Protein 6CYZ (pdb70)

Organism: Mycobacteroides abscessus (strain ATCC 19977 / DSM 44196 / CCUG 20993 / CIP 104536 / JCM 13569 / NCTC 13031 / TMC 1543 / L948) (NCBI:txid561007)

Sequence (590 aa):
SEVLPAGLATTVLVPASSANLGPGFDSLGIALSLYDEIEVNTTESGLKVAVEGQGAGEVPLDGSHLVVRAIERGLAAGGAAAPGLIVQCHNKIPHSRGLGSSAAAAVAGLGVANGLLAKAGRAVLSDDVLVQLASEFEGHPDNAAASVLGGAVVSWSETTPIYAATRLDVHPDIKIVAAIPETRVLLPQAVTHVDARFNISRVALLTVALTARPDLLMTATEDRLHQPQRASAMPASADVLAYLRSQGVAAVLSGAGPAVLALTTVDLPDSAVKYAEDQGFSLVAMAVSAGVSVRSEVLPAGLATTVLVPASSANLGPGFDSLGIALSLYDEIEVNTTESGLKVAVEGQGAGEVPLDGSHLVVRAIERGLAAGGAAAPGLIVQCHNKIPHSRGLGSSAAAAVAGLGVANGLLAKAGRAVLSDDVLVQLASEFEGHPDNAAASVLGGAVVSWSETTPIYAATRLDVHPDIKIVAAIPETRVLLPQAVTHVDARFNISRVALLTVALTARPDLLMTATEDRLHQPQRASAMPASADVLAYLRSQGVAAVLSGAGPAVLALTTVDLPDSAVKYA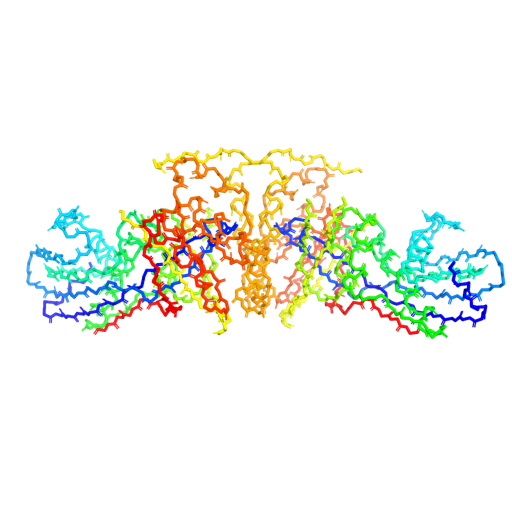EDQGFSLVAMAVSAGVSVR

Structure (mmCIF, N/CA/C/O backbone):
data_6CYZ
#
_entry.id   6CYZ
#
_cell.length_a   57.350
_cell.length_b   62.700
_cell.length_c   84.630
_cell.angle_alpha   90.000
_cell.angle_beta   104.400
_cell.angle_gamma   90.000
#
_symmetry.space_group_name_H-M   'P 1 21 1'
#
loop_
_entity.id
_entity.type
_entity.pdbx_description
1 polymer 'Homoserine kinase'
2 non-polymer 'PHOSPHOAMINOPHOSPHONIC ACID-ADENYLATE ESTER'
3 non-polymer 'CHLORIDE ION'
4 water water
#
loop_
_atom_site.group_PDB
_atom_site.id
_atom_site.type_symbol
_atom_site.label_atom_id
_atom_site.label_alt_id
_atom_site.label_comp_id
_atom_site.label_asym_id
_atom_site.label_entity_id
_atom_site.label_seq_id
_atom_site.pdbx_PDB_ins_code
_atom_site.Cartn_x
_atom_site.Cartn_y
_atom_site.Cartn_z
_atom_site.occupancy
_atom_site.B_iso_or_equiv
_atom_site.auth_seq_id
_atom_site.auth_comp_id
_atom_site.auth_asym_id
_atom_site.auth_atom_id
_atom_site.pdbx_PDB_model_num
ATOM 1 N N . SER A 1 4 ? -5.037 13.863 -4.157 1.00 84.34 2 SER A N 1
ATOM 2 C CA . SER A 1 4 ? -4.245 14.687 -3.249 1.00 83.54 2 SER A CA 1
ATOM 3 C C . SER A 1 4 ? -3.439 15.709 -4.048 1.00 80.67 2 SER A C 1
ATOM 4 O O . SER A 1 4 ? -2.834 15.372 -5.066 1.00 83.91 2 SER A O 1
ATOM 11 N N . GLU A 1 5 ? -3.428 16.952 -3.570 1.00 70.89 3 GLU A N 1
ATOM 12 C CA . GLU A 1 5 ? -2.794 18.050 -4.291 1.00 68.66 3 GLU A CA 1
ATOM 13 C C . GLU A 1 5 ? -1.364 17.705 -4.681 1.00 62.12 3 GLU A C 1
ATOM 14 O O . GLU A 1 5 ? -0.522 17.417 -3.825 1.00 58.40 3 GLU A O 1
ATOM 26 N N . VAL A 1 6 ? -1.100 17.736 -5.988 1.00 60.26 4 VAL A N 1
ATOM 27 C CA . VAL A 1 6 ? 0.248 17.527 -6.504 1.00 57.95 4 VAL A CA 1
ATOM 28 C C . VAL A 1 6 ? 1.082 18.770 -6.222 1.00 57.76 4 VAL A C 1
ATOM 29 O O . VAL A 1 6 ? 0.643 19.901 -6.466 1.00 62.17 4 VAL A O 1
ATOM 42 N N . LEU A 1 7 ? 2.292 18.568 -5.708 1.00 52.00 5 LEU A N 1
ATOM 43 C CA . LEU A 1 7 ? 3.136 19.693 -5.346 1.00 49.51 5 LEU A CA 1
ATOM 44 C C . LEU A 1 7 ? 3.643 20.427 -6.585 1.00 50.33 5 LEU A C 1
ATOM 45 O O . LEU A 1 7 ? 3.783 19.834 -7.659 1.00 48.79 5 LEU A O 1
ATOM 61 N N . PRO A 1 8 ? 3.929 21.723 -6.459 1.00 54.97 6 PRO A N 1
ATOM 62 C CA . PRO A 1 8 ? 4.618 22.428 -7.545 1.00 56.54 6 PRO A CA 1
ATOM 63 C C . PRO A 1 8 ? 6.018 21.876 -7.763 1.00 58.27 6 PRO A C 1
ATOM 64 O O . PRO A 1 8 ? 6.673 21.396 -6.836 1.00 60.79 6 PRO A O 1
ATOM 75 N N . ALA A 1 9 ? 6.473 21.950 -9.010 1.00 53.50 7 ALA A N 1
ATOM 76 C CA . ALA A 1 9 ? 7.875 21.744 -9.327 1.00 48.46 7 ALA A CA 1
ATOM 77 C C . ALA A 1 9 ? 8.682 22.977 -8.928 1.00 44.16 7 ALA A C 1
ATOM 78 O O . ALA A 1 9 ? 8.149 24.078 -8.773 1.00 43.44 7 ALA A O 1
ATOM 85 N N . GLY A 1 10 ? 9.982 22.774 -8.724 1.00 41.92 8 GLY A N 1
ATOM 86 C CA . GLY A 1 10 ? 10.871 23.872 -8.406 1.00 43.40 8 GLY A CA 1
ATOM 87 C C . GLY A 1 10 ? 11.044 24.172 -6.933 1.00 45.24 8 GLY A C 1
ATOM 88 O O . GLY A 1 10 ? 11.720 25.154 -6.597 1.00 45.81 8 GLY A O 1
ATOM 92 N N . LEU A 1 11 ? 10.444 23.381 -6.047 1.00 49.20 9 LEU A N 1
ATOM 93 C CA . LEU A 1 11 ? 10.687 23.520 -4.620 1.00 49.54 9 LEU A CA 1
ATOM 94 C C . LEU A 1 11 ? 11.977 22.808 -4.233 1.00 46.67 9 LEU A C 1
ATOM 95 O O . LEU A 1 11 ? 12.339 21.783 -4.813 1.00 48.59 9 LEU A O 1
ATOM 111 N N . ALA A 1 12 ? 12.666 23.352 -3.231 1.00 40.66 10 ALA A N 1
ATOM 112 C CA . ALA A 1 12 ? 13.880 22.731 -2.721 1.00 38.18 10 ALA A CA 1
ATOM 113 C C . ALA A 1 12 ? 13.889 22.801 -1.203 1.00 35.71 10 ALA A C 1
ATOM 114 O O . ALA A 1 12 ? 13.340 23.728 -0.604 1.00 33.83 10 ALA A O 1
ATOM 121 N N . THR A 1 13 ? 14.515 21.802 -0.584 1.00 38.33 11 THR A N 1
ATOM 122 C CA . THR A 1 13 ? 14.688 21.772 0.860 1.00 39.02 11 THR A CA 1
ATOM 123 C C . THR A 1 13 ? 15.909 20.924 1.182 1.00 38.03 11 THR A C 1
ATOM 124 O O . THR A 1 13 ? 16.245 19.990 0.449 1.00 40.00 11 THR A O 1
ATOM 135 N N . THR A 1 14 ? 16.574 21.259 2.288 1.00 33.63 12 THR A N 1
ATOM 136 C CA . THR A 1 14 ? 17.735 20.522 2.767 1.00 32.79 12 THR A CA 1
ATOM 137 C C . THR A 1 14 ? 17.493 20.096 4.208 1.00 30.59 12 THR A C 1
ATOM 138 O O . THR A 1 14 ? 16.974 20.872 5.017 1.00 29.71 12 THR A O 1
ATOM 149 N N . VAL A 1 15 ? 17.851 18.852 4.514 1.00 29.91 13 VAL A N 1
ATOM 150 C CA . VAL A 1 15 ? 17.530 18.231 5.792 1.00 28.37 13 VAL A CA 1
ATOM 151 C C . VAL A 1 15 ? 18.806 17.707 6.432 1.00 27.87 13 VAL A C 1
ATOM 152 O O . VAL A 1 15 ? 19.665 17.136 5.752 1.00 29.20 13 VAL A O 1
ATOM 165 N N . LEU A 1 16 ? 18.922 17.897 7.743 1.00 28.32 14 LEU A N 1
ATOM 166 C CA . LEU A 1 16 ? 20.054 17.406 8.518 1.00 29.40 14 LEU A CA 1
ATOM 167 C C . LEU A 1 16 ? 19.532 16.508 9.629 1.00 29.25 14 LEU A C 1
ATOM 168 O O . LEU A 1 16 ? 18.790 16.965 10.502 1.00 27.91 14 LEU A O 1
ATOM 184 N N . VAL A 1 17 ? 19.916 15.236 9.591 1.00 25.41 15 VAL A N 1
ATOM 185 C CA . VAL A 1 17 ? 19.403 14.219 10.502 1.00 24.33 15 VAL A CA 1
ATOM 186 C C . VAL A 1 17 ? 20.584 13.624 11.258 1.00 23.54 15 VAL A C 1
ATOM 187 O O . VAL A 1 17 ? 21.602 13.307 10.641 1.00 21.76 15 VAL A O 1
ATOM 200 N N . PRO A 1 18 ? 20.504 13.467 12.578 1.00 24.67 16 PRO A N 1
ATOM 201 C CA . PRO A 1 18 ? 21.620 12.891 13.332 1.00 24.08 16 PRO A CA 1
ATOM 202 C C . PRO A 1 18 ? 21.533 11.376 13.456 1.00 22.35 16 PRO A C 1
ATOM 203 O O . PRO A 1 18 ? 20.459 10.774 13.372 1.00 22.20 16 PRO A O 1
ATOM 214 N N . ALA A 1 19 ? 22.695 10.766 13.680 1.00 22.80 17 ALA A N 1
ATOM 215 C CA . ALA A 1 19 ? 22.723 9.372 14.093 1.00 22.04 17 ALA A CA 1
ATOM 216 C C . ALA A 1 19 ? 22.100 9.233 15.480 1.00 25.07 17 ALA A C 1
ATOM 217 O O . ALA A 1 19 ? 21.793 10.218 16.159 1.00 23.10 17 ALA A O 1
ATOM 224 N N . SER A 1 20 ? 21.914 7.987 15.904 1.00 26.62 18 SER A N 1
ATOM 225 C CA . SER A 1 20 ? 21.364 7.728 17.226 1.00 26.29 18 SER A CA 1
ATOM 226 C C . SER A 1 20 ? 21.825 6.366 17.710 1.00 25.58 18 SER A C 1
ATOM 227 O O . SER A 1 20 ? 22.219 5.499 16.925 1.00 26.65 18 SER A O 1
ATOM 235 N N . SER A 1 21 ? 21.770 6.196 19.027 1.00 24.61 19 SER A N 1
ATOM 236 C CA . SER A 1 21 ? 22.185 4.969 19.694 1.00 25.30 19 SER A CA 1
ATOM 237 C C . SER A 1 21 ? 21.050 4.512 20.597 1.00 23.52 19 SER A C 1
ATOM 238 O O . SER A 1 21 ? 20.595 5.278 21.453 1.00 21.95 19 SER A O 1
ATOM 246 N N . ALA A 1 22 ? 20.603 3.273 20.411 1.00 24.34 20 ALA A N 1
ATOM 247 C CA . ALA A 1 22 ? 19.455 2.728 21.124 1.00 23.35 20 ALA A CA 1
ATOM 248 C C . ALA A 1 22 ? 19.873 1.830 22.287 1.00 21.57 20 ALA A C 1
ATOM 249 O O . ALA A 1 22 ? 20.995 1.316 22.342 1.00 21.83 20 ALA A O 1
ATOM 256 N N . ASN A 1 23 ? 18.932 1.652 23.225 1.00 21.40 21 ASN A N 1
ATOM 257 C CA . ASN A 1 23 ? 19.019 0.741 24.366 1.00 25.68 21 ASN A CA 1
ATOM 258 C C . ASN A 1 23 ? 19.791 1.363 25.525 1.00 23.64 21 ASN A C 1
ATOM 259 O O . ASN A 1 23 ? 19.300 1.395 26.660 1.00 24.26 21 ASN A O 1
ATOM 270 N N . LEU A 1 24 ? 21.000 1.861 25.254 1.00 20.49 22 LEU A N 1
ATOM 271 C CA . LEU A 1 24 ? 21.816 2.523 26.274 1.00 23.70 22 LEU A CA 1
ATOM 272 C C . LEU A 1 24 ? 21.971 1.647 27.507 1.00 24.73 22 LEU A C 1
ATOM 273 O O . LEU A 1 24 ? 21.917 2.118 28.646 1.00 23.30 22 LEU A O 1
ATOM 289 N N . GLY A 1 25 ? 22.144 0.349 27.277 1.00 25.86 23 GLY A N 1
ATOM 290 C CA . GLY A 1 25 ? 22.260 -0.604 28.355 1.00 26.46 23 GLY A CA 1
ATOM 291 C C . GLY A 1 25 ? 20.953 -1.332 28.585 1.00 25.69 23 GLY A C 1
ATOM 292 O O . GLY A 1 25 ? 20.512 -2.135 27.758 1.00 23.34 23 GLY A O 1
ATOM 296 N N . PRO A 1 26 ? 20.297 -1.051 29.716 1.00 22.95 24 PRO A N 1
ATOM 297 C CA . PRO A 1 26 ? 19.081 -1.800 30.069 1.00 23.43 24 PRO A CA 1
ATOM 298 C C . PRO A 1 26 ? 17.816 -1.308 29.385 1.00 23.25 24 PRO A C 1
ATOM 299 O O . PRO A 1 26 ? 16.793 -2.004 29.454 1.00 21.17 24 PRO A O 1
ATOM 310 N N . GLY A 1 27 ? 17.842 -0.150 28.731 1.00 25.96 25 GLY A N 1
ATOM 311 C CA . GLY A 1 27 ? 16.629 0.424 28.179 1.00 25.77 25 GLY A CA 1
ATOM 312 C C . GLY A 1 27 ? 16.224 -0.181 26.855 1.00 26.08 25 GLY A C 1
ATOM 313 O O . GLY A 1 27 ? 15.907 0.542 25.903 1.00 27.27 25 GLY A O 1
ATOM 317 N N . PHE A 1 28 ? 16.200 -1.512 26.792 1.00 25.56 26 PHE A N 1
ATOM 318 C CA . PHE A 1 28 ? 16.009 -2.201 25.522 1.00 26.89 26 PHE A CA 1
ATOM 319 C C . PHE A 1 28 ? 14.695 -1.793 24.867 1.00 26.29 26 PHE A C 1
ATOM 320 O O . PHE A 1 28 ? 13.627 -1.878 25.479 1.00 25.66 26 PHE A O 1
ATOM 337 N N . ASP A 1 29 ? 14.781 -1.357 23.609 1.00 24.84 27 ASP A N 1
ATOM 338 C CA . ASP A 1 29 ? 13.650 -0.977 22.769 1.00 26.87 27 ASP A CA 1
ATOM 339 C C . ASP A 1 29 ? 12.953 0.304 23.215 1.00 26.74 27 ASP A C 1
ATOM 340 O O . ASP A 1 29 ? 11.871 0.618 22.697 1.00 29.12 27 ASP A O 1
ATOM 349 N N . SER A 1 30 ? 13.522 1.047 24.163 1.00 26.58 28 SER A N 1
ATOM 350 C CA . SER A 1 30 ? 12.876 2.262 24.647 1.00 25.98 28 SER A CA 1
ATOM 351 C C . SER A 1 30 ? 13.802 3.470 24.582 1.00 25.24 28 SER A C 1
ATOM 352 O O . SER A 1 30 ? 13.452 4.499 23.994 1.00 24.83 28 SER A O 1
ATOM 360 N N . LEU A 1 31 ? 14.988 3.354 25.172 1.00 22.77 29 LEU A N 1
ATOM 361 C CA . LEU A 1 31 ? 15.888 4.491 25.269 1.00 21.66 29 LEU A CA 1
ATOM 362 C C . LEU A 1 31 ? 16.678 4.672 23.981 1.00 22.99 29 LEU A C 1
ATOM 363 O O . LEU A 1 31 ? 17.028 3.711 23.291 1.00 23.01 29 LEU A O 1
ATOM 379 N N . GLY A 1 32 ? 16.946 5.934 23.665 1.00 21.20 30 GLY A N 1
ATOM 380 C CA . GLY A 1 32 ? 17.762 6.292 22.525 1.00 20.57 30 GLY A CA 1
ATOM 381 C C . GLY A 1 32 ? 18.375 7.643 22.811 1.00 22.81 30 GLY A C 1
ATOM 382 O O . GLY A 1 32 ? 17.932 8.369 23.705 1.00 23.47 30 GLY A O 1
ATOM 386 N N . ILE A 1 33 ? 19.422 7.964 22.066 1.00 23.99 31 ILE A N 1
ATOM 387 C CA . ILE A 1 33 ? 20.081 9.252 22.232 1.00 24.86 31 ILE A CA 1
ATOM 388 C C . ILE A 1 33 ? 20.612 9.693 20.880 1.00 24.68 31 ILE A C 1
ATOM 389 O O . ILE A 1 33 ? 21.203 8.901 20.142 1.00 26.67 31 ILE A O 1
ATOM 405 N N . ALA A 1 34 ? 20.393 10.962 20.555 1.00 23.38 32 ALA A N 1
ATOM 406 C CA . ALA A 1 34 ? 20.785 11.498 19.261 1.00 24.42 32 ALA A CA 1
ATOM 407 C C . ALA A 1 34 ? 22.211 12.023 19.336 1.00 25.25 32 ALA A C 1
ATOM 408 O O . ALA A 1 34 ? 22.585 12.704 20.294 1.00 27.84 32 ALA A O 1
ATOM 415 N N . LEU A 1 35 ? 23.001 11.692 18.318 1.00 23.57 33 LEU A N 1
ATOM 416 C CA . LEU A 1 35 ? 24.425 11.975 18.292 1.00 24.68 33 LEU A CA 1
ATOM 417 C C . LEU A 1 35 ? 24.784 12.875 17.119 1.00 25.76 33 LEU A C 1
ATOM 418 O O . LEU A 1 35 ? 24.174 12.808 16.050 1.00 23.72 33 LEU A O 1
ATOM 434 N N . SER A 1 36 ? 25.826 13.679 17.322 1.00 28.07 34 SER A N 1
ATOM 435 C CA . SER A 1 36 ? 26.197 14.740 16.385 1.00 29.07 34 SER A CA 1
ATOM 436 C C . SER A 1 36 ? 27.064 14.202 15.244 1.00 28.28 34 SER A C 1
ATOM 437 O O . SER A 1 36 ? 28.193 14.630 15.009 1.00 27.93 34 SER A O 1
ATOM 445 N N . LEU A 1 37 ? 26.495 13.236 14.527 1.00 27.90 35 LEU A N 1
ATOM 446 C CA . LEU A 1 37 ? 27.039 12.729 13.269 1.00 30.49 35 LEU A CA 1
ATOM 447 C C . LEU A 1 37 ? 25.874 12.709 12.289 1.00 27.34 35 LEU A C 1
ATOM 448 O O . LEU A 1 37 ? 24.854 12.069 12.565 1.00 25.48 35 LEU A O 1
ATOM 464 N N . TYR A 1 38 ? 25.998 13.421 11.166 1.00 25.41 36 TYR A N 1
ATOM 465 C CA . TYR A 1 38 ? 24.827 13.763 10.373 1.00 26.13 36 TYR A CA 1
ATOM 466 C C . TYR A 1 38 ? 24.872 13.231 8.947 1.00 27.85 36 TYR A C 1
ATOM 467 O O . TYR A 1 38 ? 25.937 13.093 8.342 1.00 29.57 36 TYR A O 1
ATOM 485 N N . ASP A 1 39 ? 23.684 12.910 8.439 1.00 28.41 37 ASP A N 1
ATOM 486 C CA . ASP A 1 39 ? 23.433 12.798 7.010 1.00 29.37 37 ASP A CA 1
ATOM 487 C C . ASP A 1 39 ? 22.710 14.062 6.565 1.00 30.45 37 ASP A C 1
ATOM 488 O O . ASP A 1 39 ? 21.837 14.568 7.277 1.00 27.41 37 ASP A O 1
ATOM 497 N N . GLU A 1 40 ? 23.082 14.580 5.399 1.00 30.82 38 GLU A N 1
ATOM 498 C CA . GLU A 1 40 ? 22.457 15.778 4.842 1.00 31.19 38 GLU A CA 1
ATOM 499 C C . GLU A 1 40 ? 21.816 15.404 3.514 1.00 32.01 38 GLU A C 1
ATOM 500 O O . GLU A 1 40 ? 22.487 14.871 2.624 1.00 29.97 38 GLU A O 1
ATOM 512 N N . ILE A 1 41 ? 20.523 15.684 3.387 1.00 34.05 39 ILE A N 1
ATOM 513 C CA . ILE A 1 41 ? 19.731 15.296 2.227 1.00 33.92 39 ILE A CA 1
ATOM 514 C C . ILE A 1 41 ? 19.137 16.553 1.610 1.00 32.99 39 ILE A C 1
ATOM 515 O O . ILE A 1 41 ? 18.425 17.307 2.286 1.00 32.00 39 ILE A O 1
ATOM 531 N N . GLU A 1 42 ? 19.432 16.782 0.334 1.00 33.13 40 GLU A N 1
ATOM 532 C CA . GLU A 1 42 ? 18.870 17.897 -0.416 1.00 34.81 40 GLU A CA 1
ATOM 533 C C . GLU A 1 42 ? 17.924 17.361 -1.481 1.00 33.53 40 GLU A C 1
ATOM 534 O O . GLU A 1 42 ? 18.294 16.469 -2.253 1.00 31.68 40 GLU A O 1
ATOM 546 N N . VAL A 1 43 ? 16.715 17.918 -1.536 1.00 33.27 41 VAL A N 1
ATOM 547 C CA . VAL A 1 43 ? 15.677 17.440 -2.442 1.00 33.32 41 VAL A CA 1
ATOM 548 C C . VAL A 1 43 ? 15.085 18.612 -3.207 1.00 36.49 41 VAL A C 1
ATOM 549 O O . VAL A 1 43 ? 14.888 19.700 -2.654 1.00 34.58 41 VAL A O 1
ATOM 562 N N . ASN A 1 44 ? 14.793 18.374 -4.483 1.00 42.22 42 ASN A N 1
ATOM 563 C CA . ASN A 1 44 ? 14.134 19.333 -5.357 1.00 45.49 42 ASN A CA 1
ATOM 564 C C . ASN A 1 44 ? 12.948 18.624 -5.993 1.00 45.25 42 ASN A C 1
ATOM 565 O O . ASN A 1 44 ? 13.042 17.443 -6.341 1.00 44.60 42 ASN A O 1
ATOM 576 N N . THR A 1 45 ? 11.826 19.324 -6.120 1.00 42.50 43 THR A N 1
ATOM 577 C CA . THR A 1 45 ? 10.717 18.805 -6.911 1.00 43.16 43 THR A CA 1
ATOM 578 C C . THR A 1 45 ? 10.916 19.193 -8.370 1.00 42.83 43 THR A C 1
ATOM 579 O O . THR A 1 45 ? 11.413 20.281 -8.677 1.00 42.04 43 THR A O 1
ATOM 590 N N . THR A 1 46 ? 10.529 18.288 -9.264 1.00 42.66 44 THR A N 1
ATOM 591 C CA . THR A 1 46 ? 10.691 18.476 -10.697 1.00 45.10 44 THR A CA 1
ATOM 592 C C . THR A 1 46 ? 9.406 18.033 -11.382 1.00 50.22 44 THR A C 1
ATOM 593 O O . THR A 1 46 ? 8.487 17.512 -10.745 1.00 50.86 44 THR A O 1
ATOM 604 N N . GLU A 1 47 ? 9.339 18.238 -12.697 1.00 56.91 45 GLU A N 1
ATOM 605 C CA . GLU A 1 47 ? 8.108 17.914 -13.415 1.00 61.82 45 GLU A CA 1
ATOM 606 C C . GLU A 1 47 ? 7.856 16.412 -13.448 1.00 54.01 45 GLU A C 1
ATOM 607 O O . GLU A 1 47 ? 6.702 15.975 -13.356 1.00 51.93 45 GLU A O 1
ATOM 619 N N . SER A 1 48 ? 8.907 15.602 -13.557 1.00 47.73 46 SER A N 1
ATOM 620 C CA . SER A 1 48 ? 8.705 14.164 -13.648 1.00 45.58 46 SER A CA 1
ATOM 621 C C . SER A 1 48 ? 9.975 13.436 -13.242 1.00 43.43 46 SER A C 1
ATOM 622 O O . SER A 1 48 ? 11.067 14.008 -13.227 1.00 43.81 46 SER A O 1
ATOM 630 N N . GLY A 1 49 ? 9.809 12.158 -12.912 1.00 40.13 47 GLY A N 1
ATOM 631 C CA . GLY A 1 49 ? 10.938 11.279 -12.703 1.00 39.20 47 GLY A CA 1
ATOM 632 C C . GLY A 1 49 ? 11.484 11.299 -11.294 1.00 36.62 47 GLY A C 1
ATOM 633 O O . GLY A 1 49 ? 11.065 12.064 -10.418 1.00 34.41 47 GLY A O 1
ATOM 637 N N . LEU A 1 50 ? 12.484 10.440 -11.096 1.00 36.93 48 LEU A N 1
ATOM 638 C CA . LEU A 1 50 ? 13.157 10.277 -9.814 1.00 35.76 48 LEU A CA 1
ATOM 639 C C . LEU A 1 50 ? 14.634 10.031 -10.068 1.00 35.97 48 LEU A C 1
ATOM 640 O O . LEU A 1 50 ? 14.991 9.104 -10.802 1.00 38.54 48 LEU A O 1
ATOM 656 N N . LYS A 1 51 ? 15.485 10.875 -9.488 1.00 34.75 49 LYS A N 1
ATOM 657 C CA . LYS A 1 51 ? 16.927 10.675 -9.510 1.00 36.61 49 LYS A CA 1
ATOM 658 C C . LYS A 1 51 ? 17.442 10.681 -8.077 1.00 37.47 49 LYS A C 1
ATOM 659 O O . LYS A 1 51 ? 17.174 11.619 -7.319 1.00 36.06 49 LYS A O 1
ATOM 678 N N . VAL A 1 52 ? 18.178 9.638 -7.717 1.00 36.50 50 VAL A N 1
ATOM 679 C CA . VAL A 1 52 ? 18.749 9.484 -6.387 1.00 32.75 50 VAL A CA 1
ATOM 680 C C . VAL A 1 52 ? 20.258 9.423 -6.558 1.00 31.50 50 VAL A C 1
ATOM 681 O O . VAL A 1 52 ? 20.770 8.557 -7.279 1.00 33.22 50 VAL A O 1
ATOM 694 N N . ALA A 1 53 ? 20.966 10.325 -5.888 1.00 29.25 51 ALA A N 1
ATOM 695 C CA . ALA A 1 53 ? 22.422 10.324 -5.861 1.00 30.55 51 ALA A CA 1
ATOM 696 C C . ALA A 1 53 ? 22.872 10.213 -4.414 1.00 28.81 51 ALA A C 1
ATOM 697 O O . ALA A 1 53 ? 22.284 10.837 -3.522 1.00 26.29 51 ALA A O 1
ATOM 704 N N . VAL A 1 54 ? 23.905 9.410 -4.180 1.00 29.33 52 VAL A N 1
ATOM 705 C CA . VAL A 1 54 ? 24.367 9.111 -2.833 1.00 29.07 52 VAL A CA 1
ATOM 706 C C . VAL A 1 54 ? 25.879 9.249 -2.793 1.00 28.93 52 VAL A C 1
ATOM 707 O O . VAL A 1 54 ? 26.586 8.640 -3.605 1.00 29.84 52 VAL A O 1
ATOM 720 N N . GLU A 1 55 ? 26.369 10.043 -1.850 1.00 33.13 53 GLU A N 1
ATOM 721 C CA . GLU A 1 55 ? 27.794 10.189 -1.595 1.00 36.58 53 GLU A CA 1
ATOM 722 C C . GLU A 1 55 ? 28.042 9.882 -0.124 1.00 34.89 53 GLU A C 1
ATOM 723 O O . GLU A 1 55 ? 27.185 10.131 0.730 1.00 34.52 53 GLU A O 1
ATOM 735 N N . GLY A 1 56 ? 29.222 9.339 0.167 1.00 31.16 54 GLY A N 1
ATOM 736 C CA . GLY A 1 56 ? 29.609 9.008 1.527 1.00 29.68 54 GLY A CA 1
ATOM 737 C C . GLY A 1 56 ? 29.211 7.621 1.996 1.00 26.50 54 GLY A C 1
ATOM 738 O O . GLY A 1 56 ? 29.237 6.666 1.213 1.00 25.33 54 GLY A O 1
ATOM 742 N N . GLN A 1 57 ? 28.834 7.501 3.273 1.00 26.61 55 GLN A N 1
ATOM 743 C CA . GLN A 1 57 ? 28.526 6.203 3.862 1.00 27.67 55 GLN A CA 1
ATOM 744 C C . GLN A 1 57 ? 27.396 5.509 3.116 1.00 27.87 55 GLN A C 1
ATOM 745 O O . GLN A 1 57 ? 26.374 6.117 2.788 1.00 28.61 55 GLN A O 1
ATOM 759 N N . GLY A 1 58 ? 27.587 4.216 2.854 1.00 29.98 56 GLY A N 1
ATOM 760 C CA . GLY A 1 58 ? 26.608 3.419 2.152 1.00 30.60 56 GLY A CA 1
ATOM 761 C C . GLY A 1 58 ? 26.586 3.605 0.654 1.00 29.95 56 GLY A C 1
ATOM 762 O O . GLY A 1 58 ? 25.795 2.936 -0.022 1.00 29.68 56 GLY A O 1
ATOM 766 N N . ALA A 1 59 ? 27.421 4.490 0.113 1.00 27.33 57 ALA A N 1
ATOM 767 C CA . ALA A 1 59 ? 27.457 4.695 -1.329 1.00 27.40 57 ALA A CA 1
ATOM 768 C C . ALA A 1 59 ? 27.799 3.382 -2.019 1.00 27.82 57 ALA A C 1
ATOM 769 O O . ALA A 1 59 ? 28.803 2.739 -1.702 1.00 27.37 57 ALA A O 1
ATOM 776 N N . GLY A 1 60 ? 26.964 2.991 -2.976 1.00 25.72 58 GLY A N 1
ATOM 777 C CA . GLY A 1 60 ? 27.115 1.717 -3.635 1.00 27.46 58 GLY A CA 1
ATOM 778 C C . GLY A 1 60 ? 26.483 0.560 -2.900 1.00 28.85 58 GLY A C 1
ATOM 779 O O . GLY A 1 60 ? 26.499 -0.566 -3.414 1.00 29.87 58 GLY A O 1
ATOM 783 N N . GLU A 1 61 ? 25.905 0.807 -1.720 1.00 37.24 59 GLU A N 1
ATOM 784 C CA . GLU A 1 61 ? 25.233 -0.213 -0.939 1.00 41.59 59 GLU A CA 1
ATOM 785 C C . GLU A 1 61 ? 23.743 0.033 -0.789 1.00 42.56 59 GLU A C 1
ATOM 786 O O . GLU A 1 61 ? 23.026 -0.868 -0.335 1.00 45.21 59 GLU A O 1
ATOM 798 N N . VAL A 1 62 ? 23.255 1.215 -1.145 1.00 36.12 60 VAL A N 1
ATOM 799 C CA . VAL A 1 62 ? 21.844 1.555 -0.996 1.00 32.46 60 VAL A CA 1
ATOM 800 C C . VAL A 1 62 ? 21.217 1.588 -2.383 1.00 29.82 60 VAL A C 1
ATOM 801 O O . VAL A 1 62 ? 21.906 1.885 -3.370 1.00 30.80 60 VAL A O 1
ATOM 814 N N . PRO A 1 63 ? 19.932 1.279 -2.511 1.00 27.59 61 PRO A N 1
ATOM 815 C CA . PRO A 1 63 ? 19.293 1.365 -3.827 1.00 29.05 61 PRO A CA 1
ATOM 816 C C . PRO A 1 63 ? 19.220 2.804 -4.310 1.00 29.47 61 PRO A C 1
ATOM 817 O O . PRO A 1 63 ? 19.133 3.751 -3.524 1.00 28.06 61 PRO A O 1
ATOM 828 N N . LEU A 1 64 ? 19.301 2.959 -5.629 1.00 32.23 62 LEU A N 1
ATOM 829 C CA . LEU A 1 64 ? 19.232 4.262 -6.273 1.00 32.02 62 LEU A CA 1
ATOM 830 C C . LEU A 1 64 ? 17.891 4.471 -6.966 1.00 32.62 62 LEU A C 1
ATOM 831 O O . LEU A 1 64 ? 17.779 5.271 -7.898 1.00 31.11 62 LEU A O 1
ATOM 847 N N . ASP A 1 65 ? 16.857 3.788 -6.484 1.00 37.79 63 ASP A N 1
ATOM 848 C CA . ASP A 1 65 ? 15.530 3.876 -7.076 1.00 38.84 63 ASP A CA 1
ATOM 849 C C . ASP A 1 65 ? 14.535 4.225 -5.972 1.00 38.00 63 ASP A C 1
ATOM 850 O O . ASP A 1 65 ? 14.901 4.648 -4.868 1.00 38.30 63 ASP A O 1
ATOM 859 N N . GLY A 1 66 ? 13.250 4.028 -6.261 1.00 34.85 64 GLY A N 1
ATOM 860 C CA . GLY A 1 66 ? 12.194 4.364 -5.330 1.00 35.05 64 GLY A CA 1
ATOM 861 C C . GLY A 1 66 ? 12.189 3.542 -4.060 1.00 34.12 64 GLY A C 1
ATOM 862 O O . GLY A 1 66 ? 11.457 3.890 -3.127 1.00 34.75 64 GLY A O 1
ATOM 866 N N . SER A 1 67 ? 12.961 2.453 -4.011 1.00 35.80 65 SER A N 1
ATOM 867 C CA . SER A 1 67 ? 13.071 1.660 -2.794 1.00 36.78 65 SER A CA 1
ATOM 868 C C . SER A 1 67 ? 14.060 2.260 -1.805 1.00 36.10 65 SER A C 1
ATOM 869 O O . SER A 1 67 ? 14.097 1.826 -0.648 1.00 35.55 65 SER A O 1
ATOM 877 N N . HIS A 1 68 ? 14.847 3.250 -2.227 1.00 34.39 66 HIS A N 1
ATOM 878 C CA . HIS A 1 68 ? 15.705 3.974 -1.300 1.00 31.69 66 HIS A CA 1
ATOM 879 C C . HIS A 1 68 ? 14.858 4.474 -0.140 1.00 33.85 66 HIS A C 1
ATOM 880 O O . HIS A 1 68 ? 13.765 5.013 -0.336 1.00 35.76 66 HIS A O 1
ATOM 894 N N . LEU A 1 69 ? 15.361 4.272 1.074 1.00 30.59 67 LEU A N 1
ATOM 895 C CA . LEU A 1 69 ? 14.540 4.485 2.259 1.00 31.46 67 LEU A CA 1
ATOM 896 C C . LEU A 1 69 ? 14.110 5.941 2.379 1.00 29.29 67 LEU A C 1
ATOM 897 O O . LEU A 1 69 ? 12.976 6.229 2.779 1.00 27.89 67 LEU A O 1
ATOM 913 N N . VAL A 1 70 ? 14.990 6.877 2.011 1.00 26.73 68 VAL A N 1
ATOM 914 C CA . VAL A 1 70 ? 14.634 8.289 2.085 1.00 27.89 68 VAL A CA 1
ATOM 915 C C . VAL A 1 70 ? 13.473 8.599 1.147 1.00 26.40 68 VAL A C 1
ATOM 916 O O . VAL A 1 70 ? 12.536 9.315 1.515 1.00 26.88 68 VAL A O 1
ATOM 929 N N . VAL A 1 71 ? 13.519 8.081 -0.084 1.00 24.82 69 VAL A N 1
ATOM 930 C CA . VAL A 1 71 ? 12.437 8.347 -1.024 1.00 26.75 69 VAL A CA 1
ATOM 931 C C . VAL A 1 71 ? 11.132 7.769 -0.500 1.00 27.93 69 VAL A C 1
ATOM 932 O O . VAL A 1 71 ? 10.084 8.427 -0.533 1.00 29.15 69 VAL A O 1
ATOM 945 N N . ARG A 1 72 ? 11.174 6.533 -0.002 1.00 30.47 70 ARG A N 1
ATOM 946 C CA . ARG A 1 72 ? 9.980 5.938 0.579 1.00 33.63 70 ARG A CA 1
ATOM 947 C C . ARG A 1 72 ? 9.410 6.828 1.673 1.00 32.09 70 ARG A C 1
ATOM 948 O O . ARG A 1 72 ? 8.190 7.000 1.772 1.00 31.91 70 ARG A O 1
ATOM 969 N N . ALA A 1 73 ? 10.278 7.411 2.501 1.00 28.23 71 ALA A N 1
ATOM 970 C CA . ALA A 1 73 ? 9.802 8.250 3.594 1.00 28.23 71 ALA A CA 1
ATOM 971 C C . ALA A 1 73 ? 9.280 9.587 3.074 1.00 27.13 71 ALA A C 1
ATOM 972 O O . ALA A 1 73 ? 8.299 10.119 3.603 1.00 28.56 71 ALA A O 1
ATOM 979 N N . ILE A 1 74 ? 9.916 10.149 2.040 1.00 25.35 72 ILE A N 1
ATOM 980 C CA . ILE A 1 74 ? 9.375 11.352 1.411 1.00 27.54 72 ILE A CA 1
ATOM 981 C C . ILE A 1 74 ? 7.944 11.096 0.956 1.00 29.08 72 ILE A C 1
ATOM 982 O O . ILE A 1 74 ? 7.027 11.869 1.253 1.00 29.49 72 ILE A O 1
ATOM 998 N N . GLU A 1 75 ? 7.726 9.989 0.245 1.00 29.66 73 GLU A N 1
ATOM 999 C CA . GLU A 1 75 ? 6.398 9.721 -0.289 1.00 32.59 73 GLU A CA 1
ATOM 1000 C C . GLU A 1 75 ? 5.396 9.466 0.830 1.00 31.29 73 GLU A C 1
ATOM 1001 O O . GLU A 1 75 ? 4.249 9.920 0.757 1.00 31.45 73 GLU A O 1
ATOM 1013 N N . ARG A 1 76 ? 5.815 8.769 1.890 1.00 29.78 74 ARG A N 1
ATOM 1014 C CA . ARG A 1 76 ? 4.912 8.513 3.010 1.00 32.91 74 ARG A CA 1
ATOM 1015 C C . ARG A 1 76 ? 4.537 9.802 3.727 1.00 34.28 74 ARG A C 1
ATOM 1016 O O . ARG A 1 76 ? 3.364 10.014 4.056 1.00 37.51 74 ARG A O 1
ATOM 1037 N N . GLY A 1 77 ? 5.509 10.685 3.963 1.00 31.61 75 GLY A N 1
ATOM 1038 C CA . GLY A 1 77 ? 5.206 11.935 4.635 1.00 30.80 75 GLY A CA 1
ATOM 1039 C C . GLY A 1 77 ? 4.314 12.836 3.804 1.00 31.19 75 GLY A C 1
ATOM 1040 O O . GLY A 1 77 ? 3.354 13.419 4.322 1.00 32.47 75 GLY A O 1
ATOM 1044 N N . LEU A 1 78 ? 4.611 12.964 2.508 1.00 32.03 76 LEU A N 1
ATOM 1045 C CA . LEU A 1 78 ? 3.756 13.743 1.623 1.00 35.89 76 LEU A CA 1
ATOM 1046 C C . LEU A 1 78 ? 2.322 13.226 1.659 1.00 35.74 76 LEU A C 1
ATOM 1047 O O . LEU A 1 78 ? 1.372 14.004 1.803 1.00 38.26 76 LEU A O 1
ATOM 1063 N N . ALA A 1 79 ? 2.142 11.911 1.517 1.00 32.43 77 ALA A N 1
ATOM 1064 C CA . ALA A 1 79 ? 0.801 11.346 1.597 1.00 34.00 77 ALA A CA 1
ATOM 1065 C C . ALA A 1 79 ? 0.137 11.710 2.920 1.00 36.49 77 ALA A C 1
ATOM 1066 O O . ALA A 1 79 ? -1.025 12.136 2.949 1.00 37.90 77 ALA A O 1
ATOM 1073 N N . ALA A 1 80 ? 0.865 11.562 4.031 1.00 37.22 78 ALA A N 1
ATOM 1074 C CA . ALA A 1 80 ? 0.309 11.941 5.325 1.00 36.72 78 ALA A CA 1
ATOM 1075 C C . ALA A 1 80 ? -0.097 13.408 5.347 1.00 37.93 78 ALA A C 1
ATOM 1076 O O . ALA A 1 80 ? -1.073 13.773 6.012 1.00 38.87 78 ALA A O 1
ATOM 1083 N N . GLY A 1 81 ? 0.632 14.256 4.629 1.00 37.91 79 GLY A N 1
ATOM 1084 C CA . GLY A 1 81 ? 0.317 15.661 4.512 1.00 37.94 79 GLY A CA 1
ATOM 1085 C C . GLY A 1 81 ? -0.629 16.008 3.387 1.00 38.76 79 GLY A C 1
ATOM 1086 O O . GLY A 1 81 ? -0.805 17.193 3.084 1.00 37.36 79 GLY A O 1
ATOM 1090 N N . GLY A 1 82 ? -1.241 15.011 2.751 1.00 42.12 80 GLY A N 1
ATOM 1091 C CA . GLY A 1 82 ? -2.202 15.268 1.698 1.00 44.73 80 GLY A CA 1
ATOM 1092 C C . GLY A 1 82 ? -1.608 15.766 0.403 1.00 46.14 80 GLY A C 1
ATOM 1093 O O . GLY A 1 82 ? -2.251 16.545 -0.308 1.00 46.67 80 GLY A O 1
ATOM 1097 N N . ALA A 1 83 ? -0.402 15.321 0.065 1.00 46.78 81 ALA A N 1
ATOM 1098 C CA . ALA A 1 83 ? 0.317 15.843 -1.084 1.00 46.04 81 ALA A CA 1
ATOM 1099 C C . ALA A 1 83 ? 0.955 14.686 -1.837 1.00 45.47 81 ALA A C 1
ATOM 1100 O O . ALA A 1 83 ? 0.901 13.528 -1.411 1.00 45.78 81 ALA A O 1
ATOM 1107 N N . ALA A 1 84 ? 1.563 15.015 -2.973 1.00 45.33 82 ALA A N 1
ATOM 1108 C CA . ALA A 1 84 ? 2.255 14.046 -3.805 1.00 45.01 82 ALA A CA 1
ATOM 1109 C C . ALA A 1 84 ? 3.321 14.793 -4.588 1.00 46.72 82 ALA A C 1
ATOM 1110 O O . ALA A 1 84 ? 3.130 15.949 -4.974 1.00 49.24 82 ALA A O 1
ATOM 1117 N N . ALA A 1 85 ? 4.430 14.131 -4.825 1.00 43.48 83 ALA A N 1
ATOM 1118 C CA . ALA A 1 85 ? 5.512 14.797 -5.545 1.00 41.89 83 ALA A CA 1
ATOM 1119 C C . ALA A 1 85 ? 5.365 14.575 -7.046 1.00 43.74 83 ALA A C 1
ATOM 1120 O O . ALA A 1 85 ? 5.197 13.430 -7.482 1.00 42.63 83 ALA A O 1
ATOM 1127 N N . PRO A 1 86 ? 5.422 15.632 -7.864 1.00 45.83 84 PRO A N 1
ATOM 1128 C CA . PRO A 1 86 ? 5.385 15.419 -9.323 1.00 48.77 84 PRO A CA 1
ATOM 1129 C C . PRO A 1 86 ? 6.645 14.763 -9.847 1.00 48.99 84 PRO A C 1
ATOM 1130 O O . PRO A 1 86 ? 6.602 14.056 -10.862 1.00 49.73 84 PRO A O 1
ATOM 1141 N N . GLY A 1 87 ? 7.762 14.986 -9.173 1.00 49.63 85 GLY A N 1
ATOM 1142 C CA . GLY A 1 87 ? 9.034 14.410 -9.549 1.00 47.39 85 GLY A CA 1
ATOM 1143 C C . GLY A 1 87 ? 10.051 14.897 -8.543 1.00 43.18 85 GLY A C 1
ATOM 1144 O O . GLY A 1 87 ? 9.875 15.945 -7.913 1.00 42.02 85 GLY A O 1
ATOM 1148 N N . LEU A 1 88 ? 11.119 14.119 -8.402 1.00 37.04 86 LEU A N 1
ATOM 1149 C CA . LEU A 1 88 ? 12.057 14.346 -7.315 1.00 34.42 86 LEU A CA 1
ATOM 1150 C C . LEU A 1 88 ? 13.490 14.141 -7.772 1.00 33.92 86 LEU A C 1
ATOM 1151 O O . LEU A 1 88 ? 13.785 13.212 -8.528 1.00 35.38 86 LEU A O 1
ATOM 1167 N N . ILE A 1 89 ? 14.375 15.017 -7.304 1.00 33.06 87 ILE A N 1
ATOM 1168 C CA . ILE A 1 89 ? 15.813 14.779 -7.300 1.00 34.23 87 ILE A CA 1
ATOM 1169 C C . ILE A 1 89 ? 16.244 14.750 -5.842 1.00 33.67 87 ILE A C 1
ATOM 1170 O O . ILE A 1 89 ? 15.926 15.673 -5.084 1.00 31.88 87 ILE A O 1
ATOM 1186 N N . VAL A 1 90 ? 16.971 13.705 -5.455 1.00 33.62 88 VAL A N 1
ATOM 1187 C CA . VAL A 1 90 ? 17.318 13.452 -4.060 1.00 31.97 88 VAL A CA 1
ATOM 1188 C C . VAL A 1 90 ? 18.818 13.208 -3.973 1.00 33.73 88 VAL A C 1
ATOM 1189 O O . VAL A 1 90 ? 19.322 12.230 -4.535 1.00 34.76 88 VAL A O 1
ATOM 1202 N N . GLN A 1 91 ? 19.522 14.066 -3.237 1.00 33.08 89 GLN A N 1
ATOM 1203 C CA . GLN A 1 91 ? 20.965 13.953 -3.057 1.00 35.23 89 GLN A CA 1
ATOM 1204 C C . GLN A 1 91 ? 21.297 13.755 -1.586 1.00 32.12 89 GLN A C 1
ATOM 1205 O O . GLN A 1 91 ? 20.916 14.569 -0.739 1.00 29.17 89 GLN A O 1
ATOM 1219 N N . CYS A 1 92 ? 22.031 12.683 -1.298 1.00 31.71 90 CYS A N 1
ATOM 1220 C CA . CYS A 1 92 ? 22.373 12.297 0.065 1.00 33.31 90 CYS A CA 1
ATOM 1221 C C . CYS A 1 92 ? 23.872 12.451 0.266 1.00 33.54 90 CYS A C 1
ATOM 1222 O O . CYS A 1 92 ? 24.667 11.918 -0.515 1.00 34.02 90 CYS A O 1
ATOM 1230 N N . HIS A 1 93 ? 24.252 13.189 1.303 1.00 34.74 91 HIS A N 1
ATOM 1231 C CA . HIS A 1 93 ? 25.641 13.288 1.753 1.00 35.38 91 HIS A CA 1
ATOM 1232 C C . HIS A 1 93 ? 25.683 12.675 3.148 1.00 32.19 91 HIS A C 1
ATOM 1233 O O . HIS A 1 93 ? 25.257 13.300 4.122 1.00 32.51 91 HIS A O 1
ATOM 1247 N N . ASN A 1 94 ? 26.186 11.447 3.235 1.00 28.10 92 ASN A N 1
ATOM 1248 C CA . ASN A 1 94 ? 26.052 10.627 4.429 1.00 27.48 92 ASN A CA 1
ATOM 1249 C C . ASN A 1 94 ? 27.360 10.527 5.198 1.00 26.71 92 ASN A C 1
ATOM 1250 O O . ASN A 1 94 ? 28.404 10.212 4.618 1.00 25.98 92 ASN A O 1
ATOM 1261 N N . LYS A 1 95 ? 27.293 10.774 6.509 1.00 27.74 93 LYS A N 1
ATOM 1262 C CA . LYS A 1 95 ? 28.399 10.471 7.404 1.00 29.07 93 LYS A CA 1
ATOM 1263 C C . LYS A 1 95 ? 28.061 9.420 8.453 1.00 27.35 93 LYS A C 1
ATOM 1264 O O . LYS A 1 95 ? 28.965 8.993 9.183 1.00 26.46 93 LYS A O 1
ATOM 1283 N N . ILE A 1 96 ? 26.808 8.979 8.543 1.00 25.19 94 ILE A N 1
ATOM 1284 C CA . ILE A 1 96 ? 26.408 7.975 9.528 1.00 25.73 94 ILE A CA 1
ATOM 1285 C C . ILE A 1 96 ? 26.781 6.590 9.011 1.00 26.02 94 ILE A C 1
ATOM 1286 O O . ILE A 1 96 ? 26.235 6.151 7.986 1.00 24.61 94 ILE A O 1
ATOM 1302 N N . PRO A 1 97 ? 27.694 5.869 9.668 1.00 33.20 95 PRO A N 1
ATOM 1303 C CA . PRO A 1 97 ? 28.045 4.525 9.190 1.00 32.04 95 PRO A CA 1
ATOM 1304 C C . PRO A 1 97 ? 26.833 3.606 9.192 1.00 33.17 95 PRO A C 1
ATOM 1305 O O . PRO A 1 97 ? 25.938 3.727 10.030 1.00 33.70 95 PRO A O 1
ATOM 1316 N N . HIS A 1 98 ? 26.819 2.673 8.241 1.00 30.77 96 HIS A N 1
ATOM 1317 C CA . HIS A 1 98 ? 25.749 1.693 8.126 1.00 28.36 96 HIS A CA 1
ATOM 1318 C C . HIS A 1 98 ? 26.109 0.402 8.858 1.00 29.95 96 HIS A C 1
ATOM 1319 O O . HIS A 1 98 ? 27.279 0.023 8.957 1.00 28.90 96 HIS A O 1
ATOM 1333 N N . SER A 1 99 ? 25.079 -0.277 9.362 1.00 31.27 97 SER A N 1
ATOM 1334 C CA . SER A 1 99 ? 25.233 -1.592 9.988 1.00 32.34 97 SER A CA 1
ATOM 1335 C C . SER A 1 99 ? 26.269 -1.572 11.107 1.00 29.76 97 SER A C 1
ATOM 1336 O O . SER A 1 99 ? 27.067 -2.500 11.264 1.00 28.66 97 SER A O 1
ATOM 1344 N N . ARG A 1 100 ? 26.235 -0.512 11.919 1.00 27.39 98 ARG A N 1
ATOM 1345 C CA . ARG A 1 100 ? 27.182 -0.355 13.011 1.00 28.85 98 ARG A CA 1
ATOM 1346 C C . ARG A 1 100 ? 26.542 -0.101 14.369 1.00 26.11 98 ARG A C 1
ATOM 1347 O O . ARG A 1 100 ? 27.270 0.011 15.361 1.00 26.39 98 ARG A O 1
ATOM 1368 N N . GLY A 1 101 ? 25.216 -0.028 14.452 1.00 24.95 99 GLY A N 1
ATOM 1369 C CA . GLY A 1 101 ? 24.542 0.333 15.681 1.00 28.27 99 GLY A CA 1
ATOM 1370 C C . GLY A 1 101 ? 24.291 1.815 15.865 1.00 28.88 99 GLY A C 1
ATOM 1371 O O . GLY A 1 101 ? 23.928 2.232 16.973 1.00 30.22 99 GLY A O 1
ATOM 1375 N N . LEU A 1 102 ? 24.456 2.625 14.816 1.00 25.79 100 LEU A N 1
ATOM 1376 C CA . LEU A 1 102 ? 24.297 4.071 14.917 1.00 26.25 100 LEU A CA 1
ATOM 1377 C C . LEU A 1 102 ? 23.056 4.579 14.192 1.00 26.73 100 LEU A C 1
ATOM 1378 O O . LEU A 1 102 ? 22.936 5.786 13.952 1.00 24.29 100 LEU A O 1
ATOM 1394 N N . GLY A 1 103 ? 22.136 3.688 13.839 1.00 28.46 101 GLY A N 1
ATOM 1395 C CA . GLY A 1 103 ? 20.806 4.087 13.414 1.00 29.69 101 GLY A CA 1
ATOM 1396 C C . GLY A 1 103 ? 20.702 4.741 12.055 1.00 28.64 101 GLY A C 1
ATOM 1397 O O . GLY A 1 103 ? 19.973 5.732 11.913 1.00 27.40 101 GLY A O 1
ATOM 1401 N N . SER A 1 104 ? 21.383 4.206 11.039 1.00 29.10 102 SER A N 1
ATOM 1402 C CA . SER A 1 104 ? 21.329 4.853 9.730 1.00 28.66 102 SER A CA 1
ATOM 1403 C C . SER A 1 104 ? 19.972 4.650 9.064 1.00 25.49 102 SER A C 1
ATOM 1404 O O . SER A 1 104 ? 19.492 5.544 8.358 1.00 22.63 102 SER A O 1
ATOM 1412 N N . SER A 1 105 ? 19.329 3.498 9.285 1.00 31.85 103 SER A N 1
ATOM 1413 C CA . SER A 1 105 ? 18.007 3.272 8.713 1.00 37.32 103 SER A CA 1
ATOM 1414 C C . SER A 1 105 ? 16.991 4.245 9.289 1.00 36.64 103 SER A C 1
ATOM 1415 O O . SER A 1 105 ? 16.182 4.829 8.559 1.00 36.13 103 SER A O 1
ATOM 1423 N N . ALA A 1 106 ? 16.997 4.409 10.614 1.00 29.90 104 ALA A N 1
ATOM 1424 C CA . ALA A 1 106 ? 16.062 5.331 11.245 1.00 26.83 104 ALA A CA 1
ATOM 1425 C C . ALA A 1 106 ? 16.300 6.757 10.770 1.00 22.65 104 ALA A C 1
ATOM 1426 O O . ALA A 1 106 ? 15.348 7.481 10.455 1.00 21.52 104 ALA A O 1
ATOM 1433 N N . ALA A 1 107 ? 17.568 7.168 10.681 1.00 22.34 105 ALA A N 1
ATOM 1434 C CA . ALA A 1 107 ? 17.889 8.514 10.219 1.00 24.52 105 ALA A CA 1
ATOM 1435 C C . ALA A 1 107 ? 17.411 8.752 8.791 1.00 24.52 105 ALA A C 1
ATOM 1436 O O . ALA A 1 107 ? 16.956 9.854 8.460 1.00 23.06 105 ALA A O 1
ATOM 1443 N N . ALA A 1 108 ? 17.515 7.737 7.925 1.00 25.83 106 ALA A N 1
ATOM 1444 C CA . ALA A 1 108 ? 17.052 7.894 6.548 1.00 27.34 106 ALA A CA 1
ATOM 1445 C C . ALA A 1 108 ? 15.545 8.109 6.498 1.00 26.66 106 ALA A C 1
ATOM 1446 O O . ALA A 1 108 ? 15.056 8.966 5.754 1.00 27.07 106 ALA A O 1
ATOM 1453 N N . ALA A 1 109 ? 14.788 7.333 7.276 1.00 25.60 107 ALA A N 1
ATOM 1454 C CA . ALA A 1 109 ? 13.342 7.520 7.316 1.00 27.23 107 ALA A CA 1
ATOM 1455 C C . ALA A 1 109 ? 12.992 8.887 7.886 1.00 25.66 107 ALA A C 1
ATOM 1456 O O . ALA A 1 109 ? 12.170 9.619 7.323 1.00 24.64 107 ALA A O 1
ATOM 1463 N N . VAL A 1 110 ? 13.620 9.253 9.004 1.00 22.39 108 VAL A N 1
ATOM 1464 C CA . VAL A 1 110 ? 13.355 10.556 9.602 1.00 25.02 108 VAL A CA 1
ATOM 1465 C C . VAL A 1 110 ? 13.721 11.669 8.627 1.00 25.29 108 VAL A C 1
ATOM 1466 O O . VAL A 1 110 ? 13.016 12.680 8.525 1.00 25.62 108 VAL A O 1
ATOM 1479 N N . ALA A 1 111 ? 14.824 11.501 7.891 1.00 23.80 109 ALA A N 1
ATOM 1480 C CA . ALA A 1 111 ? 15.231 12.506 6.915 1.00 24.63 109 ALA A CA 1
ATOM 1481 C C . ALA A 1 111 ? 14.203 12.649 5.799 1.00 25.80 109 ALA A C 1
ATOM 1482 O O . ALA A 1 111 ? 13.834 13.765 5.417 1.00 25.26 109 ALA A O 1
ATOM 1489 N N . GLY A 1 112 ? 13.736 11.526 5.251 1.00 22.60 110 GLY A N 1
ATOM 1490 C CA . GLY A 1 112 ? 12.730 11.597 4.205 1.00 21.48 110 GLY A CA 1
ATOM 1491 C C . GLY A 1 112 ? 11.452 12.263 4.677 1.00 23.48 110 GLY A C 1
ATOM 1492 O O . GLY A 1 112 ? 10.837 13.043 3.944 1.00 25.93 110 GLY A O 1
ATOM 1496 N N . LEU A 1 113 ? 11.036 11.967 5.912 1.00 27.10 111 LEU A N 1
ATOM 1497 C CA . LEU A 1 113 ? 9.871 12.638 6.479 1.00 25.66 111 LEU A CA 1
ATOM 1498 C C . LEU A 1 113 ? 10.160 14.115 6.710 1.00 23.05 111 LEU A C 1
ATOM 1499 O O . LEU A 1 113 ? 9.278 14.962 6.533 1.00 22.35 111 LEU A O 1
ATOM 1515 N N . GLY A 1 114 ? 11.384 14.439 7.132 1.00 21.14 112 GLY A N 1
ATOM 1516 C CA . GLY A 1 114 ? 11.773 15.835 7.215 1.00 21.56 112 GLY A CA 1
ATOM 1517 C C . GLY A 1 114 ? 11.679 16.538 5.876 1.00 24.92 112 GLY A C 1
ATOM 1518 O O . GLY A 1 114 ? 11.160 17.654 5.787 1.00 25.91 112 GLY A O 1
ATOM 1522 N N . VAL A 1 115 ? 12.156 15.886 4.813 1.00 30.25 113 VAL A N 1
ATOM 1523 C CA . VAL A 1 115 ? 12.038 16.465 3.480 1.00 31.33 113 VAL A CA 1
ATOM 1524 C C . VAL A 1 115 ? 10.579 16.755 3.159 1.00 31.93 113 VAL A C 1
ATOM 1525 O O . VAL A 1 115 ? 10.248 17.799 2.586 1.00 31.79 113 VAL A O 1
ATOM 1538 N N . ALA A 1 116 ? 9.683 15.829 3.506 1.00 32.72 114 ALA A N 1
ATOM 1539 C CA . ALA A 1 116 ? 8.266 16.055 3.255 1.00 35.05 114 ALA A CA 1
ATOM 1540 C C . ALA A 1 116 ? 7.781 17.322 3.950 1.00 35.43 114 ALA A C 1
ATOM 1541 O O . ALA A 1 116 ? 7.056 18.126 3.354 1.00 37.15 114 ALA A O 1
ATOM 1548 N N . ASN A 1 117 ? 8.176 17.524 5.212 1.00 32.18 115 ASN A N 1
ATOM 1549 C CA . ASN A 1 117 ? 7.778 18.736 5.922 1.00 33.50 115 ASN A CA 1
ATOM 1550 C C . ASN A 1 117 ? 8.346 19.983 5.258 1.00 33.71 115 ASN A C 1
ATOM 1551 O O . ASN A 1 117 ? 7.685 21.028 5.220 1.00 35.97 115 ASN A O 1
ATOM 1562 N N . GLY A 1 118 ? 9.571 19.900 4.735 1.00 32.93 116 GLY A N 1
ATOM 1563 C CA . GLY A 1 118 ? 10.136 21.038 4.031 1.00 36.31 116 GLY A CA 1
ATOM 1564 C C . GLY A 1 118 ? 9.378 21.372 2.762 1.00 36.72 116 GLY A C 1
ATOM 1565 O O . GLY A 1 118 ? 9.084 22.539 2.491 1.00 36.30 116 GLY A O 1
ATOM 1569 N N . LEU A 1 119 ? 9.038 20.350 1.973 1.00 35.74 117 LEU A N 1
ATOM 1570 C CA . LEU A 1 119 ? 8.322 20.581 0.724 1.00 34.70 117 LEU A CA 1
ATOM 1571 C C . LEU A 1 119 ? 6.895 21.052 0.987 1.00 33.28 117 LEU A C 1
ATOM 1572 O O . LEU A 1 119 ? 6.403 21.962 0.309 1.00 32.43 117 LEU A O 1
ATOM 1588 N N . LEU A 1 120 ? 6.217 20.448 1.968 1.00 32.71 118 LEU A N 1
ATOM 1589 C CA . LEU A 1 120 ? 4.876 20.895 2.325 1.00 33.83 118 LEU A CA 1
ATOM 1590 C C . LEU A 1 120 ? 4.866 22.371 2.711 1.00 37.35 118 LEU A C 1
ATOM 1591 O O . LEU A 1 120 ? 4.002 23.135 2.265 1.00 40.24 118 LEU A O 1
ATOM 1607 N N . ALA A 1 121 ? 5.813 22.787 3.557 1.00 36.80 119 ALA A N 1
ATOM 1608 C CA . ALA A 1 121 ? 5.837 24.169 4.025 1.00 37.82 119 ALA A CA 1
ATOM 1609 C C . ALA A 1 121 ? 5.992 25.138 2.858 1.00 41.54 119 ALA A C 1
ATOM 1610 O O . ALA A 1 121 ? 5.217 26.093 2.719 1.00 43.70 119 ALA A O 1
ATOM 1617 N N . LYS A 1 122 ? 6.977 24.894 1.992 1.00 47.00 120 LYS A N 1
ATOM 1618 C CA . 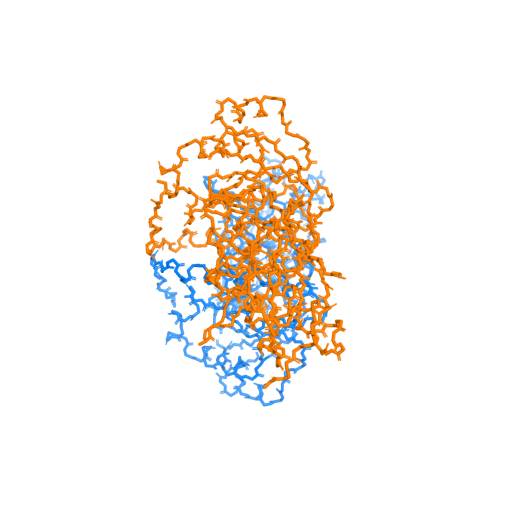LYS A 1 122 ? 7.230 25.786 0.867 1.00 49.98 120 LYS A CA 1
ATOM 1619 C C . LYS A 1 122 ? 6.110 25.757 -0.161 1.00 48.03 120 LYS A C 1
ATOM 1620 O O . LYS A 1 122 ? 6.028 26.671 -0.989 1.00 47.37 120 LYS A O 1
ATOM 1639 N N . ALA A 1 123 ? 5.237 24.753 -0.120 1.00 44.96 121 ALA A N 1
ATOM 1640 C CA . ALA A 1 123 ? 4.007 24.763 -0.901 1.00 45.44 121 ALA A CA 1
ATOM 1641 C C . ALA A 1 123 ? 2.831 25.357 -0.127 1.00 46.18 121 ALA A C 1
ATOM 1642 O O . ALA A 1 123 ? 1.688 25.254 -0.584 1.00 47.06 121 ALA A O 1
ATOM 1649 N N . GLY A 1 124 ? 3.087 25.970 1.027 1.00 46.07 122 GLY A N 1
ATOM 1650 C CA . GLY A 1 124 ? 2.032 26.591 1.804 1.00 46.23 122 GLY A CA 1
ATOM 1651 C C . GLY A 1 124 ? 1.029 25.622 2.384 1.00 47.85 122 GLY A C 1
ATOM 1652 O O . GLY A 1 124 ? -0.159 25.950 2.476 1.00 49.67 122 GLY A O 1
ATOM 1656 N N . ARG A 1 125 ? 1.472 24.433 2.767 1.00 49.67 123 ARG A N 1
ATOM 1657 C CA . ARG A 1 125 ? 0.615 23.425 3.372 1.00 49.54 123 ARG A CA 1
ATOM 1658 C C . ARG A 1 125 ? 1.099 23.145 4.788 1.00 45.23 123 ARG A C 1
ATOM 1659 O O . ARG A 1 125 ? 2.219 23.497 5.166 1.00 43.82 123 ARG A O 1
ATOM 1680 N N . ALA A 1 126 ? 0.233 22.518 5.576 1.00 41.20 124 ALA A N 1
ATOM 1681 C CA . ALA A 1 126 ? 0.571 22.190 6.955 1.00 41.40 124 ALA A CA 1
ATOM 1682 C C . ALA A 1 126 ? 1.671 21.138 7.003 1.00 40.90 124 ALA A C 1
ATOM 1683 O O . ALA A 1 126 ? 1.705 20.217 6.181 1.00 39.44 124 ALA A O 1
ATOM 1690 N N . VAL A 1 127 ? 2.595 21.292 7.955 1.00 39.83 125 VAL A N 1
ATOM 1691 C CA . VAL A 1 127 ? 3.638 20.290 8.163 1.00 39.19 125 VAL A CA 1
ATOM 1692 C C . VAL A 1 127 ? 3.121 19.236 9.136 1.00 34.96 125 VAL A C 1
ATOM 1693 O O . VAL A 1 127 ? 2.103 19.439 9.811 1.00 33.95 125 VAL A O 1
ATOM 1706 N N . LEU A 1 128 ? 3.822 18.109 9.218 1.00 32.05 126 LEU A N 1
ATOM 1707 C CA . LEU A 1 128 ? 3.479 17.067 10.172 1.00 32.22 126 LEU A CA 1
ATOM 1708 C C . LEU A 1 128 ? 4.097 17.374 11.530 1.00 30.75 126 LEU A C 1
ATOM 1709 O O . LEU A 1 128 ? 5.270 17.750 11.627 1.00 26.54 126 LEU A O 1
ATOM 1725 N N . SER A 1 129 ? 3.304 17.201 12.583 1.00 33.29 127 SER A N 1
ATOM 1726 C CA . SER A 1 129 ? 3.790 17.418 13.936 1.00 33.78 127 SER A CA 1
ATOM 1727 C C . SER A 1 129 ? 4.877 16.405 14.286 1.00 30.42 127 SER A C 1
ATOM 1728 O O . SER A 1 129 ? 4.983 15.330 13.686 1.00 31.22 127 SER A O 1
ATOM 1736 N N . ASP A 1 130 ? 5.682 16.753 15.298 1.00 30.05 128 ASP A N 1
ATOM 1737 C CA . ASP A 1 130 ? 6.727 15.850 15.763 1.00 29.02 128 ASP A CA 1
ATOM 1738 C C . ASP A 1 130 ? 6.152 14.490 16.140 1.00 26.79 128 ASP A C 1
ATOM 1739 O O . ASP A 1 130 ? 6.759 13.449 15.860 1.00 27.77 128 ASP A O 1
ATOM 1748 N N . ASP A 1 131 ? 4.977 14.478 16.777 1.00 30.13 129 ASP A N 1
ATOM 1749 C CA . ASP A 1 131 ? 4.345 13.211 17.121 1.00 32.91 129 ASP A CA 1
ATOM 1750 C C . ASP A 1 131 ? 4.061 12.382 15.872 1.00 31.94 129 ASP A C 1
ATOM 1751 O O . ASP A 1 131 ? 4.235 11.158 15.880 1.00 31.98 129 ASP A O 1
ATOM 1760 N N . VAL A 1 132 ? 3.622 13.027 14.788 1.00 32.13 130 VAL A N 1
ATOM 1761 C CA . VAL A 1 132 ? 3.386 12.286 13.556 1.00 32.38 130 VAL A CA 1
ATOM 1762 C C . VAL A 1 132 ? 4.705 11.805 12.966 1.00 29.12 130 VAL A C 1
ATOM 1763 O O . VAL A 1 132 ? 4.807 10.671 12.485 1.00 29.62 130 VAL A O 1
ATOM 1776 N N . LEU A 1 133 ? 5.736 12.653 12.983 1.00 25.20 131 LEU A N 1
ATOM 1777 C CA . LEU A 1 133 ? 7.048 12.207 12.533 1.00 26.46 131 LEU A CA 1
ATOM 1778 C C . LEU A 1 133 ? 7.489 10.961 13.295 1.00 27.91 131 LEU A C 1
ATOM 1779 O O . LEU A 1 133 ? 7.995 10.003 12.704 1.00 30.01 131 LEU A O 1
ATOM 1795 N N . VAL A 1 134 ? 7.315 10.962 14.622 1.00 24.97 132 VAL A N 1
ATOM 1796 C CA . VAL A 1 134 ? 7.725 9.804 15.414 1.00 25.56 132 VAL A CA 1
ATOM 1797 C C . VAL A 1 134 ? 6.917 8.576 15.011 1.00 25.70 132 VAL A C 1
ATOM 1798 O O . VAL A 1 134 ? 7.467 7.488 14.800 1.00 24.63 132 VAL A O 1
ATOM 1811 N N . GLN A 1 135 ? 5.595 8.732 14.896 1.00 25.21 133 GLN A N 1
ATOM 1812 C CA . GLN A 1 135 ? 4.756 7.607 14.505 1.00 25.94 133 GLN A CA 1
ATOM 1813 C C . GLN A 1 135 ? 5.224 7.015 13.181 1.00 26.07 133 GLN A C 1
ATOM 1814 O O . GLN A 1 135 ? 5.441 5.802 13.072 1.00 25.70 133 GLN A O 1
ATOM 1828 N N . LEU A 1 136 ? 5.396 7.864 12.163 1.00 28.34 134 LEU A N 1
ATOM 1829 C CA . LEU A 1 136 ? 5.663 7.372 10.816 1.00 29.96 134 LEU A CA 1
ATOM 1830 C C . LEU A 1 136 ? 7.060 6.775 10.698 1.00 29.55 134 LEU A C 1
ATOM 1831 O O . LEU A 1 136 ? 7.242 5.742 10.043 1.00 28.10 134 LEU A O 1
ATOM 1847 N N . ALA A 1 137 ? 8.063 7.415 11.307 1.00 27.26 135 ALA A N 1
ATOM 1848 C CA . ALA A 1 137 ? 9.419 6.880 11.247 1.00 26.41 135 ALA A CA 1
ATOM 1849 C C . ALA A 1 137 ? 9.510 5.528 11.941 1.00 26.06 135 ALA A C 1
ATOM 1850 O O . ALA A 1 137 ? 10.159 4.604 11.438 1.00 26.43 135 ALA A O 1
ATOM 1857 N N . SER A 1 138 ? 8.858 5.394 13.102 1.00 24.98 136 SER A N 1
ATOM 1858 C CA . SER A 1 138 ? 8.918 4.145 13.855 1.00 24.48 136 SER A CA 1
ATOM 1859 C C . SER A 1 138 ? 8.259 3.007 13.091 1.00 24.48 136 SER A C 1
ATOM 1860 O O . SER A 1 138 ? 8.709 1.858 13.178 1.00 24.51 136 SER A O 1
ATOM 1868 N N . GLU A 1 139 ? 7.210 3.309 12.325 1.00 27.34 137 GLU A N 1
ATOM 1869 C CA . GLU A 1 139 ? 6.585 2.289 11.492 1.00 29.20 137 GLU A CA 1
ATOM 1870 C C . GLU A 1 139 ? 7.573 1.712 10.481 1.00 31.04 137 GLU A C 1
ATOM 1871 O O . GLU A 1 139 ? 7.526 0.512 10.184 1.00 32.13 137 GLU A O 1
ATOM 1883 N N . PHE A 1 140 ? 8.480 2.539 9.944 1.00 31.81 138 PHE A N 1
ATOM 1884 C CA . PHE A 1 140 ? 9.503 2.014 9.042 1.00 31.88 138 PHE A CA 1
ATOM 1885 C C . PHE A 1 140 ? 10.464 1.086 9.783 1.00 32.01 138 PHE A C 1
ATOM 1886 O O . PHE A 1 140 ? 10.902 0.066 9.236 1.00 33.17 138 PHE A O 1
ATOM 1903 N N . GLU A 1 141 ? 10.801 1.424 11.034 1.00 33.82 139 GLU A N 1
ATOM 1904 C CA . GLU A 1 141 ? 11.782 0.656 11.789 1.00 35.59 139 GLU A CA 1
ATOM 1905 C C . GLU A 1 141 ? 11.169 -0.567 12.464 1.00 34.05 139 GLU A C 1
ATOM 1906 O O . GLU A 1 141 ? 11.854 -1.579 12.642 1.00 33.45 139 GLU A O 1
ATOM 1918 N N . GLY A 1 142 ? 9.890 -0.500 12.833 1.00 33.07 140 GLY A N 1
ATOM 1919 C CA . GLY A 1 142 ? 9.270 -1.513 13.656 1.00 37.35 140 GLY A CA 1
ATOM 1920 C C . GLY A 1 142 ? 9.448 -1.316 15.145 1.00 40.33 140 GLY A C 1
ATOM 1921 O O . GLY A 1 142 ? 8.959 -2.140 15.930 1.00 41.06 140 GLY A O 1
ATOM 1925 N N . HIS A 1 143 ? 10.139 -0.257 15.557 1.00 44.40 141 HIS A N 1
ATOM 1926 C CA . HIS A 1 143 ? 10.324 0.082 16.963 1.00 47.33 141 HIS A CA 1
ATOM 1927 C C . HIS A 1 143 ? 10.825 1.513 17.038 1.00 43.75 141 HIS A C 1
ATOM 1928 O O . HIS A 1 143 ? 11.533 1.962 16.131 1.00 39.40 141 HIS A O 1
ATOM 1942 N N . PRO A 1 144 ? 10.469 2.257 18.083 1.00 41.58 142 PRO A N 1
ATOM 1943 C CA . PRO A 1 144 ? 10.616 3.717 18.037 1.00 38.86 142 PRO A CA 1
ATOM 1944 C C . PRO A 1 144 ? 11.896 4.320 18.595 1.00 32.06 142 PRO A C 1
ATOM 1945 O O . PRO A 1 144 ? 12.013 5.552 18.568 1.00 31.98 142 PRO A O 1
ATOM 1956 N N . ASP A 1 145 ? 12.874 3.551 19.080 1.00 29.24 143 ASP A N 1
ATOM 1957 C CA . ASP A 1 145 ? 13.917 4.175 19.893 1.00 27.90 143 ASP A CA 1
ATOM 1958 C C . ASP A 1 145 ? 14.885 5.010 19.051 1.00 24.00 143 ASP A C 1
ATOM 1959 O O . ASP A 1 145 ? 15.123 6.184 19.358 1.00 24.29 143 ASP A O 1
ATOM 1968 N N . ASN A 1 146 ? 15.456 4.437 17.983 1.00 21.38 144 ASN A N 1
ATOM 1969 C CA . ASN A 1 146 ? 16.324 5.237 17.118 1.00 21.47 144 ASN A CA 1
ATOM 1970 C C . ASN A 1 146 ? 15.537 6.366 16.455 1.00 22.47 144 ASN A C 1
ATOM 1971 O O . ASN A 1 146 ? 16.015 7.505 16.366 1.00 21.48 144 ASN A O 1
ATOM 1982 N N . ALA A 1 147 ? 14.329 6.060 15.969 1.00 23.94 145 ALA A N 1
ATOM 1983 C CA . ALA A 1 147 ? 13.550 7.036 15.214 1.00 25.28 145 ALA A CA 1
ATOM 1984 C C . ALA A 1 147 ? 13.188 8.247 16.065 1.00 24.93 145 ALA A C 1
ATOM 1985 O O . ALA A 1 147 ? 13.344 9.393 15.629 1.00 24.62 145 ALA A O 1
ATOM 1992 N N . ALA A 1 148 ? 12.659 8.014 17.269 1.00 21.33 146 ALA A N 1
ATOM 1993 C CA . ALA A 1 148 ? 12.327 9.130 18.148 1.00 21.91 146 ALA A CA 1
ATOM 1994 C C . ALA A 1 148 ? 13.568 9.951 18.464 1.00 20.82 146 ALA A C 1
ATOM 1995 O O . ALA A 1 148 ? 13.501 11.181 18.572 1.00 20.68 146 ALA A O 1
ATOM 2002 N N . ALA A 1 149 ? 14.710 9.285 18.641 1.00 20.66 147 ALA A N 1
ATOM 2003 C CA . ALA A 1 149 ? 15.938 10.016 18.927 1.00 22.56 147 ALA A CA 1
ATOM 2004 C C . ALA A 1 149 ? 16.297 10.945 17.773 1.00 24.29 147 ALA A C 1
ATOM 2005 O O . ALA A 1 149 ? 16.619 12.120 17.986 1.00 25.06 147 ALA A O 1
ATOM 2012 N N . SER A 1 150 ? 16.219 10.443 16.535 1.00 25.61 148 SER A N 1
ATOM 2013 C CA . SER A 1 150 ? 16.580 11.264 15.381 1.00 25.85 148 SER A CA 1
ATOM 2014 C C . SER A 1 150 ? 15.572 12.387 15.154 1.00 27.03 148 SER A C 1
ATOM 2015 O O . SER A 1 150 ? 15.946 13.465 14.681 1.00 25.13 148 SER A O 1
ATOM 2023 N N . VAL A 1 151 ? 14.299 12.164 15.492 1.00 25.84 149 VAL A N 1
ATOM 2024 C CA . VAL A 1 151 ? 13.295 13.214 15.327 1.00 24.87 149 VAL A CA 1
ATOM 2025 C C . VAL A 1 151 ? 13.458 14.280 16.408 1.00 26.28 149 VAL A C 1
ATOM 202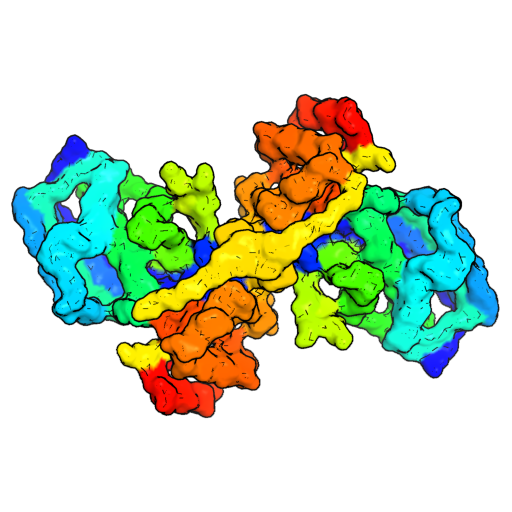6 O O . VAL A 1 151 ? 13.544 15.478 16.112 1.00 23.59 149 VAL A O 1
ATOM 2039 N N . LEU A 1 152 ? 13.501 13.862 17.674 1.00 29.55 150 LEU A N 1
ATOM 2040 C CA . LEU A 1 152 ? 13.377 14.798 18.782 1.00 30.10 150 LEU A CA 1
ATOM 2041 C C . LEU A 1 152 ? 14.705 15.343 19.278 1.00 28.48 150 LEU A C 1
ATOM 2042 O O . LEU A 1 152 ? 14.737 16.445 19.837 1.00 31.22 150 LEU A O 1
ATOM 2058 N N . GLY A 1 153 ? 15.798 14.616 19.075 1.00 24.04 151 GLY A N 1
ATOM 2059 C CA . GLY A 1 153 ? 17.067 15.001 19.650 1.00 25.05 151 GLY A CA 1
ATOM 2060 C C . GLY A 1 153 ? 17.170 14.636 21.121 1.00 27.61 151 GLY A C 1
ATOM 2061 O O . GLY A 1 153 ? 16.277 14.034 21.723 1.00 26.96 151 GLY A O 1
ATOM 2065 N N . GLY A 1 154 ? 18.307 15.006 21.703 1.00 27.36 152 GLY A N 1
ATOM 2066 C CA . GLY A 1 154 ? 18.572 14.716 23.099 1.00 26.16 152 GLY A CA 1
ATOM 2067 C C . GLY A 1 154 ? 18.558 13.222 23.356 1.00 27.85 152 GLY A C 1
ATOM 2068 O O . GLY A 1 154 ? 18.856 12.405 22.480 1.00 27.50 152 GLY A O 1
ATOM 2072 N N . ALA A 1 155 ? 18.227 12.857 24.588 1.00 25.76 153 ALA A N 1
ATOM 2073 C CA . ALA A 1 155 ? 17.904 11.478 24.915 1.00 27.94 153 ALA A CA 1
ATOM 2074 C C . ALA A 1 155 ? 16.386 11.338 24.964 1.00 26.75 153 ALA A C 1
ATOM 2075 O O . ALA A 1 155 ? 15.668 12.282 25.308 1.00 25.57 153 ALA A O 1
ATOM 2082 N N . VAL A 1 156 ? 15.903 10.151 24.607 1.00 25.58 154 VAL A N 1
ATOM 2083 C CA . VAL A 1 156 ? 14.474 9.907 24.510 1.00 26.55 154 VAL A CA 1
ATOM 2084 C C . VAL A 1 156 ? 14.099 8.673 25.315 1.00 26.91 154 VAL A C 1
ATOM 2085 O O . VAL A 1 156 ? 14.875 7.721 25.444 1.00 26.97 154 VAL A O 1
ATOM 2098 N N . VAL A 1 157 ? 12.894 8.713 25.870 1.00 27.12 155 VAL A N 1
ATOM 2099 C CA . VAL A 1 157 ? 12.186 7.530 26.337 1.00 25.18 155 VAL A CA 1
ATOM 2100 C C . VAL A 1 157 ? 11.056 7.315 25.347 1.00 24.57 155 VAL A C 1
ATOM 2101 O O . VAL A 1 157 ? 10.217 8.203 25.157 1.00 24.07 155 VAL A O 1
ATOM 2114 N N . SER A 1 158 ? 11.061 6.172 24.676 1.00 22.37 156 SER A N 1
ATOM 2115 C CA . SER A 1 158 ? 10.037 5.864 23.693 1.00 22.39 156 SER A CA 1
ATOM 2116 C C . SER A 1 158 ? 9.243 4.658 24.170 1.00 24.38 156 SER A C 1
ATOM 2117 O O . SER A 1 158 ? 9.678 3.901 25.041 1.00 24.65 156 SER A O 1
ATOM 2125 N N . TRP A 1 159 ? 8.064 4.490 23.588 1.00 23.10 157 TRP A N 1
ATOM 2126 C CA . TRP A 1 159 ? 7.191 3.393 23.975 1.00 23.49 157 TRP A CA 1
ATOM 2127 C C . TRP A 1 159 ? 6.186 3.173 22.860 1.00 26.52 157 TRP A C 1
ATOM 2128 O O . TRP A 1 159 ? 6.050 3.985 21.942 1.00 25.07 157 TRP A O 1
ATOM 2149 N N . SER A 1 160 ? 5.481 2.057 22.957 1.00 28.10 158 SER A N 1
ATOM 2150 C CA . SER A 1 160 ? 4.470 1.684 21.982 1.00 31.09 158 SER A CA 1
ATOM 2151 C C . SER A 1 160 ? 3.194 1.276 22.699 1.00 32.71 158 SER A C 1
ATOM 2152 O O . SER A 1 160 ? 3.224 0.838 23.852 1.00 28.97 158 SER A O 1
ATOM 2160 N N . GLU A 1 161 ? 2.070 1.445 22.007 1.00 38.86 159 GLU A N 1
ATOM 2161 C CA . GLU A 1 161 ? 0.779 0.959 22.478 1.00 44.41 159 GLU A CA 1
ATOM 2162 C C . GLU A 1 161 ? 0.186 0.052 21.410 1.00 45.22 159 GLU A C 1
ATOM 2163 O O . GLU A 1 161 ? 0.182 0.401 20.225 1.00 42.89 159 GLU A O 1
ATOM 2175 N N . THR A 1 162 ? -0.308 -1.105 21.832 1.00 52.66 160 THR A N 1
ATOM 2176 C CA . THR A 1 162 ? -0.863 -2.085 20.905 1.00 58.22 160 THR A CA 1
ATOM 2177 C C . THR A 1 162 ? -2.228 -2.586 21.360 1.00 59.28 160 THR A C 1
ATOM 2178 O O . THR A 1 162 ? -3.247 -1.935 21.130 1.00 60.22 160 THR A O 1
ATOM 2189 N N . THR A 1 166 ? -2.815 -1.800 14.547 1.00 56.79 164 THR A N 1
ATOM 2190 C CA . THR A 1 166 ? -1.974 -0.643 14.267 1.00 58.48 164 THR A CA 1
ATOM 2191 C C . THR A 1 166 ? -1.286 -0.122 15.525 1.00 55.00 164 THR A C 1
ATOM 2192 O O . THR A 1 166 ? -1.901 0.582 16.327 1.00 56.54 164 THR A O 1
ATOM 2202 N N . PRO A 1 167 ? -0.006 -0.452 15.703 1.00 48.28 165 PRO A N 1
ATOM 2203 C CA . PRO A 1 167 ? 0.695 0.005 16.908 1.00 45.04 165 PRO A CA 1
ATOM 2204 C C . PRO A 1 167 ? 0.870 1.514 16.899 1.00 41.87 165 PRO A C 1
ATOM 2205 O O . PRO A 1 167 ? 1.083 2.129 15.851 1.00 41.46 165 PRO A O 1
ATOM 2216 N N . ILE A 1 168 ? 0.759 2.109 18.079 1.00 37.50 166 ILE A N 1
ATOM 2217 C CA . ILE A 1 168 ? 1.052 3.523 18.273 1.00 35.25 166 ILE A CA 1
ATOM 2218 C C . ILE A 1 168 ? 2.447 3.648 18.863 1.00 31.54 166 ILE A C 1
ATOM 2219 O O . ILE A 1 168 ? 2.808 2.909 19.788 1.00 30.65 166 ILE A O 1
ATOM 2235 N N . TYR A 1 169 ? 3.237 4.562 18.305 1.00 28.00 167 TYR A N 1
ATOM 2236 C CA . TYR A 1 169 ? 4.593 4.841 18.756 1.00 27.10 167 TYR A CA 1
ATOM 2237 C C . TYR A 1 169 ? 4.681 6.286 19.218 1.00 28.96 167 TYR A C 1
ATOM 2238 O O . TYR A 1 169 ? 4.167 7.191 18.556 1.00 31.24 167 TYR A O 1
ATOM 2256 N N . ALA A 1 170 ? 5.338 6.496 20.353 1.00 24.26 168 ALA A N 1
ATOM 2257 C CA . ALA A 1 170 ? 5.457 7.821 20.939 1.00 24.25 168 ALA A CA 1
ATOM 2258 C C . ALA A 1 170 ? 6.752 7.883 21.728 1.00 23.89 168 ALA A C 1
ATOM 2259 O O . ALA A 1 170 ? 7.384 6.862 22.006 1.00 24.82 168 ALA A O 1
ATOM 2266 N N . ALA A 1 171 ? 7.140 9.101 22.094 1.00 24.18 169 ALA A N 1
ATOM 2267 C CA . ALA A 1 171 ? 8.376 9.303 22.832 1.00 26.35 169 ALA A CA 1
ATOM 2268 C C . ALA A 1 171 ? 8.355 10.683 23.465 1.00 27.85 169 ALA A C 1
ATOM 2269 O O . ALA A 1 171 ? 7.584 11.560 23.069 1.00 28.21 169 ALA A O 1
ATOM 2276 N N . THR A 1 172 ? 9.233 10.863 24.448 1.00 26.29 170 THR A N 1
ATOM 2277 C CA . THR A 1 172 ? 9.411 12.136 25.136 1.00 27.35 170 THR A CA 1
ATOM 2278 C C . THR A 1 172 ? 10.906 12.365 25.318 1.00 28.40 170 THR A C 1
ATOM 2279 O O . THR A 1 172 ? 11.681 11.417 25.467 1.00 25.31 170 THR A O 1
ATOM 2290 N N . ARG A 1 173 ? 11.303 13.636 25.278 1.00 31.08 171 ARG A N 1
ATOM 2291 C CA . ARG A 1 173 ? 12.706 14.035 25.242 1.00 32.39 171 ARG A CA 1
ATOM 2292 C C . ARG A 1 173 ? 13.209 14.362 26.643 1.00 32.14 171 ARG A C 1
ATOM 2293 O O . ARG A 1 173 ? 12.529 15.054 27.406 1.00 33.00 171 ARG A O 1
ATOM 2314 N N . LEU A 1 174 ? 14.398 13.858 26.976 1.00 29.39 172 LEU A N 1
ATOM 2315 C CA . LEU A 1 174 ? 15.078 14.181 28.222 1.00 30.90 172 LEU A CA 1
ATOM 2316 C C . LEU A 1 174 ? 16.214 15.176 27.989 1.00 34.25 172 LEU A C 1
ATOM 2317 O O . LEU A 1 174 ? 16.818 15.216 26.913 1.00 35.35 172 LEU A O 1
ATOM 2333 N N . ASP A 1 175 ? 16.508 15.971 29.019 1.00 38.92 173 ASP A N 1
ATOM 2334 C CA . ASP A 1 175 ? 17.638 16.899 28.998 1.00 41.58 173 ASP A CA 1
ATOM 2335 C C . ASP A 1 175 ? 18.870 16.193 29.552 1.00 37.89 173 ASP A C 1
ATOM 2336 O O . ASP A 1 175 ? 19.009 16.031 30.766 1.00 38.18 173 ASP A O 1
ATOM 2345 N N . VAL A 1 176 ? 19.779 15.779 28.665 1.00 28.52 174 VAL A N 1
ATOM 2346 C CA . VAL A 1 176 ? 20.980 15.090 29.122 1.00 26.85 174 VAL A CA 1
ATOM 2347 C C . VAL A 1 176 ? 21.830 16.034 29.963 1.00 27.80 174 VAL A C 1
ATOM 2348 O O . VAL A 1 176 ? 22.008 17.213 29.636 1.00 26.82 174 VAL A O 1
ATOM 2361 N N . HIS A 1 177 ? 22.366 15.505 31.056 1.00 26.73 175 HIS A N 1
ATOM 2362 C CA . HIS A 1 177 ? 23.210 16.295 31.939 1.00 28.45 175 HIS A CA 1
ATOM 2363 C C . HIS A 1 177 ? 24.382 16.885 31.156 1.00 29.31 175 HIS A C 1
ATOM 2364 O O . HIS A 1 177 ? 25.037 16.161 30.392 1.00 29.15 175 HIS A O 1
ATOM 2378 N N . PRO A 1 178 ? 24.694 18.174 31.330 1.00 34.11 176 PRO A N 1
ATOM 2379 C CA . PRO A 1 178 ? 25.759 18.787 30.512 1.00 34.62 176 PRO A CA 1
ATOM 2380 C C . PRO A 1 178 ? 27.155 18.220 30.755 1.00 36.12 176 PRO A C 1
ATOM 2381 O O . PRO A 1 178 ? 28.022 18.384 29.887 1.00 36.45 176 PRO A O 1
ATOM 2392 N N . ASP A 1 179 ? 27.407 17.571 31.897 1.00 37.17 177 ASP A N 1
ATOM 2393 C CA . ASP A 1 179 ? 28.711 16.974 32.163 1.00 38.86 177 ASP A CA 1
ATOM 2394 C C . ASP A 1 179 ? 28.890 15.601 31.522 1.00 38.89 177 ASP A C 1
ATOM 2395 O O . ASP A 1 179 ? 29.944 14.983 31.709 1.00 39.25 177 ASP A O 1
ATOM 2404 N N . ILE A 1 180 ? 27.894 15.094 30.805 1.00 34.35 178 ILE A N 1
ATOM 2405 C CA . ILE A 1 180 ? 27.993 13.794 30.157 1.00 30.47 178 ILE A CA 1
ATOM 2406 C C . ILE A 1 180 ? 28.432 14.025 28.720 1.00 31.39 178 ILE A C 1
ATOM 2407 O O . ILE A 1 180 ? 27.788 14.778 27.980 1.00 31.43 178 ILE A O 1
ATOM 2423 N N . LYS A 1 181 ? 29.525 13.393 28.329 1.00 32.32 179 LYS A N 1
ATOM 2424 C CA . LYS A 1 181 ? 30.018 13.470 26.963 1.00 33.44 179 LYS A CA 1
ATOM 2425 C C . LYS A 1 181 ? 30.141 12.063 26.408 1.00 33.02 179 LYS A C 1
ATOM 2426 O O . LYS A 1 181 ? 30.632 11.154 27.082 1.00 33.78 179 LYS A O 1
ATOM 2445 N N . ILE A 1 182 ? 29.695 11.897 25.170 1.00 30.21 180 ILE A N 1
ATOM 2446 C CA . ILE A 1 182 ? 29.583 10.588 24.546 1.00 27.19 180 ILE A CA 1
ATOM 2447 C C . ILE A 1 182 ? 30.768 10.387 23.622 1.00 25.89 180 ILE A C 1
ATOM 2448 O O . ILE A 1 182 ? 31.099 11.264 22.815 1.00 28.80 180 ILE A O 1
ATOM 2464 N N . VAL A 1 183 ? 31.391 9.221 23.729 1.00 24.80 181 VAL A N 1
ATOM 2465 C CA . VAL A 1 183 ? 32.395 8.777 22.779 1.00 28.74 181 VAL A CA 1
ATOM 2466 C C . VAL A 1 183 ? 31.907 7.466 22.194 1.00 28.32 181 VAL A C 1
ATOM 2467 O O . VAL A 1 183 ? 31.559 6.543 22.938 1.00 27.39 181 VAL A O 1
ATOM 2480 N N . ALA A 1 184 ? 31.885 7.380 20.874 1.00 29.42 182 ALA A N 1
ATOM 2481 C CA . ALA A 1 184 ? 31.503 6.157 20.187 1.00 28.92 182 ALA A CA 1
ATOM 2482 C C . ALA A 1 184 ? 32.763 5.437 19.729 1.00 28.57 182 ALA A C 1
ATOM 2483 O O . ALA A 1 184 ? 33.651 6.049 19.124 1.00 30.78 182 ALA A O 1
ATOM 2490 N N . ALA A 1 185 ? 32.850 4.149 20.047 1.00 24.30 183 ALA A N 1
ATOM 2491 C CA . ALA A 1 185 ? 33.890 3.271 19.524 1.00 23.08 183 ALA A CA 1
ATOM 2492 C C . ALA A 1 185 ? 33.307 2.533 18.325 1.00 24.32 183 ALA A C 1
ATOM 2493 O O . ALA A 1 185 ? 32.415 1.692 18.480 1.00 25.26 183 ALA A O 1
ATOM 2500 N N . ILE A 1 186 ? 33.790 2.855 17.131 1.00 26.93 184 ILE A N 1
ATOM 2501 C CA . ILE A 1 186 ? 33.186 2.379 15.895 1.00 29.52 184 ILE A CA 1
ATOM 2502 C C . ILE A 1 186 ? 34.180 1.472 15.180 1.00 30.28 184 ILE A C 1
ATOM 2503 O O . ILE A 1 186 ? 35.242 1.935 14.755 1.00 28.99 184 ILE A O 1
ATOM 2519 N N . PRO A 1 187 ? 33.869 0.182 14.989 1.00 32.98 185 PRO A N 1
ATOM 2520 C CA . PRO A 1 187 ? 34.787 -0.690 14.248 1.00 36.20 185 PRO A CA 1
ATOM 2521 C C . PRO A 1 187 ? 34.549 -0.645 12.749 1.00 39.04 185 PRO A C 1
ATOM 2522 O O . PRO A 1 187 ? 33.673 0.086 12.274 1.00 35.43 185 PRO A O 1
ATOM 2533 N N . GLU A 1 188 ? 35.319 -1.430 11.998 1.00 55.89 186 GLU A N 1
ATOM 2534 C CA . GLU A 1 188 ? 35.119 -1.571 10.560 1.00 63.75 186 GLU A CA 1
ATOM 2535 C C . GLU A 1 188 ? 34.272 -2.797 10.231 1.00 60.24 186 GLU A C 1
ATOM 2536 O O . GLU A 1 188 ? 33.356 -2.725 9.410 1.00 59.15 186 GLU A O 1
ATOM 2548 N N . THR A 1 196 ? 24.464 -11.215 10.966 1.00 60.61 194 THR A N 1
ATOM 2549 C CA . THR A 1 196 ? 23.124 -11.634 11.357 1.00 61.89 194 THR A CA 1
ATOM 2550 C C . THR A 1 196 ? 22.865 -11.313 12.829 1.00 58.68 194 THR A C 1
ATOM 2551 O O . THR A 1 196 ? 23.797 -11.175 13.623 1.00 56.41 194 THR A O 1
ATOM 2561 N N . ARG A 1 197 ? 21.590 -11.220 13.186 1.00 67.46 195 ARG A N 1
ATOM 2562 C CA . ARG A 1 197 ? 21.180 -10.851 14.529 1.00 64.36 195 ARG A CA 1
ATOM 2563 C C . ARG A 1 197 ? 21.016 -12.095 15.408 1.00 55.82 195 ARG A C 1
ATOM 2564 O O . ARG A 1 197 ? 20.336 -13.050 15.023 1.00 54.65 195 ARG A O 1
ATOM 2585 N N . VAL A 1 198 ? 21.590 -12.060 16.612 1.00 31.12 196 VAL A N 1
ATOM 2586 C CA . VAL A 1 198 ? 21.427 -13.152 17.568 1.00 28.11 196 VAL A CA 1
ATOM 2587 C C . VAL A 1 198 ? 19.964 -13.253 17.993 1.00 26.91 196 VAL A C 1
ATOM 2588 O O . VAL A 1 198 ? 19.296 -12.239 18.246 1.00 26.83 196 VAL A O 1
ATOM 2601 N N . LEU A 1 199 ? 19.483 -14.486 18.152 1.00 27.96 197 LEU A N 1
ATOM 2602 C CA . LEU A 1 199 ? 18.129 -14.703 18.638 1.00 30.61 197 LEU A CA 1
ATOM 2603 C C . LEU A 1 199 ? 18.102 -14.494 20.144 1.00 30.43 197 LEU A C 1
ATOM 2604 O O . LEU A 1 199 ? 18.816 -15.177 20.887 1.00 30.29 197 LEU A O 1
ATOM 2620 N N . LEU A 1 200 ? 17.329 -13.532 20.579 1.00 27.87 198 LEU A N 1
ATOM 2621 C CA . LEU A 1 200 ? 17.182 -13.255 21.995 1.00 27.30 198 LEU A CA 1
ATOM 2622 C C . LEU A 1 200 ? 16.197 -14.242 22.619 1.00 29.62 198 LEU A C 1
ATOM 2623 O O . LEU A 1 200 ? 15.302 -14.751 21.936 1.00 28.21 198 LEU A O 1
ATOM 2639 N N . PRO A 1 201 ? 16.331 -14.523 23.913 1.00 38.24 199 PRO A N 1
ATOM 2640 C CA . PRO A 1 201 ? 15.411 -15.473 24.549 1.00 41.85 199 PRO A CA 1
ATOM 2641 C C . PRO A 1 201 ? 13.972 -14.985 24.466 1.00 39.64 199 PRO A C 1
ATOM 2642 O O . PRO A 1 201 ? 13.695 -13.789 24.575 1.00 40.19 199 PRO A O 1
ATOM 2653 N N . GLN A 1 202 ? 13.050 -15.927 24.263 1.00 36.31 200 GLN A N 1
ATOM 2654 C CA . GLN A 1 202 ? 11.636 -15.572 24.226 1.00 38.13 200 GLN A CA 1
ATOM 2655 C C . GLN A 1 202 ? 11.134 -15.233 25.626 1.00 32.77 200 GLN A C 1
ATOM 2656 O O . GLN A 1 202 ? 10.273 -14.359 25.783 1.00 29.93 200 GLN A O 1
ATOM 2670 N N . ALA A 1 203 ? 11.671 -15.900 26.650 1.00 28.58 201 ALA A N 1
ATOM 2671 C CA . ALA A 1 203 ? 11.305 -15.668 28.039 1.00 27.91 201 ALA A CA 1
ATOM 2672 C C . ALA A 1 203 ? 12.545 -15.340 28.862 1.00 29.15 201 ALA A C 1
ATOM 2673 O O . ALA A 1 203 ? 13.647 -15.814 28.573 1.00 30.10 201 ALA A O 1
ATOM 2680 N N . VAL A 1 204 ? 12.349 -14.526 29.902 1.00 29.70 202 VAL A N 1
ATOM 2681 C CA . VAL A 1 204 ? 13.408 -14.154 30.830 1.00 28.78 202 VAL A CA 1
ATOM 2682 C C . VAL A 1 204 ? 12.885 -14.325 32.250 1.00 28.51 202 VAL A C 1
ATOM 2683 O O . VAL A 1 204 ? 11.679 -14.267 32.502 1.00 28.01 202 VAL A O 1
ATOM 2696 N N . THR A 1 205 ? 13.811 -14.537 33.187 1.00 27.30 203 THR A N 1
ATOM 2697 C CA . THR A 1 205 ? 13.420 -14.702 34.580 1.00 28.28 203 THR A CA 1
ATOM 2698 C C . THR A 1 205 ? 12.828 -13.404 35.122 1.00 27.90 203 THR A C 1
ATOM 2699 O O . THR A 1 205 ? 13.212 -12.302 34.719 1.00 25.81 203 THR A O 1
ATOM 2710 N N . HIS A 1 206 ? 11.883 -13.543 36.054 1.00 30.46 204 HIS A N 1
ATOM 2711 C CA . HIS A 1 206 ? 11.357 -12.369 36.739 1.00 31.42 204 HIS A CA 1
ATOM 2712 C C . HIS A 1 206 ? 12.484 -11.576 37.389 1.00 32.32 204 HIS A C 1
ATOM 2713 O O . HIS A 1 206 ? 12.491 -10.342 37.341 1.00 30.79 204 HIS A O 1
ATOM 2727 N N . VAL A 1 207 ? 13.470 -12.274 37.959 1.00 32.10 205 VAL A N 1
ATOM 2728 C CA . VAL A 1 207 ? 14.586 -11.604 38.622 1.00 30.47 205 VAL A CA 1
ATOM 2729 C C . VAL A 1 207 ? 15.337 -10.714 37.636 1.00 29.17 205 VAL A C 1
ATOM 2730 O O . VAL A 1 207 ? 15.678 -9.566 37.948 1.00 29.09 205 VAL A O 1
ATOM 2743 N N . ASP A 1 208 ? 15.612 -11.227 36.431 1.00 28.71 206 ASP A N 1
ATOM 2744 C CA . ASP A 1 208 ? 16.335 -10.427 35.449 1.00 27.33 206 ASP A CA 1
ATOM 2745 C C . ASP A 1 208 ? 15.487 -9.276 34.918 1.00 25.49 206 ASP A C 1
ATOM 2746 O O . ASP A 1 208 ? 16.019 -8.196 34.636 1.00 24.76 206 ASP A O 1
ATOM 2755 N N . ALA A 1 209 ? 14.174 -9.474 34.785 1.00 24.79 207 ALA A N 1
ATOM 2756 C CA . ALA A 1 209 ? 13.318 -8.371 34.364 1.00 25.61 207 ALA A CA 1
ATOM 2757 C C . ALA A 1 209 ? 13.296 -7.263 35.413 1.00 27.44 207 ALA A C 1
ATOM 2758 O O . ALA A 1 209 ? 13.376 -6.077 35.067 1.00 27.10 207 ALA A O 1
ATOM 2765 N N . ARG A 1 210 ? 13.190 -7.624 36.700 1.00 31.45 208 ARG A N 1
ATOM 2766 C CA . ARG A 1 210 ? 13.221 -6.617 37.755 1.00 31.51 208 ARG A CA 1
ATOM 2767 C C . ARG A 1 210 ? 14.560 -5.897 37.787 1.00 27.03 208 ARG A C 1
ATOM 2768 O O . ARG A 1 210 ? 14.634 -4.710 38.131 1.00 26.42 208 ARG A O 1
ATOM 2789 N N . PHE A 1 211 ? 15.642 -6.619 37.492 1.00 25.73 209 PHE A N 1
ATOM 2790 C CA . PHE A 1 211 ? 16.953 -5.992 37.454 1.00 25.71 209 PHE A CA 1
ATOM 2791 C C . PHE A 1 211 ? 16.969 -4.858 36.441 1.00 25.40 209 PHE A C 1
ATOM 2792 O O . PHE A 1 211 ? 17.289 -3.711 36.778 1.00 25.09 209 PHE A O 1
ATOM 2809 N N . ASN A 1 212 ? 16.591 -5.157 35.193 1.00 23.83 210 ASN A N 1
ATOM 2810 C CA . ASN A 1 212 ? 16.587 -4.137 34.153 1.00 21.86 210 ASN A CA 1
ATOM 2811 C C . ASN A 1 212 ? 15.605 -3.021 34.467 1.00 18.65 210 ASN A C 1
ATOM 2812 O O . ASN A 1 212 ? 15.871 -1.854 34.151 1.00 17.95 210 ASN A O 1
ATOM 2823 N N . ILE A 1 213 ? 14.480 -3.344 35.108 1.00 22.34 211 ILE A N 1
ATOM 2824 C CA . ILE A 1 213 ? 13.545 -2.301 35.513 1.00 24.47 211 ILE A CA 1
ATOM 2825 C C . ILE A 1 213 ? 14.235 -1.304 36.439 1.00 25.02 211 ILE A C 1
ATOM 2826 O O . ILE A 1 213 ? 14.169 -0.089 36.223 1.00 26.24 211 ILE A O 1
ATOM 2842 N N . SER A 1 214 ? 14.922 -1.793 37.476 1.00 23.14 212 SER A N 1
ATOM 2843 C CA . SER A 1 214 ? 15.572 -0.858 38.389 1.00 23.22 212 SER A CA 1
ATOM 2844 C C . SER A 1 214 ? 16.648 -0.058 37.663 1.00 22.11 212 SER A C 1
ATOM 2845 O O . SER A 1 214 ? 16.831 1.135 37.929 1.00 21.01 212 SER A O 1
ATOM 2853 N N . ARG A 1 215 ? 17.346 -0.687 36.713 1.00 21.72 213 ARG A N 1
ATOM 2854 C CA . ARG A 1 215 ? 18.469 -0.018 36.068 1.00 21.85 213 ARG A CA 1
ATOM 2855 C C . ARG A 1 215 ? 18.012 1.014 35.038 1.00 21.97 213 ARG A C 1
ATOM 2856 O O . ARG A 1 215 ? 18.610 2.093 34.948 1.00 20.40 213 ARG A O 1
ATOM 2877 N N . VAL A 1 216 ? 16.956 0.735 34.264 1.00 21.12 214 VAL A N 1
ATOM 2878 C CA . VAL A 1 216 ? 16.519 1.727 33.287 1.00 21.05 214 VAL A CA 1
ATOM 2879 C C . VAL A 1 216 ? 15.846 2.901 33.991 1.00 22.00 214 VAL A C 1
ATOM 2880 O O . VAL A 1 216 ? 16.003 4.059 33.583 1.00 21.47 214 VAL A O 1
ATOM 2893 N N . ALA A 1 217 ? 15.083 2.625 35.052 1.00 25.63 215 ALA A N 1
ATOM 2894 C CA . ALA A 1 217 ? 14.577 3.706 35.890 1.00 26.91 215 ALA A CA 1
ATOM 2895 C C . ALA A 1 217 ? 15.724 4.551 36.428 1.00 26.76 215 ALA A C 1
ATOM 2896 O O . ALA A 1 217 ? 15.669 5.787 36.397 1.00 28.10 215 ALA A O 1
ATOM 2903 N N . LEU A 1 218 ? 16.787 3.904 36.902 1.00 22.58 216 LEU A N 1
ATOM 2904 C CA . LEU A 1 218 ? 17.945 4.654 37.372 1.00 23.16 216 LEU A CA 1
ATOM 2905 C C . LEU A 1 218 ? 18.622 5.386 36.220 1.00 23.21 216 LEU A C 1
ATOM 2906 O O . LEU A 1 218 ? 19.162 6.481 36.416 1.00 20.98 216 LEU A O 1
ATOM 2922 N N . LEU A 1 219 ? 18.581 4.818 35.014 1.00 22.79 217 LEU A N 1
ATOM 2923 C CA . LEU A 1 219 ? 19.292 5.417 33.889 1.00 22.80 217 LEU A CA 1
ATOM 2924 C C . LEU A 1 219 ? 18.699 6.769 33.500 1.00 22.55 217 LEU A C 1
ATOM 2925 O O . LEU A 1 219 ? 19.444 7.703 33.185 1.00 19.82 217 LEU A O 1
ATOM 2941 N N . THR A 1 220 ? 17.371 6.911 33.522 1.00 24.96 218 THR A N 1
ATOM 2942 C CA . THR A 1 220 ? 16.799 8.214 33.207 1.00 27.28 218 THR A CA 1
ATOM 2943 C C . THR A 1 220 ? 17.247 9.269 34.218 1.00 28.14 218 THR A C 1
ATOM 2944 O O . THR A 1 220 ? 17.400 10.443 33.865 1.00 29.61 218 THR A O 1
ATOM 2955 N N . VAL A 1 221 ? 17.460 8.871 35.477 1.00 24.90 219 VAL A N 1
ATOM 2956 C CA . VAL A 1 221 ? 17.959 9.800 36.486 1.00 23.17 219 VAL A CA 1
ATOM 2957 C C . VAL A 1 221 ? 19.439 10.096 36.263 1.00 22.89 219 VAL A C 1
ATOM 2958 O O . VAL A 1 221 ? 19.890 11.234 36.442 1.00 22.94 219 VAL A O 1
ATOM 2971 N N . ALA A 1 222 ? 20.223 9.082 35.884 1.00 21.36 220 ALA A N 1
ATOM 2972 C CA . ALA A 1 222 ? 21.656 9.288 35.697 1.00 22.92 220 ALA A CA 1
ATOM 2973 C C . ALA A 1 222 ? 21.940 10.119 34.454 1.00 23.29 220 ALA A C 1
ATOM 2974 O O . ALA A 1 222 ? 22.913 10.883 34.425 1.00 23.35 220 ALA A O 1
ATOM 2981 N N . LEU A 1 223 ? 21.110 9.976 33.419 1.00 20.28 221 LEU A N 1
ATOM 2982 C CA . LEU A 1 223 ? 21.272 10.755 32.203 1.00 21.43 221 LEU A CA 1
ATOM 2983 C C . LEU A 1 223 ? 20.945 12.226 32.418 1.00 24.65 221 LEU A C 1
ATOM 2984 O O . LEU A 1 223 ? 21.422 13.076 31.659 1.00 23.72 221 LEU A O 1
ATOM 3000 N N . THR A 1 224 ? 20.118 12.532 33.409 1.00 27.19 222 THR A N 1
ATOM 3001 C CA . THR A 1 224 ? 19.564 13.865 33.600 1.00 27.94 222 THR A CA 1
ATOM 3002 C C . THR A 1 224 ? 20.069 14.570 34.849 1.00 29.93 222 THR A C 1
ATOM 3003 O O . THR A 1 224 ? 20.418 15.750 34.778 1.00 30.01 222 THR A O 1
ATOM 3014 N N . ALA A 1 225 ? 20.137 13.867 35.988 1.00 31.09 223 ALA A N 1
ATOM 3015 C CA . ALA A 1 225 ? 20.457 14.481 37.271 1.00 30.19 223 ALA A CA 1
ATOM 3016 C C . ALA A 1 225 ? 21.661 13.889 37.997 1.00 32.15 223 ALA A C 1
ATOM 3017 O O . ALA A 1 225 ? 22.349 14.633 38.702 1.00 31.56 223 ALA A O 1
ATOM 3024 N N . ARG A 1 226 ? 21.929 12.584 37.870 1.00 31.60 224 ARG A N 1
ATOM 3025 C CA . ARG A 1 226 ? 22.953 11.902 38.663 1.00 29.99 224 ARG A CA 1
ATOM 3026 C C . ARG A 1 226 ? 23.954 11.189 37.756 1.00 28.47 224 ARG A C 1
ATOM 3027 O O . ARG A 1 226 ? 23.974 9.952 37.682 1.00 28.67 224 ARG A O 1
ATOM 3048 N N . PRO A 1 227 ? 24.819 11.934 37.067 1.00 26.67 225 PRO A N 1
ATOM 3049 C CA . PRO A 1 227 ? 25.820 11.266 36.219 1.00 26.07 225 PRO A CA 1
ATOM 3050 C C . PRO A 1 227 ? 26.781 10.374 36.992 1.00 24.29 225 PRO A C 1
ATOM 3051 O O . PRO A 1 227 ? 27.423 9.514 36.375 1.00 22.75 225 PRO A O 1
ATOM 3062 N N . ASP A 1 228 ? 26.893 10.530 38.316 1.00 23.70 226 ASP A N 1
ATOM 3063 C CA . ASP A 1 228 ? 27.765 9.653 39.088 1.00 24.05 226 ASP A CA 1
ATOM 3064 C C . ASP A 1 228 ? 27.255 8.215 39.143 1.00 24.16 226 ASP A C 1
ATOM 3065 O O . ASP A 1 228 ? 28.020 7.316 39.512 1.00 26.51 226 ASP A O 1
ATOM 3074 N N . LEU A 1 229 ? 25.993 7.970 38.781 1.00 24.95 227 LEU A N 1
ATOM 3075 C CA . LEU A 1 229 ? 25.410 6.633 38.814 1.00 25.98 227 LEU A CA 1
ATOM 3076 C C . LEU A 1 229 ? 25.398 5.942 37.450 1.00 25.78 227 LEU A C 1
ATOM 3077 O O . LEU A 1 229 ? 24.733 4.912 37.294 1.00 23.56 227 LEU A O 1
ATOM 3093 N N . LEU A 1 230 ? 26.116 6.475 36.458 1.00 27.43 228 LEU A N 1
ATOM 3094 C CA . LEU A 1 230 ? 26.017 5.919 35.112 1.00 26.61 228 LEU A CA 1
ATOM 3095 C C . LEU A 1 230 ? 26.505 4.471 35.051 1.00 26.50 228 LEU A C 1
ATOM 3096 O O . LEU A 1 230 ? 25.956 3.675 34.278 1.00 24.83 228 LEU A O 1
ATOM 3112 N N . MET A 1 231 ? 27.522 4.104 35.842 1.00 24.59 229 MET A N 1
ATOM 3113 C CA . MET A 1 231 ? 28.008 2.725 35.824 1.00 25.50 229 MET A CA 1
ATOM 3114 C C . MET A 1 231 ? 26.908 1.752 36.236 1.00 27.35 229 MET A C 1
ATOM 3115 O O . MET A 1 231 ? 26.641 0.764 35.544 1.00 28.27 229 MET A O 1
ATOM 3129 N N . THR A 1 232 ? 26.284 2.002 37.389 1.00 27.68 230 THR A N 1
ATOM 3130 C CA . THR A 1 232 ? 25.218 1.132 37.867 1.00 27.07 230 THR A CA 1
ATOM 3131 C C . THR A 1 232 ? 24.050 1.114 36.896 1.00 25.81 230 THR A C 1
ATOM 3132 O O . THR A 1 232 ? 23.488 0.053 36.600 1.00 25.41 230 THR A O 1
ATOM 3143 N N . ALA A 1 233 ? 23.685 2.281 36.372 1.00 24.25 231 ALA A N 1
ATOM 3144 C CA . ALA A 1 233 ? 22.490 2.403 35.557 1.00 22.27 231 ALA A CA 1
ATOM 3145 C C . ALA A 1 233 ? 22.649 1.828 34.156 1.00 21.40 231 ALA A C 1
ATOM 3146 O O . ALA A 1 233 ? 21.636 1.659 33.470 1.00 23.13 231 ALA A O 1
ATOM 3153 N N . THR A 1 234 ? 23.868 1.517 33.707 1.00 20.15 232 THR A N 1
ATOM 3154 C CA . THR A 1 234 ? 24.057 0.948 32.378 1.00 20.57 232 THR A CA 1
ATOM 3155 C C . THR A 1 234 ? 24.267 -0.563 32.410 1.00 24.37 232 THR A C 1
ATOM 3156 O O . THR A 1 234 ? 24.633 -1.150 31.388 1.00 24.77 232 THR A O 1
ATOM 3167 N N . GLU A 1 235 ? 24.037 -1.202 33.551 1.00 25.63 233 GLU A N 1
ATOM 3168 C CA . GLU A 1 235 ? 24.063 -2.655 33.618 1.00 25.55 233 GLU A CA 1
ATOM 3169 C C . GLU A 1 235 ? 22.820 -3.231 32.948 1.00 25.81 233 GLU A C 1
ATOM 3170 O O . GLU A 1 235 ? 21.746 -2.624 32.952 1.00 25.33 233 GLU A O 1
ATOM 3182 N N . ASP A 1 236 ? 22.982 -4.406 32.340 1.00 24.46 234 ASP A N 1
ATOM 3183 C CA . ASP A 1 236 ? 21.909 -5.015 31.570 1.00 23.27 234 ASP A CA 1
ATOM 3184 C C . ASP A 1 236 ? 22.029 -6.528 31.652 1.00 23.34 234 ASP A C 1
ATOM 3185 O O . ASP A 1 236 ? 23.140 -7.066 31.648 1.00 22.02 234 ASP A O 1
ATOM 3194 N N . ARG A 1 237 ? 20.884 -7.210 31.698 1.00 25.49 235 ARG A N 1
ATOM 3195 C CA . ARG A 1 237 ? 20.865 -8.663 31.638 1.00 27.60 235 ARG A CA 1
ATOM 3196 C C . ARG A 1 237 ? 19.974 -9.210 30.529 1.00 27.24 235 ARG A C 1
ATOM 3197 O O . ARG A 1 237 ? 19.918 -10.435 30.358 1.00 28.42 235 ARG A O 1
ATOM 3218 N N . LEU A 1 238 ? 19.292 -8.356 29.757 1.00 25.82 236 LEU A N 1
ATOM 3219 C CA . LEU A 1 238 ? 18.311 -8.838 28.791 1.00 28.47 236 LEU A CA 1
ATOM 3220 C C . LEU A 1 238 ? 18.794 -8.858 27.340 1.00 27.15 236 LEU A C 1
ATOM 3221 O O . LEU A 1 238 ? 18.084 -9.409 26.491 1.00 26.66 236 LEU A O 1
ATOM 3237 N N . HIS A 1 239 ? 19.951 -8.277 27.010 1.00 26.87 237 HIS A N 1
ATOM 3238 C CA . HIS A 1 239 ? 20.417 -8.460 25.639 1.00 26.33 237 HIS A CA 1
ATOM 3239 C C . HIS A 1 239 ? 21.928 -8.425 25.452 1.00 25.29 237 HIS A C 1
ATOM 3240 O O . HIS A 1 239 ? 22.451 -9.118 24.575 1.00 27.54 237 HIS A O 1
ATOM 3254 N N . GLN A 1 240 ? 22.650 -7.634 26.245 1.00 22.85 238 GLN A N 1
ATOM 3255 C CA . GLN A 1 240 ? 24.088 -7.532 26.004 1.00 24.43 238 GLN A CA 1
ATOM 3256 C C . GLN A 1 240 ? 24.812 -8.841 26.298 1.00 26.69 238 GLN A C 1
ATOM 3257 O O . GLN A 1 240 ? 25.646 -9.255 25.472 1.00 27.77 238 GLN A O 1
ATOM 3271 N N . PRO A 1 241 ? 24.565 -9.540 27.411 1.00 27.50 239 PRO A N 1
ATOM 3272 C CA . PRO A 1 241 ? 25.284 -10.814 27.620 1.00 27.90 239 PRO A CA 1
ATOM 3273 C C . PRO A 1 241 ? 24.951 -11.863 26.572 1.00 27.81 239 PRO A C 1
ATOM 3274 O O . PRO A 1 241 ? 25.825 -12.656 26.193 1.00 28.88 239 PRO A O 1
ATOM 3285 N N . GLN A 1 242 ? 23.709 -11.887 26.078 1.00 27.98 240 GLN A N 1
ATOM 3286 C CA . GLN A 1 242 ? 23.319 -12.888 25.094 1.00 29.03 240 GLN A CA 1
ATOM 3287 C C . GLN A 1 242 ? 23.983 -12.647 23.744 1.00 28.96 240 GLN A C 1
ATOM 3288 O O . GLN A 1 242 ? 24.124 -13.583 22.947 1.00 26.62 240 GLN A O 1
ATOM 3302 N N . ARG A 1 243 ? 24.359 -11.404 23.459 1.00 28.09 241 ARG A N 1
ATOM 3303 C CA . ARG A 1 243 ? 24.991 -11.047 22.196 1.00 28.84 241 ARG A CA 1
ATOM 3304 C C . ARG A 1 243 ? 26.511 -11.112 22.235 1.00 30.33 241 ARG A C 1
ATOM 3305 O O . ARG A 1 243 ? 27.145 -10.983 21.183 1.00 30.45 241 ARG A O 1
ATOM 3326 N N . ALA A 1 244 ? 27.108 -11.364 23.402 1.00 26.53 242 ALA A N 1
ATOM 3327 C CA . ALA A 1 244 ? 28.552 -11.208 23.543 1.00 25.91 242 ALA A CA 1
ATOM 3328 C C . ALA A 1 244 ? 29.331 -12.212 22.696 1.00 26.18 242 ALA A C 1
ATOM 3329 O O . ALA A 1 244 ? 30.276 -11.835 21.994 1.00 25.67 242 ALA A O 1
ATOM 3336 N N . SER A 1 245 ? 28.965 -13.495 22.755 1.00 25.05 243 SER A N 1
ATOM 3337 C CA . SER A 1 245 ? 29.800 -14.518 22.126 1.00 26.76 243 SER A CA 1
ATOM 3338 C C . SER A 1 245 ? 29.854 -14.361 20.610 1.00 27.44 243 SER A C 1
ATOM 3339 O O . SER A 1 245 ? 30.875 -14.692 19.993 1.00 26.92 243 SER A O 1
ATOM 3347 N N . ALA A 1 246 ? 28.774 -13.893 19.985 1.00 28.81 244 ALA A N 1
ATOM 3348 C CA . ALA A 1 246 ? 28.778 -13.704 18.539 1.00 31.54 244 ALA A CA 1
ATOM 3349 C C . ALA A 1 246 ? 29.491 -12.426 18.104 1.00 32.63 244 ALA A C 1
ATOM 3350 O O . ALA A 1 246 ? 29.780 -12.278 16.913 1.00 32.09 244 ALA A O 1
ATOM 3357 N N . MET A 1 247 ? 29.781 -11.507 19.025 1.00 33.67 245 MET A N 1
ATOM 3358 C CA . MET A 1 247 ? 30.516 -10.278 18.719 1.00 34.26 245 MET A CA 1
ATOM 3359 C C . MET A 1 247 ? 31.583 -10.078 19.788 1.00 31.53 245 MET A C 1
ATOM 3360 O O . MET A 1 247 ? 31.509 -9.148 20.598 1.00 31.21 245 MET A O 1
ATOM 3374 N N . PRO A 1 248 ? 32.606 -10.938 19.806 1.00 26.52 246 PRO A N 1
ATOM 3375 C CA . PRO A 1 248 ? 33.555 -10.914 20.935 1.00 28.74 246 PRO A CA 1
ATOM 3376 C C . PRO A 1 248 ? 34.327 -9.614 21.086 1.00 28.73 246 PRO A C 1
ATOM 3377 O O . PRO A 1 248 ? 34.606 -9.202 22.218 1.00 29.20 246 PRO A O 1
ATOM 3388 N N . ALA A 1 249 ? 34.721 -8.968 19.983 1.00 27.81 247 ALA A N 1
ATOM 3389 C CA . ALA A 1 249 ? 35.553 -7.776 20.103 1.00 27.77 247 ALA A CA 1
ATOM 3390 C C . ALA A 1 249 ? 34.768 -6.608 20.686 1.00 27.09 247 ALA A C 1
ATOM 3391 O O . ALA A 1 249 ? 35.308 -5.824 21.477 1.00 26.13 247 ALA A O 1
ATOM 3398 N N . SER A 1 250 ? 33.497 -6.463 20.302 1.00 26.61 248 SER A N 1
ATOM 3399 C CA . SER A 1 250 ? 32.658 -5.452 20.932 1.00 26.18 248 SER A CA 1
ATOM 3400 C C . SER A 1 250 ? 32.481 -5.763 22.413 1.00 26.65 248 SER A C 1
ATOM 3401 O O . SER A 1 250 ? 32.608 -4.881 23.269 1.00 27.18 248 SER A O 1
ATOM 3409 N N . ALA A 1 251 ? 32.184 -7.029 22.729 1.00 25.60 249 ALA A N 1
ATOM 3410 C CA . ALA A 1 251 ? 32.030 -7.434 24.120 1.00 28.48 249 ALA A CA 1
ATOM 3411 C C . ALA A 1 251 ? 33.322 -7.211 24.890 1.00 26.71 249 ALA A C 1
ATOM 3412 O O . ALA A 1 251 ? 33.302 -6.799 26.056 1.00 24.23 249 ALA A O 1
ATOM 3419 N N . ASP A 1 252 ? 34.461 -7.454 24.239 1.00 29.95 250 ASP A N 1
ATOM 3420 C CA . ASP A 1 252 ? 35.758 -7.266 24.879 1.00 32.18 250 ASP A CA 1
ATOM 3421 C C . ASP A 1 252 ? 36.026 -5.794 25.165 1.00 30.46 250 ASP A C 1
ATOM 3422 O O . ASP A 1 252 ? 36.442 -5.436 26.273 1.00 26.66 250 ASP A O 1
ATOM 3431 N N . VAL A 1 253 ? 35.790 -4.922 24.183 1.00 29.13 251 VAL A N 1
ATOM 3432 C CA . VAL A 1 253 ? 35.978 -3.490 24.404 1.00 29.33 251 VAL A CA 1
ATOM 3433 C C . VAL A 1 253 ? 35.009 -2.989 25.465 1.00 27.56 251 VAL A C 1
ATOM 3434 O O . VAL A 1 253 ? 35.369 -2.188 26.335 1.00 24.32 251 VAL A O 1
ATOM 3447 N N . LEU A 1 254 ? 33.762 -3.454 25.406 1.00 25.48 252 LEU A N 1
ATOM 3448 C CA . LEU A 1 254 ? 32.774 -3.086 26.412 1.00 25.02 252 LEU A CA 1
ATOM 3449 C C . LEU A 1 254 ? 33.227 -3.509 27.800 1.00 27.13 252 LEU A C 1
ATOM 3450 O O . LEU A 1 254 ? 33.180 -2.717 28.750 1.00 25.20 252 LEU A O 1
ATOM 3466 N N . ALA A 1 255 ? 33.660 -4.765 27.941 1.00 30.05 253 ALA A N 1
ATOM 3467 C CA . ALA A 1 255 ? 34.113 -5.257 29.236 1.00 31.96 253 ALA A CA 1
ATOM 3468 C C . ALA A 1 255 ? 35.322 -4.472 29.733 1.00 34.28 253 ALA A C 1
ATOM 3469 O O . ALA A 1 255 ? 35.423 -4.161 30.925 1.00 36.67 253 ALA A O 1
ATOM 3476 N N . TYR A 1 256 ? 36.252 -4.144 28.836 1.00 32.82 254 TYR A N 1
ATOM 3477 C CA . TYR A 1 256 ? 37.450 -3.428 29.252 1.00 32.34 254 TYR A CA 1
ATOM 3478 C C . TYR A 1 256 ? 37.117 -2.026 29.748 1.00 31.86 254 TYR A C 1
ATOM 3479 O O . TYR A 1 256 ? 37.626 -1.587 30.785 1.00 31.29 254 TYR A O 1
ATOM 3497 N N . LEU A 1 257 ? 36.279 -1.300 29.008 1.00 29.34 255 LEU A N 1
ATOM 3498 C CA . LEU A 1 257 ? 35.936 0.057 29.415 1.00 29.21 255 LEU A CA 1
ATOM 3499 C C . LEU A 1 257 ? 35.255 0.055 30.777 1.00 29.25 255 LEU A C 1
ATOM 3500 O O . LEU A 1 257 ? 35.580 0.873 31.645 1.00 27.09 255 LEU A O 1
ATOM 3516 N N . ARG A 1 258 ? 34.321 -0.877 30.989 1.00 29.39 256 ARG A N 1
ATOM 3517 C CA . ARG A 1 258 ? 33.593 -0.935 32.251 1.00 29.10 256 ARG A CA 1
ATOM 3518 C C . ARG A 1 258 ? 34.504 -1.322 33.408 1.00 30.64 256 ARG A C 1
ATOM 3519 O O . ARG A 1 258 ? 34.336 -0.823 34.528 1.00 28.03 256 ARG A O 1
ATOM 3540 N N . SER A 1 259 ? 35.477 -2.202 33.164 1.00 32.99 257 SER A N 1
ATOM 3541 C CA . SER A 1 259 ? 36.433 -2.551 34.207 1.00 35.80 257 SER A CA 1
ATOM 3542 C C . SER A 1 259 ? 37.284 -1.352 34.613 1.00 36.94 257 SER A C 1
ATOM 3543 O O . SER A 1 259 ? 37.886 -1.371 35.691 1.00 36.47 257 SER A O 1
ATOM 3551 N N . GLN A 1 260 ? 37.375 -0.333 33.759 1.00 37.32 258 GLN A N 1
ATOM 3552 C CA . GLN A 1 260 ? 38.114 0.889 34.053 1.00 37.58 258 GLN A CA 1
ATOM 3553 C C . GLN A 1 260 ? 37.222 2.010 34.571 1.00 35.96 258 GLN A C 1
ATOM 3554 O O . GLN A 1 260 ? 37.668 3.160 34.648 1.00 35.52 258 GLN A O 1
ATOM 3568 N N . GLY A 1 261 ? 35.978 1.706 34.934 1.00 33.26 259 GLY A N 1
ATOM 3569 C CA . GLY A 1 261 ? 35.087 2.716 35.463 1.00 34.14 259 GLY A CA 1
ATOM 3570 C C . GLY A 1 261 ? 34.405 3.574 34.426 1.00 34.58 259 GLY A C 1
ATOM 3571 O O . GLY A 1 261 ? 33.911 4.655 34.759 1.00 35.27 259 GLY A O 1
ATOM 3575 N N . VAL A 1 262 ? 34.358 3.122 33.177 1.00 31.47 260 VAL A N 1
ATOM 3576 C CA . VAL A 1 262 ? 33.740 3.866 32.087 1.00 28.86 260 VAL A CA 1
ATOM 3577 C C . VAL A 1 262 ? 32.393 3.228 31.779 1.00 24.25 260 VAL A C 1
ATOM 3578 O O . VAL A 1 262 ? 32.311 2.028 31.490 1.00 22.77 260 VAL A O 1
ATOM 3591 N N . ALA A 1 263 ? 31.332 4.030 31.843 1.00 25.68 261 ALA A N 1
ATOM 3592 C CA . ALA A 1 263 ? 29.988 3.535 31.579 1.00 27.84 261 ALA A CA 1
ATOM 3593 C C . ALA A 1 263 ? 29.823 3.235 30.096 1.00 28.13 261 ALA A C 1
ATOM 3594 O O . ALA A 1 263 ? 29.425 4.104 29.314 1.00 28.81 261 ALA A O 1
ATOM 3601 N N . ALA A 1 264 ? 30.151 2.009 29.706 1.00 26.55 262 ALA A N 1
ATOM 3602 C CA . ALA A 1 264 ? 30.104 1.585 28.315 1.00 26.21 262 ALA A CA 1
ATOM 3603 C C . ALA A 1 264 ? 28.890 0.698 28.074 1.00 25.34 262 ALA A C 1
ATOM 3604 O O . ALA A 1 264 ? 28.533 -0.132 28.916 1.00 23.59 262 ALA A O 1
ATOM 3611 N N . VAL A 1 265 ? 28.270 0.873 26.902 1.00 24.27 263 VAL A N 1
ATOM 3612 C CA . VAL A 1 265 ? 27.118 0.087 26.484 1.00 22.05 263 VAL A CA 1
ATOM 3613 C C . VAL A 1 265 ? 27.255 -0.252 25.006 1.00 22.33 263 VAL A C 1
ATOM 3614 O O . VAL A 1 265 ? 27.954 0.426 24.250 1.00 23.03 263 VAL A O 1
ATOM 3627 N N . LEU A 1 266 ? 26.553 -1.303 24.591 1.00 22.65 264 LEU A N 1
ATOM 3628 C CA . LEU A 1 266 ? 26.387 -1.545 23.167 1.00 26.46 264 LEU A CA 1
ATOM 3629 C C . LEU A 1 266 ? 25.571 -0.416 22.554 1.00 24.59 264 LEU A C 1
ATOM 3630 O O . LEU A 1 266 ? 24.572 0.030 23.123 1.00 24.21 264 LEU A O 1
ATOM 3646 N N . SER A 1 267 ? 26.008 0.058 21.393 1.00 23.79 265 SER A N 1
ATOM 3647 C CA . SER A 1 267 ? 25.224 1.003 20.604 1.00 24.61 265 SER A CA 1
ATOM 3648 C C . SER A 1 267 ? 24.162 0.185 19.883 1.00 24.20 265 SER A C 1
ATOM 3649 O O . SER A 1 267 ? 24.439 -0.453 18.866 1.00 22.92 265 SER A O 1
ATOM 3657 N N . GLY A 1 268 ? 22.941 0.184 20.413 1.00 27.19 266 GLY A N 1
ATOM 3658 C CA . GLY A 1 268 ? 21.904 -0.666 19.875 1.00 28.07 266 GLY A CA 1
ATOM 3659 C C . GLY A 1 268 ? 22.231 -2.132 20.074 1.00 28.84 266 GLY A C 1
ATOM 3660 O O . GLY A 1 268 ? 22.428 -2.585 21.205 1.00 28.27 266 GLY A O 1
ATOM 3664 N N . ALA A 1 269 ? 22.278 -2.883 18.978 1.00 27.64 267 ALA A N 1
ATOM 3665 C CA . ALA A 1 269 ? 22.732 -4.262 18.999 1.00 29.35 267 ALA A CA 1
ATOM 3666 C C . ALA A 1 269 ? 24.216 -4.389 18.686 1.00 29.96 267 ALA A C 1
ATOM 3667 O O . ALA A 1 269 ? 24.695 -5.505 18.460 1.00 30.20 267 ALA A O 1
ATOM 3674 N N . GLY A 1 270 ? 24.949 -3.281 18.653 1.00 30.50 268 GLY A N 1
ATOM 3675 C CA . GLY A 1 270 ? 26.335 -3.300 18.252 1.00 29.74 268 GLY A CA 1
ATOM 3676 C C . GLY A 1 270 ? 26.467 -3.321 16.742 1.00 28.12 268 GLY A C 1
ATOM 3677 O O . GLY A 1 270 ? 25.476 -3.213 16.014 1.00 26.84 268 GLY A O 1
ATOM 3681 N N . PRO A 1 271 ? 27.698 -3.487 16.234 1.00 26.41 269 PRO A N 1
ATOM 3682 C CA . PRO A 1 271 ? 28.928 -3.724 16.997 1.00 26.55 269 PRO A CA 1
ATOM 3683 C C . PRO A 1 271 ? 29.585 -2.493 17.612 1.00 24.91 269 PRO A C 1
ATOM 3684 O O . PRO A 1 271 ? 30.537 -2.656 18.374 1.00 24.68 269 PRO A O 1
ATOM 3695 N N . ALA A 1 272 ? 29.126 -1.291 17.284 1.00 23.63 270 ALA A N 1
ATOM 3696 C CA . ALA A 1 272 ? 29.698 -0.114 17.917 1.00 23.10 270 ALA A CA 1
ATOM 3697 C C . ALA A 1 272 ? 29.381 -0.121 19.408 1.00 24.10 270 ALA A C 1
ATOM 3698 O O . ALA A 1 272 ? 28.385 -0.696 19.855 1.00 24.19 270 ALA A O 1
ATOM 3705 N N . VAL A 1 273 ? 30.247 0.533 20.174 1.00 22.77 271 VAL A N 1
ATOM 3706 C CA . VAL A 1 273 ? 30.117 0.644 21.620 1.00 23.26 271 VAL A CA 1
ATOM 3707 C C . VAL A 1 273 ? 30.123 2.117 21.983 1.00 22.82 271 VAL A C 1
ATOM 3708 O O . VAL A 1 273 ? 30.928 2.896 21.461 1.00 23.86 271 VAL A O 1
ATOM 3721 N N . LEU A 1 274 ? 29.209 2.496 22.868 1.00 23.56 272 LEU A N 1
ATOM 3722 C CA . LEU A 1 274 ? 29.049 3.874 23.305 1.00 26.53 272 LEU A CA 1
ATOM 3723 C C . LEU A 1 274 ? 29.591 3.999 24.717 1.00 28.15 272 LEU A C 1
ATOM 3724 O O . LEU A 1 274 ? 29.299 3.161 25.575 1.00 28.74 272 LEU A O 1
ATOM 3740 N N . ALA A 1 275 ? 30.392 5.030 24.950 1.00 24.48 273 ALA A N 1
ATOM 3741 C CA . ALA A 1 275 ? 30.875 5.357 26.283 1.00 23.85 273 ALA A CA 1
ATOM 3742 C C . ALA A 1 275 ? 30.218 6.659 26.714 1.00 24.08 273 ALA A C 1
ATOM 3743 O O . ALA A 1 275 ? 30.371 7.687 26.044 1.00 24.91 273 ALA A O 1
ATOM 3750 N N . LEU A 1 276 ? 29.492 6.612 27.819 1.00 24.24 274 LEU A N 1
ATOM 3751 C CA . LEU A 1 276 ? 28.855 7.785 28.413 1.00 26.40 274 LEU A CA 1
ATOM 3752 C C . LEU A 1 276 ? 29.813 8.266 29.497 1.00 27.44 274 LEU A C 1
ATOM 3753 O O . LEU A 1 276 ? 29.826 7.726 30.606 1.00 26.12 274 LEU A O 1
ATOM 3769 N N . THR A 1 277 ? 30.598 9.297 29.193 1.00 28.02 275 THR A N 1
ATOM 3770 C CA . THR A 1 277 ? 31.739 9.626 30.031 1.00 29.62 275 THR A CA 1
ATOM 3771 C C . THR A 1 277 ? 31.430 10.827 30.913 1.00 31.47 275 THR A C 1
ATOM 3772 O O . THR A 1 277 ? 30.656 11.716 30.548 1.00 30.72 275 THR A O 1
ATOM 3783 N N . THR A 1 278 ? 32.054 10.829 32.092 1.00 33.56 276 THR A N 1
ATOM 3784 C CA . THR A 1 278 ? 32.068 11.960 33.001 1.00 35.04 276 THR A CA 1
ATOM 3785 C C . THR A 1 278 ? 33.450 12.589 33.119 1.00 38.05 276 THR A C 1
ATOM 3786 O O . THR A 1 278 ? 33.570 13.695 33.659 1.00 40.37 276 THR A O 1
ATOM 3797 N N . VAL A 1 279 ? 34.488 11.901 32.638 1.00 37.70 277 VAL A N 1
ATOM 3798 C CA . VAL A 1 279 ? 35.836 12.437 32.494 1.00 39.64 277 VAL A CA 1
ATOM 3799 C C . VAL A 1 279 ? 36.354 11.922 31.155 1.00 43.22 277 VAL A C 1
ATOM 3800 O O . VAL A 1 279 ? 35.862 10.927 30.619 1.00 42.61 277 VAL A O 1
ATOM 3813 N N . ASP A 1 280 ? 37.348 12.613 30.601 1.00 50.32 278 ASP A N 1
ATOM 3814 C CA . ASP A 1 280 ? 37.923 12.163 29.338 1.00 53.64 278 ASP A CA 1
ATOM 3815 C C . ASP A 1 280 ? 38.443 10.734 29.470 1.00 47.32 278 ASP A C 1
ATOM 3816 O O . ASP A 1 280 ? 38.850 10.294 30.550 1.00 42.64 278 ASP A O 1
ATOM 3825 N N . LEU A 1 281 ? 38.427 10.003 28.360 1.00 44.39 279 LEU A N 1
ATOM 3826 C CA . LEU A 1 281 ? 38.867 8.617 28.405 1.00 41.99 279 LEU A CA 1
ATOM 3827 C C . LEU A 1 281 ? 40.374 8.565 28.647 1.00 40.03 279 LEU A C 1
ATOM 3828 O O . LEU A 1 281 ? 41.119 9.390 28.106 1.00 40.02 279 LEU A O 1
ATOM 3844 N N . PRO A 1 282 ? 40.852 7.624 29.456 1.00 35.23 280 PRO A N 1
ATOM 3845 C CA . PRO A 1 282 ? 42.302 7.429 29.573 1.00 39.01 280 PRO A CA 1
ATOM 3846 C C . PRO A 1 282 ? 42.936 7.147 28.218 1.00 41.99 280 PRO A C 1
ATOM 3847 O O . PRO A 1 282 ? 42.316 6.561 27.327 1.00 37.89 280 PRO A O 1
ATOM 3858 N N . ASP A 1 283 ? 44.194 7.575 28.068 1.00 53.41 281 ASP A N 1
ATOM 3859 C CA . ASP A 1 283 ? 44.953 7.226 26.870 1.00 55.33 281 ASP A CA 1
ATOM 3860 C C . ASP A 1 283 ? 45.060 5.716 26.715 1.00 50.70 281 ASP A C 1
ATOM 3861 O O . ASP A 1 283 ? 45.099 5.206 25.589 1.00 49.97 281 ASP A O 1
ATOM 3870 N N . SER A 1 284 ? 45.110 4.987 27.832 1.00 41.56 282 SER A N 1
ATOM 3871 C CA . SER A 1 284 ? 45.203 3.535 27.771 1.00 38.29 282 SER A CA 1
ATOM 3872 C C . SER A 1 284 ? 43.945 2.951 27.145 1.00 36.80 282 SER A C 1
ATOM 3873 O O . SER A 1 284 ? 44.017 2.077 26.273 1.00 38.29 282 SER A O 1
ATOM 3881 N N . ALA A 1 285 ? 42.776 3.415 27.591 1.00 35.67 283 ALA A N 1
ATOM 3882 C CA . ALA A 1 285 ? 41.528 2.912 27.030 1.00 37.20 283 ALA A CA 1
ATOM 3883 C C . ALA A 1 285 ? 41.430 3.248 25.547 1.00 38.80 283 ALA A C 1
ATOM 3884 O O . ALA A 1 285 ? 40.975 2.423 24.745 1.00 37.95 283 ALA A O 1
ATOM 3891 N N . VAL A 1 286 ? 41.838 4.462 25.166 1.00 43.39 284 VAL A N 1
ATOM 3892 C CA . VAL A 1 286 ? 41.852 4.839 23.754 1.00 42.97 284 VAL A CA 1
ATOM 3893 C C . VAL A 1 286 ? 42.719 3.873 22.959 1.00 42.75 284 VAL A C 1
ATOM 3894 O O . VAL A 1 286 ? 42.344 3.433 21.865 1.00 43.17 284 VAL A O 1
ATOM 3907 N N . LYS A 1 287 ? 43.875 3.503 23.510 1.00 41.06 285 LYS A N 1
ATOM 3908 C CA . LYS A 1 287 ? 44.767 2.589 22.809 1.00 42.04 285 LYS A CA 1
ATOM 3909 C C . LYS A 1 287 ? 44.188 1.182 22.765 1.00 39.40 285 LYS A C 1
ATOM 3910 O O . LYS A 1 287 ? 44.365 0.463 21.775 1.00 41.41 285 LYS A O 1
ATOM 3929 N N . TYR A 1 288 ? 43.494 0.770 23.829 1.00 35.58 286 TYR A N 1
ATOM 3930 C CA . TYR A 1 288 ? 42.944 -0.578 23.860 1.00 36.42 286 TYR A CA 1
ATOM 3931 C C . TYR A 1 288 ? 41.859 -0.749 22.806 1.00 36.64 286 TYR A C 1
ATOM 3932 O O . TYR A 1 288 ? 41.818 -1.764 22.103 1.00 34.73 286 TYR A O 1
ATOM 3950 N N . ALA A 1 289 ? 40.972 0.241 22.688 1.00 34.46 287 ALA A N 1
ATOM 3951 C CA . ALA A 1 289 ? 39.916 0.189 21.686 1.00 31.83 287 ALA A CA 1
ATOM 3952 C C . ALA A 1 289 ? 40.496 0.089 20.282 1.00 32.32 287 ALA A C 1
ATOM 3953 O O . ALA A 1 289 ? 40.106 -0.783 19.496 1.00 29.07 287 ALA A O 1
ATOM 3960 N N . GLU A 1 290 ? 41.447 0.966 19.953 1.00 38.96 288 GLU A N 1
ATOM 3961 C CA . GLU A 1 290 ? 42.042 0.959 18.619 1.00 43.96 288 GLU A CA 1
ATOM 3962 C C . GLU A 1 290 ? 42.732 -0.368 18.323 1.00 44.85 288 GLU A C 1
ATOM 3963 O O . GLU A 1 290 ? 42.635 -0.884 17.203 1.00 41.01 288 GLU A O 1
ATOM 3975 N N . ASP A 1 291 ? 43.423 -0.945 19.312 1.00 48.05 289 ASP A N 1
ATOM 3976 C CA . ASP A 1 291 ? 44.052 -2.247 19.111 1.00 49.34 289 ASP A CA 1
ATOM 3977 C C . ASP A 1 291 ? 43.034 -3.313 18.714 1.00 49.12 289 ASP A C 1
ATOM 3978 O O . ASP A 1 291 ? 43.378 -4.263 18.002 1.00 50.37 289 ASP A O 1
ATOM 3987 N N . GLN A 1 292 ? 41.787 -3.182 19.165 1.00 47.83 290 GLN A N 1
ATOM 3988 C CA . GLN A 1 292 ? 40.733 -4.117 18.789 1.00 46.71 290 GLN A CA 1
ATOM 3989 C C . GLN A 1 292 ? 40.079 -3.776 17.457 1.00 42.99 290 GLN A C 1
ATOM 3990 O O . GLN A 1 292 ? 39.200 -4.519 17.009 1.00 41.78 290 GLN A O 1
ATOM 4004 N N . GLY A 1 293 ? 40.478 -2.679 16.822 1.00 37.23 291 GLY A N 1
ATOM 4005 C CA . GLY A 1 293 ? 39.924 -2.279 15.548 1.00 36.26 291 GLY A CA 1
ATOM 4006 C C . GLY A 1 293 ? 38.891 -1.179 15.601 1.00 34.37 291 GLY A C 1
ATOM 4007 O O . GLY A 1 293 ? 38.208 -0.948 14.597 1.00 35.05 291 GLY A O 1
ATOM 4011 N N . PHE A 1 294 ? 38.768 -0.479 16.724 1.00 31.70 292 PHE A N 1
ATOM 4012 C CA . PHE A 1 294 ? 37.705 0.493 16.930 1.00 31.52 292 PHE A CA 1
ATOM 4013 C C . PHE A 1 294 ? 38.284 1.898 16.864 1.00 33.66 292 PHE A C 1
ATOM 4014 O O . PHE A 1 294 ? 39.291 2.189 17.515 1.00 36.66 292 PHE A O 1
ATOM 4031 N N . SER A 1 295 ? 37.653 2.761 16.071 1.00 36.02 293 SER A N 1
ATOM 4032 C CA . SER A 1 295 ? 37.965 4.183 16.074 1.00 37.82 293 SER A CA 1
ATOM 4033 C C . SER A 1 295 ? 37.084 4.899 17.089 1.00 38.11 293 SER A C 1
ATOM 4034 O O . SER A 1 295 ? 35.884 4.632 17.188 1.00 35.36 293 SER A O 1
ATOM 4042 N N . LEU A 1 296 ? 37.690 5.808 17.840 1.00 39.96 294 LEU A N 1
ATOM 4043 C CA . LEU A 1 296 ? 37.005 6.533 18.897 1.00 40.90 294 LEU A CA 1
ATOM 4044 C C . LEU A 1 296 ? 36.620 7.918 18.397 1.00 38.62 294 LEU A C 1
ATOM 4045 O O . LEU A 1 296 ? 37.493 8.733 18.075 1.00 42.59 294 LEU A O 1
ATOM 4061 N N . VAL A 1 297 ? 35.317 8.167 18.310 1.00 29.82 295 VAL A N 1
ATOM 4062 C CA . VAL A 1 297 ? 34.789 9.429 17.809 1.00 31.18 295 VAL A CA 1
ATOM 4063 C C . VAL A 1 297 ? 34.003 10.079 18.937 1.00 33.84 295 VAL A C 1
ATOM 4064 O O . VAL A 1 297 ? 33.045 9.488 19.453 1.00 32.43 295 VAL A O 1
ATOM 4077 N N . ALA A 1 298 ? 34.414 11.282 19.326 1.00 37.07 296 ALA A N 1
ATOM 4078 C CA . ALA A 1 298 ? 33.699 12.043 20.339 1.00 37.63 296 ALA A CA 1
ATOM 4079 C C . ALA A 1 298 ? 32.526 12.762 19.690 1.00 37.77 296 ALA A C 1
ATOM 4080 O O . ALA A 1 298 ? 32.676 13.397 18.641 1.00 39.88 296 ALA A O 1
ATOM 4087 N N . MET A 1 299 ? 31.363 12.666 20.319 1.00 41.04 297 MET A N 1
ATOM 4088 C CA . MET A 1 299 ? 30.144 13.223 19.760 1.00 43.17 297 MET A CA 1
ATOM 4089 C C . MET A 1 299 ? 29.357 13.913 20.853 1.00 41.94 297 MET A C 1
ATOM 4090 O O . MET A 1 299 ? 29.336 13.454 21.999 1.00 44.71 297 MET A O 1
ATOM 4104 N N . ALA A 1 300 ? 28.716 15.006 20.490 1.00 32.23 298 ALA A N 1
ATOM 4105 C CA . ALA A 1 300 ? 27.842 15.712 21.405 1.00 29.71 298 ALA A CA 1
ATOM 4106 C C . ALA A 1 300 ? 26.414 15.218 21.227 1.00 29.48 298 ALA A C 1
ATOM 4107 O O . ALA A 1 300 ? 26.026 14.744 20.156 1.00 28.41 298 ALA A O 1
ATOM 4114 N N . VAL A 1 301 ? 25.637 15.314 22.306 1.00 32.55 299 VAL A N 1
ATOM 4115 C CA . VAL A 1 301 ? 24.206 15.092 22.194 1.00 32.32 299 VAL A CA 1
ATOM 4116 C C . VAL A 1 301 ? 23.666 16.105 21.200 1.00 31.12 299 VAL A C 1
ATOM 4117 O O . VAL A 1 301 ? 23.982 17.299 21.276 1.00 33.23 299 VAL A O 1
ATOM 4130 N N . SER A 1 302 ? 22.882 15.632 20.242 1.00 27.22 300 SER A N 1
ATOM 4131 C CA . SER A 1 302 ? 22.444 16.457 19.129 1.00 29.97 300 SER A CA 1
ATOM 4132 C C . SER A 1 302 ? 20.983 16.851 19.285 1.00 28.88 300 SER A C 1
ATOM 4133 O O . SER A 1 302 ? 20.202 16.185 19.970 1.00 27.41 300 SER A O 1
ATOM 4141 N N . ALA A 1 303 ? 20.628 17.959 18.639 1.00 26.63 301 ALA A N 1
ATOM 4142 C CA . ALA A 1 303 ? 19.230 18.259 18.401 1.00 25.07 301 ALA A CA 1
ATOM 4143 C C . ALA A 1 303 ? 18.673 17.271 17.378 1.00 23.26 301 ALA A C 1
ATOM 4144 O O . ALA A 1 303 ? 19.404 16.487 16.764 1.00 22.43 301 ALA A O 1
ATOM 4151 N N . GLY A 1 304 ? 17.364 17.321 17.180 1.00 27.83 302 GLY A N 1
ATOM 4152 C CA . GLY A 1 304 ? 16.723 16.444 16.231 1.00 31.12 302 GLY A CA 1
ATOM 4153 C C . GLY A 1 304 ? 16.918 16.904 14.800 1.00 30.61 302 GLY A C 1
ATOM 4154 O O . GLY A 1 304 ? 17.617 17.874 14.502 1.00 30.41 302 GLY A O 1
ATOM 4158 N N . VAL A 1 305 ? 16.247 16.186 13.896 1.00 23.67 303 VAL A N 1
ATOM 4159 C CA . VAL A 1 305 ? 16.303 16.510 12.475 1.00 21.93 303 VAL A CA 1
ATOM 4160 C C . VAL A 1 305 ? 15.972 17.981 12.268 1.00 23.56 303 VAL A C 1
ATOM 4161 O O . VAL A 1 305 ? 15.050 18.525 12.885 1.00 24.49 303 VAL A O 1
ATOM 4174 N N . SER A 1 306 ? 16.749 18.633 11.409 1.00 28.02 304 SER A N 1
ATOM 4175 C CA . SER A 1 306 ? 16.562 20.037 11.070 1.00 30.20 304 SER A CA 1
ATOM 4176 C C . SER A 1 306 ? 16.176 20.175 9.601 1.00 32.38 304 SER A C 1
ATOM 4177 O O . SER A 1 306 ? 16.769 19.526 8.732 1.00 32.32 304 SER A O 1
ATOM 4185 N N . VAL A 1 307 ? 15.183 21.019 9.325 1.00 32.14 305 VAL A N 1
ATOM 4186 C CA . VAL A 1 307 ? 14.669 21.210 7.974 1.00 32.71 305 VAL A CA 1
ATOM 4187 C C . VAL A 1 307 ? 14.729 22.694 7.630 1.00 35.62 305 VAL A C 1
ATOM 4188 O O . VAL A 1 307 ? 14.285 23.537 8.418 1.00 40.17 305 VAL A O 1
ATOM 4201 N N . ARG A 1 308 ? 15.251 23.008 6.447 1.00 38.51 306 ARG A N 1
ATOM 4202 C CA . ARG A 1 308 ? 15.264 24.383 5.951 1.00 41.58 306 ARG A CA 1
ATOM 4203 C C . ARG A 1 308 ? 14.967 24.418 4.456 1.00 43.72 306 ARG A C 1
ATOM 4204 O O . ARG A 1 308 ? 14.997 23.393 3.773 1.00 42.92 306 ARG A O 1
ATOM 4226 N N . SER B 1 4 ? 31.907 -1.906 72.401 1.00 73.76 2 SER B N 1
ATOM 4227 C CA . SER B 1 4 ? 31.180 -0.742 71.910 1.00 72.95 2 SER B CA 1
ATOM 4228 C C . SER B 1 4 ? 30.610 0.093 73.058 1.00 71.07 2 SER B C 1
ATOM 4229 O O . SER B 1 4 ? 30.024 -0.437 74.001 1.00 71.88 2 SER B O 1
ATOM 4236 N N . GLU B 1 5 ? 30.799 1.408 72.954 1.00 66.96 3 GLU B N 1
ATOM 4237 C CA . GLU B 1 5 ? 30.393 2.349 73.991 1.00 63.48 3 GLU B CA 1
ATOM 4238 C C . GLU B 1 5 ? 28.929 2.186 74.371 1.00 54.93 3 GLU B C 1
ATOM 4239 O O . GLU B 1 5 ? 28.036 2.313 73.531 1.00 54.12 3 GLU B O 1
ATOM 4251 N N . VAL B 1 6 ? 28.692 1.893 75.660 1.00 44.03 4 VAL B N 1
ATOM 4252 C CA . VAL B 1 6 ? 27.333 1.839 76.181 1.00 42.17 4 VAL B CA 1
ATOM 4253 C C . VAL B 1 6 ? 26.795 3.251 76.334 1.00 39.80 4 VAL B C 1
ATOM 4254 O O . VAL B 1 6 ? 27.466 4.134 76.889 1.00 40.44 4 VAL B O 1
ATOM 4267 N N . LEU B 1 7 ? 25.576 3.479 75.848 1.00 34.26 5 LEU B N 1
ATOM 4268 C CA . LEU B 1 7 ? 24.990 4.807 75.919 1.00 33.26 5 LEU B CA 1
ATOM 4269 C C . LEU B 1 7 ? 24.616 5.155 77.358 1.00 34.97 5 LEU B C 1
ATOM 4270 O O . LEU B 1 7 ? 24.295 4.272 78.157 1.00 33.26 5 LEU B O 1
ATOM 4286 N N . PRO B 1 8 ? 24.626 6.441 77.704 1.00 38.55 6 PRO B N 1
ATOM 4287 C CA . PRO B 1 8 ? 24.087 6.852 79.005 1.00 40.34 6 PRO B CA 1
ATOM 4288 C C . PRO B 1 8 ? 22.594 6.580 79.088 1.00 40.70 6 PRO B C 1
ATOM 4289 O O . PRO B 1 8 ? 21.876 6.618 78.088 1.00 41.09 6 PRO B O 1
ATOM 4300 N N . ALA B 1 9 ? 22.126 6.312 80.301 1.00 35.85 7 ALA B N 1
ATOM 4301 C CA . ALA B 1 9 ? 20.693 6.333 80.544 1.00 33.20 7 ALA B CA 1
ATOM 4302 C C . ALA B 1 9 ? 20.210 7.779 80.602 1.00 33.85 7 ALA B C 1
ATOM 4303 O O . ALA B 1 9 ? 20.971 8.706 80.900 1.00 32.05 7 ALA B O 1
ATOM 4310 N N . GLY B 1 10 ? 18.923 7.967 80.325 1.00 36.58 8 GLY B N 1
ATOM 4311 C CA . GLY B 1 10 ? 18.317 9.282 80.382 1.00 35.38 8 GLY B CA 1
ATOM 4312 C C . GLY B 1 10 ? 18.276 10.059 79.081 1.00 35.80 8 GLY B C 1
ATOM 4313 O O . GLY B 1 10 ? 17.831 11.212 79.089 1.00 35.07 8 GLY B O 1
ATOM 4317 N N . LEU B 1 11 ? 18.715 9.473 77.971 1.00 36.95 9 LEU B N 1
ATOM 4318 C CA . LEU B 1 11 ? 18.544 10.102 76.669 1.00 35.25 9 LEU B CA 1
ATOM 4319 C C . LEU B 1 11 ? 17.129 9.850 76.156 1.00 33.70 9 LEU B C 1
ATOM 4320 O O . LEU B 1 11 ? 16.511 8.829 76.466 1.00 34.35 9 LEU B O 1
ATOM 4336 N N . ALA B 1 12 ? 16.613 10.798 75.373 1.00 30.43 10 ALA B N 1
ATOM 4337 C CA . ALA B 1 12 ? 15.301 10.648 74.762 1.00 29.12 10 ALA B CA 1
ATOM 4338 C C . ALA B 1 12 ? 15.337 11.115 73.315 1.00 29.56 10 ALA B C 1
ATOM 4339 O O . ALA B 1 12 ? 16.091 12.019 72.953 1.00 30.05 10 ALA B O 1
ATOM 4346 N N . THR B 1 13 ? 14.494 10.498 72.495 1.00 28.04 11 THR B N 1
ATOM 4347 C CA . THR B 1 13 ? 14.353 10.901 71.107 1.00 26.70 11 THR B CA 1
ATOM 4348 C C . THR B 1 13 ? 12.947 10.548 70.654 1.00 25.97 11 THR B C 1
ATOM 4349 O O . THR B 1 13 ? 12.339 9.597 71.152 1.00 26.70 11 THR B O 1
ATOM 4360 N N . THR B 1 14 ? 12.429 11.344 69.723 1.00 25.00 12 THR B N 1
ATOM 4361 C CA . THR B 1 14 ? 11.125 11.111 69.117 1.00 27.76 12 THR B CA 1
ATOM 4362 C C . THR B 1 14 ? 11.298 11.065 67.608 1.00 27.74 12 THR B C 1
ATOM 4363 O O . THR B 1 14 ? 11.948 11.938 67.026 1.00 26.27 12 THR B O 1
ATOM 4374 N N . VAL B 1 15 ? 10.704 10.054 66.979 1.00 24.64 13 VAL B N 1
ATOM 4375 C CA . VAL B 1 15 ? 10.897 9.790 65.559 1.00 24.61 13 VAL B CA 1
ATOM 4376 C C . VAL B 1 15 ? 9.532 9.718 64.894 1.00 23.72 13 VAL B C 1
ATOM 4377 O O . VAL B 1 15 ? 8.593 9.122 65.433 1.00 24.90 13 VAL B O 1
ATOM 4390 N N . LEU B 1 16 ? 9.426 10.334 63.721 1.00 24.94 14 LEU B N 1
ATOM 4391 C CA . LEU B 1 16 ? 8.201 10.343 62.930 1.00 26.88 14 LEU B CA 1
ATOM 4392 C C . LEU B 1 16 ? 8.556 9.798 61.556 1.00 27.57 14 LEU B C 1
ATOM 4393 O O . LEU B 1 16 ? 9.378 10.386 60.847 1.00 28.59 14 LEU B O 1
ATOM 4409 N N . VAL B 1 17 ? 7.958 8.670 61.188 1.00 21.81 15 VAL B N 1
ATOM 4410 C CA . VAL B 1 17 ? 8.318 7.932 59.981 1.00 19.66 15 VAL B CA 1
ATOM 4411 C C . VAL B 1 17 ? 7.094 7.854 59.082 1.00 19.46 15 VAL B C 1
ATOM 4412 O O . VAL B 1 17 ? 6.011 7.513 59.559 1.00 19.53 15 VAL B O 1
ATOM 4425 N N . PRO B 1 18 ? 7.220 8.133 57.785 1.00 21.03 16 PRO B N 1
ATOM 4426 C CA . PRO B 1 18 ? 6.052 8.067 56.905 1.00 20.68 16 PRO B CA 1
ATOM 4427 C C . PRO B 1 18 ? 5.820 6.685 56.339 1.00 20.78 16 PRO B C 1
ATOM 4428 O O . PRO B 1 18 ? 6.729 5.862 56.212 1.00 21.59 16 PRO B O 1
ATOM 4439 N N . ALA B 1 19 ? 4.562 6.432 55.994 1.00 21.73 17 ALA B N 1
ATOM 4440 C CA . ALA B 1 19 ? 4.236 5.273 55.183 1.00 23.29 17 ALA B CA 1
ATOM 4441 C C . ALA B 1 19 ? 4.835 5.449 53.790 1.00 22.89 17 ALA B C 1
ATOM 4442 O O . ALA B 1 19 ? 5.375 6.503 53.443 1.00 22.58 17 ALA B O 1
ATOM 4449 N N . SER B 1 20 ? 4.744 4.396 52.981 1.00 24.42 18 SER B N 1
ATOM 4450 C CA . SER B 1 20 ? 5.238 4.471 51.617 1.00 25.47 18 SER B CA 1
ATOM 4451 C C . SER B 1 20 ? 4.477 3.485 50.747 1.00 24.08 18 SER B C 1
ATOM 4452 O O . SER B 1 20 ? 3.869 2.528 51.234 1.00 22.73 18 SER B O 1
ATOM 4460 N N . SER B 1 21 ? 4.520 3.734 49.445 1.00 25.77 19 SER B N 1
ATOM 4461 C CA . SER B 1 21 ? 3.826 2.905 48.468 1.00 26.98 19 SER B CA 1
ATOM 4462 C C . SER B 1 21 ? 4.848 2.469 47.431 1.00 25.41 19 SER B C 1
ATOM 4463 O O . SER B 1 21 ? 5.527 3.311 46.836 1.00 27.13 19 SER B O 1
ATOM 4471 N N . ALA B 1 22 ? 4.971 1.161 47.231 1.00 22.92 20 ALA B N 1
ATOM 4472 C CA . ALA B 1 22 ? 5.991 0.606 46.356 1.00 24.56 20 ALA B CA 1
ATOM 4473 C C . ALA B 1 22 ? 5.429 0.233 44.987 1.00 24.98 20 ALA B C 1
ATOM 4474 O O . ALA B 1 22 ? 4.224 0.022 44.817 1.00 25.04 20 ALA B O 1
ATOM 4481 N N . ASN B 1 23 ? 6.344 0.152 44.008 1.00 25.43 21 ASN B N 1
ATOM 4482 C CA . ASN B 1 23 ? 6.097 -0.328 42.649 1.00 25.12 21 ASN B CA 1
ATOM 4483 C C . ASN B 1 23 ? 5.513 0.757 41.757 1.00 26.15 21 ASN B C 1
ATOM 4484 O O . ASN B 1 23 ? 6.032 1.013 40.664 1.00 26.27 21 ASN B O 1
ATOM 4495 N N . LEU B 1 24 ? 4.440 1.403 42.208 1.00 22.97 22 LEU B N 1
ATOM 4496 C CA . LEU B 1 24 ? 3.832 2.504 41.461 1.00 24.36 22 LEU B CA 1
ATOM 4497 C C . LEU B 1 24 ? 3.548 2.082 40.024 1.00 25.50 22 LEU B C 1
ATOM 4498 O O . LEU B 1 24 ? 3.717 2.853 39.075 1.00 25.11 22 LEU B O 1
ATOM 4514 N N . GLY B 1 25 ? 3.109 0.833 39.866 1.00 26.36 23 GLY B N 1
ATOM 4515 C CA . GLY B 1 25 ? 2.825 0.275 38.565 1.00 26.60 23 GLY B CA 1
ATOM 4516 C C . GLY B 1 25 ? 3.935 -0.621 38.059 1.00 26.76 23 GLY B C 1
ATOM 4517 O O . GLY B 1 25 ? 4.165 -1.717 38.581 1.00 27.07 23 GLY B O 1
ATOM 4521 N N . PRO B 1 26 ? 4.651 -0.174 37.022 1.00 24.57 24 PRO B N 1
ATOM 4522 C CA . PRO B 1 26 ? 5.670 -1.040 36.410 1.00 22.71 24 PRO B CA 1
ATOM 4523 C C . PRO B 1 26 ? 6.995 -1.092 37.148 1.00 22.72 24 PRO B C 1
ATOM 4524 O O . PRO B 1 26 ? 7.823 -1.958 36.822 1.00 24.02 24 PRO B O 1
ATOM 4535 N N . GLY B 1 27 ? 7.232 -0.214 38.117 1.00 25.58 25 GLY B N 1
ATOM 4536 C CA . GLY B 1 27 ? 8.525 -0.143 38.770 1.00 27.15 25 GLY B CA 1
ATOM 4537 C C . GLY B 1 27 ? 8.719 -1.186 39.848 1.00 24.93 25 GLY B C 1
ATOM 4538 O O . GLY B 1 27 ? 9.147 -0.860 40.961 1.00 25.78 25 GLY B O 1
ATOM 4542 N N . PHE B 1 28 ? 8.429 -2.444 39.524 1.00 25.34 26 PHE B N 1
ATOM 4543 C CA . PHE B 1 28 ? 8.415 -3.498 40.531 1.00 26.02 26 PHE B CA 1
ATOM 4544 C C . PHE B 1 28 ? 9.756 -3.625 41.241 1.00 25.67 26 PHE B C 1
ATOM 4545 O O . PHE B 1 28 ? 10.803 -3.781 40.606 1.00 23.54 26 PHE B O 1
ATOM 4562 N N . ASP B 1 29 ? 9.705 -3.573 42.572 1.00 26.27 27 ASP B N 1
ATOM 4563 C CA . ASP B 1 29 ? 10.834 -3.738 43.483 1.00 27.71 27 ASP B CA 1
ATOM 4564 C C . ASP B 1 29 ? 11.818 -2.576 43.441 1.00 26.81 27 ASP B C 1
ATOM 4565 O O . ASP B 1 29 ? 12.882 -2.662 44.066 1.00 28.46 27 ASP B O 1
ATOM 4574 N N . SER B 1 30 ? 11.486 -1.482 42.746 1.00 24.96 28 SER B N 1
ATOM 4575 C CA . SER B 1 30 ? 12.415 -0.363 42.642 1.00 25.24 28 SER B CA 1
ATOM 4576 C C . SER B 1 30 ? 11.783 0.962 43.077 1.00 23.72 28 SER B C 1
ATOM 4577 O O . SER B 1 30 ? 12.346 1.671 43.908 1.00 23.90 28 SER B O 1
ATOM 4585 N N . LEU B 1 31 ? 10.631 1.310 42.505 1.00 21.71 29 LEU B N 1
ATOM 4586 C CA . LEU B 1 31 ? 10.057 2.621 42.770 1.00 22.69 29 LEU B CA 1
ATOM 4587 C C . LEU B 1 31 ? 9.250 2.620 44.064 1.00 24.80 29 LEU B C 1
ATOM 4588 O O . LEU B 1 31 ? 8.652 1.613 44.453 1.00 25.43 29 LEU B O 1
ATOM 4604 N N . GLY B 1 32 ? 9.262 3.763 44.740 1.00 25.02 30 GLY B N 1
ATOM 4605 C CA . GLY B 1 32 ? 8.480 3.955 45.944 1.00 24.64 30 GLY B CA 1
ATOM 4606 C C . GLY B 1 32 ? 8.208 5.427 46.133 1.00 24.83 30 GLY B C 1
ATOM 4607 O O . GLY B 1 32 ? 8.873 6.279 45.535 1.00 23.91 30 GLY B O 1
ATOM 4611 N N . ILE B 1 33 ? 7.223 5.722 46.977 1.00 23.75 31 ILE B N 1
ATOM 4612 C CA . ILE B 1 33 ? 6.873 7.115 47.259 1.00 23.12 31 ILE B CA 1
ATOM 4613 C C . ILE B 1 33 ? 6.425 7.219 48.708 1.00 23.69 31 ILE B C 1
ATOM 4614 O O . ILE B 1 33 ? 5.684 6.374 49.211 1.00 22.21 31 ILE B O 1
ATOM 4630 N N . ALA B 1 34 ? 6.903 8.267 49.381 1.00 25.02 32 ALA B N 1
ATOM 4631 C CA . ALA B 1 34 ? 6.643 8.475 50.800 1.00 24.45 32 ALA B CA 1
ATOM 4632 C C . ALA B 1 34 ? 5.364 9.283 50.978 1.00 25.24 32 ALA B C 1
ATOM 4633 O O . ALA B 1 34 ? 5.164 10.296 50.301 1.00 27.68 32 ALA B O 1
ATOM 4640 N N . LEU B 1 35 ? 4.515 8.841 51.902 1.00 26.87 33 LEU B N 1
ATOM 4641 C CA . LEU B 1 35 ? 3.190 9.408 52.088 1.00 28.03 33 LEU B CA 1
ATOM 4642 C C . LEU B 1 35 ? 3.072 9.995 53.485 1.00 28.72 33 LEU B C 1
ATOM 4643 O O . LEU B 1 35 ? 3.691 9.510 54.435 1.00 24.38 33 LEU B O 1
ATOM 4659 N N . SER B 1 36 ? 2.273 11.052 53.601 1.00 31.47 34 SER B N 1
ATOM 4660 C CA . SER B 1 36 ? 2.172 11.810 54.850 1.00 34.50 34 SER B CA 1
ATOM 4661 C C . SER B 1 36 ? 1.144 11.158 55.777 1.00 32.74 34 SER B C 1
ATOM 4662 O O . SER B 1 36 ? 0.127 11.733 56.162 1.00 30.67 34 SER B O 1
ATOM 4670 N N . LEU B 1 37 ? 1.442 9.898 56.088 1.00 31.17 35 LEU B N 1
ATOM 4671 C CA . LEU B 1 37 ? 0.767 9.101 57.106 1.00 29.83 35 LEU B CA 1
ATOM 4672 C C . LEU B 1 37 ? 1.870 8.529 57.983 1.00 26.95 35 LEU B C 1
ATOM 4673 O O . LEU B 1 37 ? 2.735 7.798 57.486 1.00 26.72 35 LEU B O 1
ATOM 4689 N N . TYR B 1 38 ? 1.851 8.862 59.275 1.00 26.60 36 TYR B N 1
ATOM 4690 C CA . TYR B 1 38 ? 3.024 8.693 60.115 1.00 26.48 36 TYR B CA 1
ATOM 4691 C C . TYR B 1 38 ? 2.770 7.794 61.318 1.00 26.99 36 TYR B C 1
ATOM 4692 O O . TYR B 1 38 ? 1.695 7.791 61.915 1.00 28.35 36 TYR B O 1
ATOM 4710 N N . ASP B 1 39 ? 3.817 7.046 61.674 1.00 25.81 37 ASP B N 1
ATOM 4711 C CA . ASP B 1 39 ? 3.963 6.416 62.982 1.00 26.38 37 ASP B CA 1
ATOM 4712 C C . ASP B 1 39 ? 4.913 7.265 63.818 1.00 25.97 37 ASP B C 1
ATOM 4713 O O . ASP B 1 39 ? 5.913 7.777 63.308 1.00 25.33 37 ASP B O 1
ATOM 4722 N N . GLU B 1 40 ? 4.599 7.412 65.100 1.00 23.32 38 GLU B N 1
ATOM 4723 C CA . GLU B 1 40 ? 5.407 8.201 66.021 1.00 24.78 38 GLU B CA 1
ATOM 4724 C C . GLU B 1 40 ? 5.979 7.288 67.094 1.00 24.72 38 GLU B C 1
ATOM 4725 O O . GLU B 1 40 ? 5.230 6.580 67.775 1.00 25.79 38 GLU B O 1
ATOM 4737 N N . ILE B 1 41 ? 7.301 7.313 67.247 1.00 25.53 39 ILE B N 1
ATOM 4738 C CA . ILE B 1 41 ? 8.010 6.437 68.173 1.00 26.09 39 ILE B CA 1
ATOM 4739 C C . ILE B 1 41 ? 8.799 7.304 69.145 1.00 26.88 39 ILE B C 1
ATOM 4740 O O . ILE B 1 41 ? 9.646 8.103 68.726 1.00 25.43 39 ILE B O 1
ATOM 4756 N N . GLU B 1 42 ? 8.530 7.132 70.439 1.00 28.05 40 GLU B N 1
ATOM 4757 C CA . GLU B 1 42 ? 9.255 7.810 71.505 1.00 31.13 40 GLU B CA 1
ATOM 4758 C C . GLU B 1 42 ? 10.113 6.783 72.229 1.00 28.98 40 GLU B C 1
ATOM 4759 O O . GLU B 1 42 ? 9.608 5.731 72.636 1.00 26.77 40 GLU B O 1
ATOM 4771 N N . VAL B 1 43 ? 11.394 7.085 72.400 1.00 26.25 41 VAL B N 1
ATOM 4772 C CA . VAL B 1 43 ? 12.317 6.143 73.019 1.00 24.33 41 VAL B CA 1
ATOM 4773 C C . VAL B 1 43 ? 13.153 6.851 74.071 1.00 25.12 41 VAL B C 1
ATOM 4774 O O . VAL B 1 43 ? 13.562 8.003 73.891 1.00 23.99 41 VAL B O 1
ATOM 4787 N N . ASN B 1 44 ? 13.388 6.152 75.178 1.00 28.13 42 ASN B N 1
ATOM 4788 C CA . ASN B 1 44 ? 14.255 6.610 76.252 1.00 29.14 42 ASN B CA 1
ATOM 4789 C C . ASN B 1 44 ? 15.239 5.504 76.592 1.00 27.52 42 ASN B C 1
ATOM 4790 O O . ASN B 1 44 ? 14.873 4.324 76.611 1.00 28.67 42 ASN B O 1
ATOM 4801 N N . THR B 1 45 ? 16.485 5.879 76.855 1.00 25.63 43 THR B N 1
ATOM 4802 C CA . THR B 1 45 ? 17.432 4.930 77.419 1.00 25.96 43 THR B CA 1
ATOM 4803 C C . THR B 1 45 ? 17.262 4.916 78.930 1.00 27.06 43 THR B C 1
ATOM 4804 O O . THR B 1 45 ? 16.967 5.943 79.551 1.00 28.21 43 THR B O 1
ATOM 4815 N N . THR B 1 46 ? 17.433 3.737 79.517 1.00 33.41 44 THR B N 1
ATOM 4816 C CA . THR B 1 46 ? 17.252 3.532 80.944 1.00 37.95 44 THR B CA 1
ATOM 4817 C C . THR B 1 46 ? 18.400 2.670 81.445 1.00 38.43 44 THR B C 1
ATOM 4818 O O . THR B 1 46 ? 19.235 2.201 80.665 1.00 36.41 44 THR B O 1
ATOM 4829 N N . GLU B 1 47 ? 18.441 2.451 82.761 1.00 41.80 45 GLU B N 1
ATOM 4830 C CA . GLU B 1 47 ? 19.553 1.711 83.346 1.00 45.29 45 GLU B CA 1
ATOM 4831 C C . GLU B 1 47 ? 19.552 0.259 82.878 1.00 40.60 45 GLU B C 1
ATOM 4832 O O . GLU B 1 47 ? 20.617 -0.332 82.663 1.00 40.04 45 GLU B O 1
ATOM 4844 N N . SER B 1 48 ? 18.366 -0.333 82.723 1.00 37.77 46 SER B N 1
ATOM 4845 C CA . SER B 1 48 ? 18.249 -1.738 82.362 1.00 36.15 46 SER B CA 1
ATOM 4846 C C . SER B 1 48 ? 16.855 -1.997 81.812 1.00 33.03 46 SER B C 1
ATOM 4847 O O . SER B 1 48 ? 15.944 -1.180 81.972 1.00 32.76 46 SER B O 1
ATOM 4855 N N . GLY B 1 49 ? 16.704 -3.145 81.153 1.00 32.76 47 GLY B N 1
ATOM 4856 C CA . GLY B 1 49 ? 15.399 -3.635 80.759 1.00 31.47 47 GLY B CA 1
ATOM 4857 C C . GLY B 1 49 ? 14.925 -3.148 79.407 1.00 29.99 47 GLY B C 1
ATOM 4858 O O . GLY B 1 49 ? 15.584 -2.378 78.699 1.00 28.87 47 GLY B O 1
ATOM 4862 N N . LEU B 1 50 ? 13.747 -3.648 79.030 1.00 30.16 48 LEU B N 1
ATOM 4863 C CA . LEU B 1 50 ? 13.087 -3.290 77.780 1.00 28.55 48 LEU B CA 1
ATOM 4864 C C . LEU B 1 50 ? 11.592 -3.252 78.053 1.00 29.30 48 LEU B C 1
ATOM 4865 O O . LEU B 1 50 ? 11.006 -4.270 78.433 1.00 28.09 48 LEU B O 1
ATOM 4881 N N . LYS B 1 51 ? 10.972 -2.094 77.831 1.00 30.40 49 LYS B N 1
ATOM 4882 C CA . LYS B 1 51 ? 9.527 -1.931 77.953 1.00 31.35 49 LYS B CA 1
ATOM 4883 C C . LYS B 1 51 ? 9.002 -1.384 76.635 1.00 26.97 49 LYS B C 1
ATOM 4884 O O . LYS B 1 51 ? 9.469 -0.342 76.160 1.00 27.06 49 LYS B O 1
ATOM 4903 N N . VAL B 1 52 ? 8.040 -2.090 76.046 1.00 24.88 50 VAL B N 1
ATOM 4904 C CA . VAL B 1 52 ? 7.455 -1.720 74.764 1.00 25.26 50 VAL B CA 1
ATOM 4905 C C . VAL B 1 52 ? 5.958 -1.538 74.956 1.00 24.40 50 VAL B C 1
ATOM 4906 O O . VAL B 1 52 ? 5.282 -2.434 75.473 1.00 25.77 50 VAL B O 1
ATOM 4919 N N . ALA B 1 53 ? 5.451 -0.373 74.570 1.00 24.37 51 ALA B N 1
ATOM 4920 C CA . ALA B 1 53 ? 4.021 -0.105 74.532 1.00 27.62 51 ALA B CA 1
ATOM 4921 C C . ALA B 1 53 ? 3.646 0.356 73.130 1.00 27.34 51 ALA B C 1
ATOM 4922 O O . ALA B 1 53 ? 4.377 1.137 72.510 1.00 24.58 51 ALA B O 1
ATOM 4929 N N . VAL B 1 54 ? 2.502 -0.121 72.634 1.00 30.76 52 VAL B N 1
ATOM 4930 C CA . VAL B 1 54 ? 2.059 0.137 71.268 1.00 31.90 52 VAL B CA 1
ATOM 4931 C C . VAL B 1 54 ? 0.594 0.559 71.290 1.00 33.98 52 VAL B C 1
ATOM 4932 O O . VAL B 1 54 ? -0.244 -0.122 71.892 1.00 38.58 52 VAL B O 1
ATOM 4945 N N . GLU B 1 55 ? 0.291 1.678 70.629 1.00 29.39 53 GLU B N 1
ATOM 4946 C CA . GLU B 1 55 ? -1.064 2.190 70.481 1.00 30.75 53 GLU B CA 1
ATOM 4947 C C . GLU B 1 55 ? -1.406 2.349 69.008 1.00 29.60 53 GLU B C 1
ATOM 4948 O O . GLU B 1 55 ? -0.528 2.598 68.176 1.00 24.72 53 GLU B O 1
ATOM 4960 N N . GLY B 1 56 ? -2.688 2.186 68.681 1.00 33.09 54 GLY B N 1
ATOM 4961 C CA . GLY B 1 56 ? -3.124 2.380 67.313 1.00 31.86 54 GLY B CA 1
ATOM 4962 C C . GLY B 1 56 ? -2.977 1.149 66.445 1.00 31.86 54 GLY B C 1
ATOM 4963 O O . GLY B 1 56 ? -3.242 0.028 66.884 1.00 33.74 54 GLY B O 1
ATOM 4967 N N . GLN B 1 57 ? -2.555 1.358 65.197 1.00 26.91 55 GLN B N 1
ATOM 4968 C CA . GLN B 1 57 ? -2.447 0.264 64.242 1.00 28.54 55 GLN B CA 1
ATOM 4969 C C . GLN B 1 57 ? -1.502 -0.808 64.770 1.00 28.20 55 GLN B C 1
ATOM 4970 O O . GLN B 1 57 ? -0.396 -0.507 65.230 1.00 26.81 55 GLN B O 1
ATOM 4984 N N . GLY B 1 58 ? -1.922 -2.065 64.663 1.00 30.20 56 GLY B N 1
ATOM 4985 C CA . GLY B 1 58 ? -1.116 -3.172 65.122 1.00 31.06 56 GLY B CA 1
ATOM 4986 C C . GLY B 1 58 ? -1.141 -3.407 66.613 1.00 32.90 56 GLY B C 1
ATOM 4987 O O . GLY B 1 58 ? -0.486 -4.344 67.084 1.00 35.43 56 GLY B O 1
ATOM 4991 N N . ALA B 1 59 ? -1.863 -2.585 67.371 1.00 33.27 57 ALA B N 1
ATOM 4992 C CA . ALA B 1 59 ? -1.955 -2.773 68.811 1.00 34.61 57 ALA B CA 1
ATOM 4993 C C . ALA B 1 59 ? -2.543 -4.138 69.139 1.00 36.23 57 ALA B C 1
ATOM 4994 O O . ALA B 1 59 ? -3.602 -4.511 68.628 1.00 39.60 57 ALA B O 1
ATOM 5001 N N . GLY B 1 60 ? -1.849 -4.891 69.989 1.00 35.15 58 GLY B N 1
ATOM 5002 C CA . GLY B 1 60 ? -2.307 -6.208 70.364 1.00 36.27 58 GLY B CA 1
ATOM 5003 C C . GLY B 1 60 ? -1.953 -7.320 69.406 1.00 37.08 58 GLY B C 1
ATOM 5004 O O . GLY B 1 60 ? -2.292 -8.480 69.679 1.00 37.76 58 GLY B O 1
ATOM 5008 N N . GLU B 1 61 ? -1.313 -7.008 68.281 1.00 46.02 59 GLU B N 1
ATOM 5009 C CA . GLU B 1 61 ? -0.866 -8.016 67.335 1.00 50.88 59 GLU B CA 1
ATOM 5010 C C . GLU B 1 61 ? 0.642 -8.064 67.165 1.00 46.36 59 GLU B C 1
ATOM 5011 O O . GLU B 1 61 ? 1.140 -8.968 66.484 1.00 48.17 59 GLU B O 1
ATOM 5023 N N . VAL B 1 62 ? 1.378 -7.117 67.731 1.00 39.27 60 VAL B N 1
ATOM 5024 C CA . VAL B 1 62 ? 2.825 -7.068 67.541 1.00 36.57 60 VAL B CA 1
ATOM 5025 C C . VAL B 1 62 ? 3.481 -7.523 68.838 1.00 35.69 60 VAL B C 1
ATOM 5026 O O . VAL B 1 62 ? 2.924 -7.301 69.924 1.00 37.88 60 VAL B O 1
ATOM 5039 N N . PRO B 1 63 ? 4.645 -8.158 68.780 1.00 33.69 61 PRO B N 1
ATOM 5040 C CA . PRO B 1 63 ? 5.316 -8.562 70.019 1.00 34.60 61 PRO B CA 1
ATOM 5041 C C . PRO B 1 63 ? 5.790 -7.342 70.789 1.00 34.39 61 PRO B C 1
ATOM 5042 O O . PRO B 1 63 ? 6.184 -6.328 70.210 1.00 36.06 61 PRO B O 1
ATOM 5053 N N . LEU B 1 64 ? 5.750 -7.448 72.114 1.00 35.34 62 LEU B N 1
ATOM 5054 C CA . LEU B 1 64 ? 6.203 -6.379 72.996 1.00 36.85 62 LEU B CA 1
ATOM 5055 C C . LEU B 1 64 ? 7.523 -6.736 73.674 1.00 37.52 62 LEU B C 1
ATOM 5056 O O . LEU B 1 64 ? 7.781 -6.326 74.808 1.00 41.60 62 LEU B O 1
ATOM 5072 N N . ASP B 1 65 ? 8.352 -7.520 72.990 1.00 36.33 63 ASP B N 1
ATOM 5073 C CA . ASP B 1 65 ? 9.641 -7.953 73.512 1.00 36.72 63 ASP B CA 1
ATOM 5074 C C . ASP B 1 65 ? 10.716 -7.571 72.493 1.00 33.15 63 ASP B C 1
ATOM 5075 O O . ASP B 1 65 ? 10.497 -6.758 71.588 1.00 32.76 63 ASP B O 1
ATOM 5084 N N . GLY B 1 66 ? 11.901 -8.169 72.625 1.00 29.82 64 GLY B N 1
ATOM 5085 C CA . GLY B 1 66 ? 13.012 -7.829 71.752 1.00 27.43 64 GLY B CA 1
ATOM 5086 C C . GLY B 1 66 ? 12.820 -8.193 70.295 1.00 27.95 64 GLY B C 1
ATOM 5087 O O . GLY B 1 66 ? 13.592 -7.722 69.453 1.00 29.46 64 GLY B O 1
ATOM 5091 N N . SER B 1 67 ? 11.818 -9.010 69.979 1.00 27.04 65 SER B N 1
ATOM 5092 C CA . SER B 1 67 ? 11.529 -9.351 68.591 1.00 27.88 65 SER B CA 1
ATOM 5093 C C . SER B 1 67 ? 10.705 -8.282 67.890 1.00 27.11 65 SER B C 1
ATOM 5094 O O . SER B 1 67 ? 10.523 -8.361 66.670 1.00 25.63 65 SER B O 1
ATOM 5102 N N . HIS B 1 68 ? 10.185 -7.306 68.628 1.00 29.35 66 HIS B N 1
ATOM 5103 C CA . HIS B 1 68 ? 9.510 -6.175 68.010 1.00 29.60 66 HIS B CA 1
ATOM 5104 C C . HIS B 1 68 ? 10.417 -5.514 66.981 1.00 29.05 66 HIS B C 1
ATOM 5105 O O . HIS B 1 68 ? 11.591 -5.244 67.249 1.00 26.48 66 HIS B O 1
ATOM 5119 N N . LEU B 1 69 ? 9.862 -5.243 65.799 1.00 26.30 67 LEU B N 1
ATOM 5120 C CA . LEU B 1 69 ? 10.693 -4.809 64.679 1.00 27.54 67 LEU B CA 1
ATOM 5121 C C . LEU B 1 69 ? 11.382 -3.481 64.965 1.00 25.69 67 LEU B C 1
ATOM 5122 O O . LEU B 1 69 ? 12.540 -3.286 64.580 1.00 23.99 67 LEU B O 1
ATOM 5138 N N . VAL B 1 70 ? 10.701 -2.553 65.637 1.00 26.54 68 VAL B N 1
ATOM 5139 C CA . VAL B 1 70 ? 11.354 -1.288 65.958 1.00 25.64 68 VAL B CA 1
ATOM 5140 C C . VAL B 1 70 ? 12.542 -1.534 66.879 1.00 26.93 68 VAL B C 1
ATOM 5141 O O . VAL B 1 70 ? 13.632 -0.989 66.671 1.00 27.28 68 VAL B O 1
ATOM 5154 N N . VAL B 1 71 ? 12.356 -2.372 67.903 1.00 25.27 69 VAL B N 1
ATOM 5155 C CA . VAL B 1 71 ? 13.449 -2.661 68.824 1.00 24.00 69 VAL B CA 1
ATOM 5156 C C . VAL B 1 71 ? 14.593 -3.342 68.083 1.00 24.15 69 VAL B C 1
ATOM 5157 O O . VAL B 1 71 ? 15.769 -3.036 68.313 1.00 25.04 69 VAL B O 1
ATOM 5170 N N . ARG B 1 72 ? 14.270 -4.295 67.201 1.00 25.50 70 ARG B N 1
ATOM 5171 C CA . ARG B 1 72 ? 15.310 -4.918 66.391 1.00 28.15 70 ARG B CA 1
ATOM 5172 C C . ARG B 1 72 ? 16.105 -3.856 65.640 1.00 26.81 70 ARG B C 1
ATOM 5173 O O . ARG B 1 72 ? 17.340 -3.901 65.600 1.00 25.64 70 ARG B O 1
ATOM 5194 N N . ALA B 1 73 ? 15.409 -2.865 65.077 1.00 25.14 71 ALA B N 1
ATOM 5195 C CA . ALA B 1 73 ? 16.078 -1.853 64.269 1.00 23.18 71 ALA B CA 1
ATOM 5196 C C . ALA B 1 73 ? 16.889 -0.890 65.130 1.00 24.51 71 ALA B C 1
ATOM 5197 O O . ALA B 1 73 ? 17.984 -0.474 64.730 1.00 22.50 71 ALA B O 1
ATOM 5204 N N . ILE B 1 74 ? 16.392 -0.536 66.318 1.00 27.89 72 ILE B N 1
ATOM 5205 C CA . ILE B 1 74 ? 17.174 0.304 67.222 1.00 27.59 72 ILE B CA 1
ATOM 5206 C C . ILE B 1 74 ? 18.530 -0.337 67.504 1.00 29.54 72 ILE B C 1
ATOM 5207 O O . ILE B 1 74 ? 19.582 0.302 67.386 1.00 29.11 72 ILE B O 1
ATOM 5223 N N . GLU B 1 75 ? 18.522 -1.610 67.909 1.00 31.72 73 GLU B N 1
ATOM 5224 C CA . GLU B 1 75 ? 19.762 -2.273 68.305 1.00 36.19 73 GLU B CA 1
ATOM 5225 C C . GLU B 1 75 ? 20.682 -2.508 67.120 1.00 33.08 73 GLU B C 1
ATOM 5226 O O . GLU B 1 75 ? 21.909 -2.420 67.277 1.00 29.70 73 GLU B O 1
ATOM 5238 N N . ARG B 1 76 ? 20.131 -2.792 65.940 1.00 29.80 74 ARG B N 1
ATOM 5239 C CA . ARG B 1 76 ? 20.971 -2.909 64.749 1.00 29.06 74 ARG B CA 1
ATOM 5240 C C . ARG B 1 76 ? 21.643 -1.571 64.448 1.00 29.00 74 ARG B C 1
ATOM 5241 O O . ARG B 1 76 ? 22.834 -1.523 64.127 1.00 28.28 74 ARG B O 1
ATOM 5262 N N . GLY B 1 77 ? 20.885 -0.475 64.556 1.00 29.34 75 GLY B N 1
ATOM 5263 C CA . GLY B 1 77 ? 21.442 0.837 64.279 1.00 27.89 75 GLY B CA 1
ATOM 5264 C C . GLY B 1 77 ? 22.477 1.275 65.296 1.00 27.94 75 GLY B C 1
ATOM 5265 O O . GLY B 1 77 ? 23.532 1.807 64.935 1.00 28.87 75 GLY B O 1
ATOM 5269 N N . LEU B 1 78 ? 22.180 1.094 66.587 1.00 25.91 76 LEU B N 1
ATOM 5270 C CA . LEU B 1 78 ? 23.173 1.409 67.611 1.00 27.45 76 LEU B CA 1
ATOM 5271 C C . LEU B 1 78 ? 24.455 0.616 67.374 1.00 27.36 76 LEU B C 1
ATOM 5272 O O . LEU B 1 78 ? 25.553 1.186 67.357 1.00 29.35 76 LEU B O 1
ATOM 5288 N N . ALA B 1 79 ? 24.337 -0.698 67.164 1.00 30.16 77 ALA B N 1
ATOM 5289 C CA . ALA B 1 79 ? 25.526 -1.501 66.891 1.00 32.60 77 ALA B CA 1
ATOM 5290 C C . ALA B 1 79 ? 26.288 -0.951 65.690 1.00 32.50 77 ALA B C 1
ATOM 5291 O O . ALA B 1 79 ? 27.517 -0.820 65.729 1.00 32.03 77 ALA B O 1
ATOM 5298 N N . ALA B 1 80 ? 25.574 -0.626 64.606 1.00 30.20 78 ALA B N 1
ATOM 5299 C CA . ALA B 1 80 ? 26.227 -0.017 63.451 1.00 28.75 78 ALA B CA 1
ATOM 5300 C C . ALA B 1 80 ? 26.917 1.284 63.833 1.00 30.09 78 ALA B C 1
ATOM 5301 O O . ALA B 1 80 ? 27.938 1.646 63.238 1.00 30.87 78 ALA B O 1
ATOM 5308 N N . GLY B 1 81 ? 26.370 2.003 64.807 1.00 31.46 79 GLY B N 1
ATOM 5309 C CA . GLY B 1 81 ? 26.971 3.217 65.304 1.00 31.99 79 GLY B CA 1
ATOM 5310 C C . GLY B 1 81 ? 27.988 3.007 66.398 1.00 34.31 79 GLY B C 1
ATOM 5311 O O . GLY B 1 81 ? 28.418 3.981 67.026 1.00 33.03 79 GLY B O 1
ATOM 5315 N N . GLY B 1 82 ? 28.384 1.762 66.654 1.00 40.00 80 GLY B N 1
ATOM 5316 C CA . GLY B 1 82 ? 29.391 1.475 67.655 1.00 43.69 80 GLY B CA 1
ATOM 5317 C C . GLY B 1 82 ? 28.925 1.686 69.074 1.00 44.01 80 GLY B C 1
ATOM 5318 O O . GLY B 1 82 ? 29.730 2.046 69.939 1.00 48.71 80 GLY B O 1
ATOM 5322 N N . ALA B 1 83 ? 27.641 1.468 69.341 1.00 35.08 81 ALA B N 1
ATOM 5323 C CA . ALA B 1 83 ? 27.067 1.778 70.639 1.00 32.94 81 ALA B CA 1
ATOM 5324 C C . ALA B 1 83 ? 26.097 0.677 71.038 1.00 32.65 81 ALA B C 1
ATOM 5325 O O . ALA B 1 83 ? 25.832 -0.260 70.278 1.00 34.43 81 ALA B O 1
ATOM 5332 N N . ALA B 1 84 ? 25.575 0.790 72.254 1.00 34.68 82 ALA B N 1
ATOM 5333 C CA . ALA B 1 84 ? 24.596 -0.156 72.759 1.00 34.79 82 ALA B CA 1
ATOM 5334 C C . ALA B 1 84 ? 23.775 0.545 73.827 1.00 35.42 82 ALA B C 1
ATOM 5335 O O . ALA B 1 84 ? 24.291 1.384 74.570 1.00 36.30 82 ALA B O 1
ATOM 5342 N N . ALA B 1 85 ? 22.522 0.195 73.898 1.00 35.06 83 ALA B N 1
ATOM 5343 C CA . ALA B 1 85 ? 21.668 0.819 74.901 1.00 35.49 83 ALA B CA 1
ATOM 5344 C C . ALA B 1 85 ? 21.697 0.002 76.186 1.00 38.42 83 ALA B C 1
ATOM 5345 O O . ALA B 1 85 ? 21.566 -1.226 76.135 1.00 36.21 83 ALA B O 1
ATOM 5352 N N . PRO B 1 86 ? 21.888 0.641 77.343 1.00 41.25 84 PRO B N 1
ATOM 5353 C CA . PRO B 1 86 ? 21.808 -0.108 78.608 1.00 43.12 84 PRO B CA 1
ATOM 5354 C C . PRO B 1 86 ? 20.403 -0.596 78.897 1.00 41.84 84 PRO B C 1
ATOM 5355 O O . PRO B 1 86 ? 20.227 -1.597 79.603 1.00 40.76 84 PRO B O 1
ATOM 5366 N N . GLY B 1 87 ? 19.403 0.087 78.362 1.00 40.36 85 GLY B N 1
ATOM 5367 C CA . GLY B 1 87 ? 18.018 -0.279 78.566 1.00 37.49 85 GLY B CA 1
ATOM 5368 C C . GLY B 1 87 ? 17.165 0.697 77.788 1.00 35.53 85 GLY B C 1
ATOM 5369 O O . GLY B 1 87 ? 17.606 1.798 77.441 1.00 35.20 85 GLY B O 1
ATOM 5373 N N . LEU B 1 88 ? 15.943 0.261 77.490 1.00 33.33 86 LEU B N 1
ATOM 5374 C CA . LEU B 1 88 ? 15.096 1.014 76.579 1.00 31.45 86 LEU B CA 1
ATOM 5375 C C . LEU B 1 88 ? 13.644 1.034 77.022 1.00 29.40 86 LEU B C 1
ATOM 5376 O O . LEU B 1 88 ? 13.113 0.033 77.510 1.00 30.65 86 LEU B O 1
ATOM 5392 N N . ILE B 1 89 ? 13.012 2.187 76.834 1.00 25.89 87 ILE B N 1
ATOM 5393 C CA . ILE B 1 89 ? 11.559 2.311 76.821 1.00 26.81 87 ILE B CA 1
ATOM 5394 C C . ILE B 1 89 ? 11.161 2.737 75.414 1.00 27.90 87 ILE B C 1
ATOM 5395 O O . ILE B 1 89 ? 11.738 3.681 74.862 1.00 26.71 87 ILE B O 1
ATOM 5411 N N . VAL B 1 90 ? 10.205 2.026 74.824 1.00 29.23 88 VAL B N 1
ATOM 5412 C CA . VAL B 1 90 ? 9.787 2.265 73.447 1.00 28.98 88 VAL B CA 1
ATOM 5413 C C . VAL B 1 90 ? 8.268 2.354 73.425 1.00 28.28 88 VAL B C 1
ATOM 5414 O O . VAL B 1 90 ? 7.584 1.387 73.776 1.00 27.72 88 VAL B O 1
ATOM 5427 N N . GLN B 1 91 ? 7.744 3.516 73.039 1.00 26.28 89 GLN B N 1
ATOM 5428 C CA . GLN B 1 91 ? 6.306 3.723 72.926 1.00 26.22 89 GLN B CA 1
ATOM 5429 C C . GLN B 1 91 ? 5.956 4.151 71.507 1.00 27.33 89 GLN B C 1
ATOM 5430 O O . GLN B 1 91 ? 6.503 5.136 70.999 1.00 26.71 89 GLN B O 1
ATOM 5444 N N . CYS B 1 92 ? 5.025 3.429 70.891 1.00 27.49 90 CYS B N 1
ATOM 5445 C CA . CYS B 1 92 ? 4.640 3.644 69.505 1.00 26.26 90 CYS B CA 1
ATOM 5446 C C . CYS B 1 92 ? 3.198 4.127 69.403 1.00 27.05 90 CYS B C 1
ATOM 5447 O O . CYS B 1 92 ? 2.291 3.517 69.979 1.00 26.98 90 CYS B O 1
ATOM 5455 N N . HIS B 1 93 ? 2.995 5.214 68.665 1.00 27.20 91 HIS B N 1
ATOM 5456 C CA . HIS B 1 93 ? 1.666 5.656 68.250 1.00 28.62 91 HIS B CA 1
ATOM 5457 C C . HIS B 1 93 ? 1.612 5.469 66.736 1.00 25.96 91 HIS B C 1
ATOM 5458 O O . HIS B 1 93 ? 2.204 6.248 65.982 1.00 25.51 91 HIS B O 1
ATOM 5472 N N . ASN B 1 94 ? 0.912 4.429 66.297 1.00 24.41 92 ASN B N 1
ATOM 5473 C CA . ASN B 1 94 ? 0.948 4.011 64.905 1.00 23.55 92 ASN B CA 1
ATOM 5474 C C . ASN B 1 94 ? -0.324 4.458 64.202 1.00 24.32 92 ASN B C 1
ATOM 5475 O O . ASN B 1 94 ? -1.433 4.194 64.681 1.00 25.88 92 ASN B O 1
ATOM 5486 N N . LYS B 1 95 ? -0.154 5.127 63.060 1.00 27.48 93 LYS B N 1
ATOM 5487 C CA . LYS B 1 95 ? -1.254 5.400 62.150 1.00 32.43 93 LYS B CA 1
ATOM 5488 C C . LYS B 1 95 ? -1.112 4.694 60.808 1.00 30.32 93 LYS B C 1
ATOM 5489 O O . LYS B 1 95 ? -2.048 4.746 60.006 1.00 29.43 93 LYS B O 1
ATOM 5508 N N . ILE B 1 96 ? 0.019 4.046 60.534 1.00 29.64 94 ILE B N 1
ATOM 5509 C CA . ILE B 1 96 ? 0.196 3.354 59.258 1.00 28.18 94 ILE B CA 1
ATOM 5510 C C . ILE B 1 96 ? -0.464 1.985 59.364 1.00 27.21 94 ILE B C 1
ATOM 5511 O O . ILE B 1 96 ? 0.011 1.131 60.126 1.00 26.89 94 ILE B O 1
ATOM 5527 N N . PRO B 1 97 ? -1.537 1.717 58.617 1.00 27.07 95 PRO B N 1
ATOM 5528 C CA . PRO B 1 97 ? -2.172 0.397 58.712 1.00 27.96 95 PRO B CA 1
ATOM 5529 C C . PRO B 1 97 ? -1.196 -0.706 58.337 1.00 28.01 95 PRO B C 1
ATOM 5530 O O . PRO B 1 97 ? -0.318 -0.528 57.490 1.00 28.46 95 PRO B O 1
ATOM 5541 N N . HIS B 1 98 ? -1.366 -1.854 58.979 1.00 27.86 96 HIS B N 1
ATOM 5542 C CA . HIS B 1 98 ? -0.533 -3.017 58.724 1.00 29.52 96 HIS B CA 1
ATOM 5543 C C . HIS B 1 98 ? -1.188 -3.903 57.674 1.00 31.64 96 HIS B C 1
ATOM 5544 O O . HIS B 1 98 ? -2.413 -3.925 57.527 1.00 35.61 96 HIS B O 1
ATOM 5558 N N . SER B 1 99 ? -0.352 -4.625 56.929 1.00 30.72 97 SER B N 1
ATOM 5559 C CA . SER B 1 99 ? -0.826 -5.617 55.967 1.00 32.72 97 SER B CA 1
ATOM 5560 C C . SER B 1 99 ? -1.821 -5.005 54.988 1.00 31.77 97 SER B C 1
ATOM 5561 O O . SER B 1 99 ? -2.825 -5.619 54.619 1.00 33.40 97 SER B O 1
ATOM 5569 N N . ARG B 1 100 ? -1.525 -3.784 54.546 1.00 31.14 98 ARG B N 1
ATOM 5570 C CA . ARG B 1 100 ? -2.401 -3.078 53.626 1.00 33.32 98 ARG B CA 1
ATOM 5571 C C . ARG B 1 100 ? -1.685 -2.566 52.383 1.00 31.92 98 ARG B C 1
ATOM 5572 O O . ARG B 1 100 ? -2.341 -1.980 51.515 1.00 31.92 98 ARG B O 1
ATOM 5593 N N . GLY B 1 101 ? -0.376 -2.777 52.260 1.00 28.26 99 GLY B N 1
ATOM 5594 C CA . GLY B 1 101 ? 0.375 -2.252 51.139 1.00 26.22 99 GLY B CA 1
ATOM 5595 C C . GLY B 1 101 ? 0.948 -0.867 51.330 1.00 24.33 99 GLY B C 1
ATOM 5596 O O . GLY B 1 101 ? 1.395 -0.260 50.347 1.00 21.74 99 GLY B O 1
ATOM 5600 N N . LEU B 1 102 ? 0.969 -0.353 52.562 1.00 25.60 100 LEU B N 1
ATOM 5601 C CA . LEU B 1 102 ? 1.432 1.002 52.847 1.00 24.44 100 LEU B CA 1
ATOM 5602 C C . LEU B 1 102 ? 2.753 1.029 53.618 1.00 22.34 100 LEU B C 1
ATOM 5603 O O . LEU B 1 102 ? 3.117 2.069 54.177 1.00 22.80 100 LEU B O 1
ATOM 5619 N N . GLY B 1 103 ? 3.475 -0.090 53.650 1.00 25.37 101 GLY B N 1
ATOM 5620 C CA . GLY B 1 103 ? 4.861 -0.110 54.097 1.00 28.13 101 GLY B CA 1
ATOM 5621 C C . GLY B 1 103 ? 5.094 0.052 55.582 1.00 28.95 101 GLY B C 1
ATOM 5622 O O . GLY B 1 103 ? 6.017 0.774 55.985 1.00 26.92 101 GLY B O 1
ATOM 5626 N N . SER B 1 104 ? 4.298 -0.621 56.410 1.00 30.47 102 SER B N 1
ATOM 5627 C CA . SER B 1 104 ? 4.445 -0.478 57.855 1.00 29.63 102 SER B CA 1
ATOM 5628 C C . SER B 1 104 ? 5.679 -1.203 58.382 1.00 27.90 102 SER B C 1
ATOM 5629 O O . SER B 1 104 ? 6.309 -0.724 59.331 1.00 27.20 102 SER B O 1
ATOM 5637 N N . SER B 1 105 ? 6.044 -2.345 57.792 1.00 29.90 103 SER B N 1
ATOM 5638 C CA . SER B 1 105 ? 7.236 -3.054 58.246 1.00 31.02 103 SER B CA 1
ATOM 5639 C C . SER B 1 105 ? 8.494 -2.242 57.974 1.00 29.13 103 SER B C 1
ATOM 5640 O O . SER B 1 105 ? 9.360 -2.107 58.846 1.00 28.69 103 SER B O 1
ATOM 5648 N N . ALA B 1 106 ? 8.625 -1.720 56.753 1.00 25.36 104 ALA B N 1
ATOM 5649 C CA . ALA B 1 106 ? 9.776 -0.889 56.420 1.00 25.25 104 ALA B CA 1
ATOM 5650 C C . ALA B 1 106 ? 9.794 0.366 57.279 1.00 23.26 104 ALA B C 1
ATOM 5651 O O . ALA B 1 106 ? 10.859 0.807 57.730 1.00 21.88 104 ALA B O 1
ATOM 5658 N N . ALA B 1 107 ? 8.621 0.966 57.495 1.00 21.59 105 ALA B N 1
ATOM 5659 C CA . ALA B 1 107 ? 8.537 2.152 58.333 1.00 22.09 105 ALA B CA 1
ATOM 5660 C C . ALA B 1 107 ? 9.007 1.856 59.750 1.00 22.73 105 ALA B C 1
ATOM 5661 O O . ALA B 1 107 ? 9.622 2.711 60.400 1.00 21.60 105 ALA B O 1
ATOM 5668 N N . ALA B 1 108 ? 8.702 0.655 60.257 1.00 22.03 106 ALA B N 1
ATOM 5669 C CA . ALA B 1 108 ? 9.143 0.275 61.596 1.00 21.91 106 ALA B CA 1
ATOM 5670 C C . ALA B 1 108 ? 10.659 0.169 61.665 1.00 21.61 106 ALA B C 1
ATOM 5671 O O . ALA B 1 108 ? 11.276 0.646 62.626 1.00 20.96 106 ALA B O 1
ATOM 5678 N N . ALA B 1 109 ? 11.275 -0.457 60.665 1.00 22.23 107 ALA B N 1
ATOM 5679 C CA . ALA B 1 109 ? 12.730 -0.558 60.646 1.00 23.04 107 ALA B CA 1
ATOM 5680 C C . ALA B 1 109 ? 13.366 0.822 60.520 1.00 23.15 107 ALA B C 1
ATOM 5681 O O . ALA B 1 109 ? 14.305 1.153 61.255 1.00 22.36 107 ALA B O 1
ATOM 5688 N N . VAL B 1 110 ? 12.863 1.649 59.599 1.00 22.45 108 VAL B N 1
ATOM 5689 C CA . VAL B 1 110 ? 13.409 2.995 59.441 1.00 23.17 108 VAL B CA 1
ATOM 5690 C C . VAL B 1 110 ? 13.244 3.793 60.732 1.00 24.34 108 VAL B C 1
ATOM 5691 O O . VAL B 1 110 ? 14.144 4.540 61.134 1.00 25.75 108 VAL B O 1
ATOM 5704 N N . ALA B 1 111 ? 12.106 3.628 61.416 1.00 22.71 109 ALA B N 1
ATOM 5705 C CA . ALA B 1 111 ? 11.889 4.332 62.676 1.00 23.58 109 ALA B CA 1
ATOM 5706 C C . ALA B 1 111 ? 12.917 3.915 63.719 1.00 25.24 109 ALA B C 1
ATOM 5707 O O . ALA B 1 111 ? 13.511 4.759 64.400 1.00 23.24 109 ALA B O 1
ATOM 5714 N N . GLY B 1 112 ? 13.136 2.607 63.862 1.00 22.90 110 GLY B N 1
ATOM 5715 C CA . GLY B 1 112 ? 14.125 2.132 64.813 1.00 22.35 110 GLY B CA 1
ATOM 5716 C C . GLY B 1 112 ? 15.524 2.622 64.494 1.00 24.05 110 GLY B C 1
ATOM 5717 O O . GLY B 1 112 ? 16.294 2.959 65.396 1.00 25.53 110 GLY B O 1
ATOM 5721 N N . LEU B 1 113 ? 15.880 2.654 63.205 1.00 24.58 111 LEU B N 1
ATOM 5722 C CA . LEU B 1 113 ? 17.181 3.186 62.811 1.00 24.84 111 LEU B CA 1
ATOM 5723 C C . LEU B 1 113 ? 17.251 4.688 63.062 1.00 23.52 111 LEU B C 1
ATOM 5724 O O . LEU B 1 113 ? 18.268 5.195 63.550 1.00 21.99 111 LEU B O 1
ATOM 5740 N N . GLY B 1 114 ? 16.165 5.409 62.778 1.00 23.49 112 GLY B N 1
ATOM 5741 C CA . GLY B 1 114 ? 16.100 6.808 63.162 1.00 23.11 112 GLY B CA 1
ATOM 5742 C C . GLY B 1 114 ? 16.272 7.004 64.656 1.00 23.98 112 GLY B C 1
ATOM 5743 O O . GLY B 1 114 ? 16.945 7.941 65.094 1.00 25.08 112 GLY B O 1
ATOM 5747 N N . VAL B 1 115 ? 15.651 6.134 65.459 1.00 24.88 113 VAL B N 1
ATOM 5748 C CA . VAL B 1 115 ? 15.816 6.208 66.909 1.00 22.87 113 VAL B CA 1
ATOM 5749 C C . VAL B 1 115 ? 17.290 6.097 67.285 1.00 22.26 113 VAL B C 1
ATOM 5750 O O . VAL B 1 115 ? 17.792 6.848 68.128 1.00 24.94 113 VAL B O 1
ATOM 5763 N N . ALA B 1 116 ? 18.006 5.152 66.672 1.00 21.58 114 ALA B N 1
ATOM 5764 C CA . ALA B 1 116 ? 19.430 5.019 66.961 1.00 22.61 114 ALA B CA 1
ATOM 5765 C C . ALA B 1 116 ? 20.180 6.306 66.631 1.00 25.90 114 ALA B C 1
ATOM 5766 O O . ALA B 1 116 ? 21.025 6.757 67.413 1.00 28.98 114 ALA B O 1
ATOM 5773 N N . ASN B 1 117 ? 19.882 6.919 65.481 1.00 24.87 115 ASN B N 1
ATOM 5774 C CA . ASN B 1 117 ? 20.543 8.171 65.131 1.00 24.89 115 ASN B CA 1
ATOM 5775 C C . ASN B 1 117 ? 20.221 9.262 66.144 1.00 25.11 115 ASN B C 1
ATOM 5776 O O . ASN B 1 117 ? 21.068 10.109 66.451 1.00 27.64 115 ASN B O 1
ATOM 5787 N N . GLY B 1 118 ? 18.990 9.270 66.661 1.00 25.68 116 GLY B N 1
ATOM 5788 C CA . GLY B 1 118 ? 18.637 10.240 67.681 1.00 25.68 116 GLY B CA 1
ATOM 5789 C C . GLY B 1 118 ? 19.408 10.037 68.969 1.00 27.52 116 GLY B C 1
ATOM 5790 O O . GLY B 1 118 ? 19.895 11.000 69.568 1.00 30.12 116 GLY B O 1
ATOM 5794 N N . LEU B 1 119 ? 19.529 8.786 69.417 1.00 23.55 117 LEU B N 1
ATOM 5795 C CA . LEU B 1 119 ? 20.244 8.522 70.660 1.00 24.35 117 LEU B CA 1
ATOM 5796 C C . LEU B 1 119 ? 21.741 8.761 70.496 1.00 25.78 117 LEU B C 1
ATOM 5797 O O . LEU B 1 119 ? 22.384 9.340 71.380 1.00 28.47 117 LEU B O 1
ATOM 5813 N N . LEU B 1 120 ? 22.310 8.321 69.372 1.00 27.31 118 LEU B N 1
ATOM 5814 C CA . LEU B 1 120 ? 23.718 8.584 69.096 1.00 28.82 118 LEU B CA 1
ATOM 5815 C C . LEU B 1 120 ? 24.003 10.081 69.130 1.00 29.69 118 LEU B C 1
ATOM 5816 O O . LEU B 1 120 ? 24.984 10.528 69.735 1.00 29.86 118 LEU B O 1
ATOM 5832 N N . ALA B 1 121 ? 23.154 10.874 68.473 1.00 29.46 119 ALA B N 1
ATOM 5833 C CA . ALA B 1 121 ? 23.360 12.317 68.427 1.00 32.55 119 ALA B CA 1
ATOM 5834 C C . ALA B 1 121 ? 23.334 12.920 69.826 1.00 36.37 119 ALA B C 1
ATOM 5835 O O . ALA B 1 121 ? 24.226 13.691 70.200 1.00 38.45 119 ALA B O 1
ATOM 5842 N N . LYS B 1 122 ? 22.309 12.594 70.614 1.00 35.44 120 LYS B N 1
ATOM 5843 C CA . LYS B 1 122 ? 22.211 13.158 71.957 1.00 36.31 120 LYS B CA 1
ATOM 5844 C C . LYS B 1 122 ? 23.289 12.627 72.889 1.00 36.75 120 LYS B C 1
ATOM 5845 O O . LYS B 1 122 ? 23.533 13.232 73.937 1.00 36.64 120 LYS B O 1
ATOM 5864 N N . ALA B 1 123 ? 23.946 11.528 72.527 1.00 37.99 121 ALA B N 1
ATOM 5865 C CA . ALA B 1 123 ? 25.138 11.068 73.224 1.00 39.95 121 ALA B CA 1
ATOM 5866 C C . ALA B 1 123 ? 26.415 11.623 72.604 1.00 42.09 121 ALA B C 1
ATOM 5867 O O . ALA B 1 123 ? 27.510 11.170 72.955 1.00 43.45 121 ALA B O 1
ATOM 5874 N N . GLY B 1 124 ? 26.295 12.582 71.684 1.00 39.99 122 GLY B N 1
ATOM 5875 C CA . GLY B 1 124 ? 27.454 13.196 71.070 1.00 37.53 122 GLY B CA 1
ATOM 5876 C C . GLY B 1 124 ? 28.276 12.280 70.197 1.00 36.47 122 GLY B C 1
ATOM 5877 O O . GLY B 1 124 ? 29.499 12.427 70.136 1.00 37.82 122 GLY B O 1
ATOM 5881 N N . ARG B 1 125 ? 27.638 11.339 69.506 1.00 39.32 123 ARG B N 1
ATOM 5882 C CA . ARG B 1 125 ? 28.317 10.402 68.627 1.00 39.93 123 ARG B CA 1
ATOM 5883 C C . ARG B 1 125 ? 27.869 10.622 67.191 1.00 38.07 123 ARG B C 1
ATOM 5884 O O . ARG B 1 125 ? 26.851 11.269 66.930 1.00 36.75 123 ARG B O 1
ATOM 5905 N N . ALA B 1 126 ? 28.642 10.088 66.250 1.00 37.42 124 ALA B N 1
ATOM 5906 C CA . ALA B 1 126 ? 28.284 10.236 64.847 1.00 38.47 124 ALA B CA 1
ATOM 5907 C C . ALA B 1 126 ? 27.013 9.449 64.559 1.00 35.97 124 ALA B C 1
ATOM 5908 O O . ALA B 1 126 ? 26.832 8.327 65.044 1.00 37.06 124 ALA B O 1
ATOM 5915 N N . VAL B 1 127 ? 26.133 10.039 63.755 1.00 31.56 125 VAL B N 1
ATOM 5916 C CA . VAL B 1 127 ? 24.905 9.371 63.345 1.00 30.75 125 VAL B CA 1
ATOM 5917 C C . VAL B 1 127 ? 25.199 8.541 62.101 1.00 30.43 125 VAL B C 1
ATOM 5918 O O . VAL B 1 127 ? 26.259 8.687 61.481 1.00 31.53 125 VAL B O 1
ATOM 5931 N N . LEU B 1 128 ? 24.271 7.665 61.735 1.00 29.76 126 LEU B N 1
ATOM 5932 C CA . LEU B 1 128 ? 24.405 6.881 60.515 1.00 29.94 126 LEU B CA 1
ATOM 5933 C C . LEU B 1 128 ? 23.948 7.701 59.314 1.00 29.05 126 LEU B C 1
ATOM 5934 O O . LEU B 1 128 ? 22.936 8.406 59.371 1.00 26.94 126 LEU B O 1
ATOM 5950 N N . SER B 1 129 ? 24.719 7.626 58.231 1.00 27.35 127 SER B N 1
ATOM 5951 C CA . SER B 1 129 ? 24.374 8.349 57.018 1.00 28.17 127 SER B CA 1
ATOM 5952 C C . SER B 1 129 ? 23.077 7.804 56.419 1.00 28.08 127 SER B C 1
ATOM 5953 O O . SER B 1 129 ? 22.638 6.690 56.723 1.00 27.71 127 SER B O 1
ATOM 5961 N N . ASP B 1 130 ? 22.453 8.622 55.565 1.00 28.73 128 ASP B N 1
ATOM 5962 C CA . ASP B 1 130 ? 21.259 8.184 54.851 1.00 29.26 128 ASP B CA 1
ATOM 5963 C C . ASP B 1 130 ? 21.532 6.921 54.040 1.00 25.60 128 ASP B C 1
ATOM 5964 O O . ASP B 1 130 ? 20.677 6.032 53.959 1.00 25.57 128 ASP B O 1
ATOM 5973 N N . ASP B 1 131 ? 22.710 6.828 53.417 1.00 25.97 129 ASP B N 1
ATOM 5974 C CA . ASP B 1 131 ? 23.036 5.624 52.661 1.00 28.08 129 ASP B CA 1
ATOM 5975 C C . ASP B 1 131 ? 23.051 4.394 53.565 1.00 28.65 129 ASP B C 1
ATOM 5976 O O . ASP B 1 131 ? 22.593 3.317 53.164 1.00 26.79 129 ASP B O 1
ATOM 5985 N N . VAL B 1 132 ? 23.576 4.533 54.788 1.00 27.31 130 VAL B N 1
ATOM 5986 C CA . VAL B 1 132 ? 23.590 3.414 55.728 1.00 25.74 130 VAL B CA 1
ATOM 5987 C C . VAL B 1 132 ? 22.176 3.096 56.207 1.00 23.51 130 VAL B C 1
ATOM 5988 O O . VAL B 1 132 ? 21.796 1.924 56.315 1.00 22.88 130 VAL B O 1
ATOM 6001 N N . LEU B 1 133 ? 21.376 4.124 56.507 1.00 25.87 131 LEU B N 1
ATOM 6002 C CA . LEU B 1 133 ? 19.982 3.894 56.872 1.00 24.31 131 LEU B CA 1
ATOM 6003 C C . LEU B 1 133 ? 19.254 3.094 55.795 1.00 24.20 131 LEU B C 1
ATOM 6004 O O . LEU B 1 133 ? 18.523 2.145 56.096 1.00 24.07 131 LEU B O 1
ATOM 6020 N N . VAL B 1 134 ? 19.429 3.474 54.526 1.00 24.19 132 VAL B N 1
ATOM 6021 C CA . VAL B 1 134 ? 18.766 2.744 53.450 1.00 25.03 132 VAL B CA 1
ATOM 6022 C C . VAL B 1 134 ? 19.260 1.304 53.419 1.00 23.84 132 VAL B C 1
ATOM 6023 O O . VAL B 1 134 ? 18.469 0.357 53.314 1.00 22.63 132 VAL B O 1
ATOM 6036 N N . GLN B 1 135 ? 20.577 1.116 53.524 1.00 23.77 133 GLN B N 1
ATOM 6037 C CA . GLN B 1 135 ? 21.139 -0.227 53.508 1.00 23.65 133 GLN B CA 1
ATOM 6038 C C . GLN B 1 135 ? 20.516 -1.097 54.592 1.00 22.79 133 GLN B C 1
ATOM 6039 O O . GLN B 1 135 ? 20.026 -2.200 54.318 1.00 22.38 133 GLN B O 1
ATOM 6053 N N . LEU B 1 136 ? 20.523 -0.611 55.836 1.00 24.94 134 LEU B N 1
ATOM 6054 C CA . LEU B 1 136 ? 20.113 -1.445 56.959 1.00 23.86 134 LEU B CA 1
ATOM 6055 C C . LEU B 1 136 ? 18.609 -1.687 56.952 1.00 23.07 134 LEU B C 1
ATOM 6056 O O . LEU B 1 136 ? 18.157 -2.812 57.198 1.00 22.53 134 LEU B O 1
ATOM 6072 N N . ALA B 1 137 ? 17.813 -0.658 56.654 1.00 23.06 135 ALA B N 1
ATOM 6073 C CA . ALA B 1 137 ? 16.368 -0.855 56.601 1.00 24.29 135 ALA B CA 1
ATOM 6074 C C . ALA B 1 137 ? 15.999 -1.855 55.510 1.00 24.79 135 ALA B C 1
ATOM 6075 O O . ALA B 1 137 ? 15.126 -2.708 55.711 1.00 24.60 135 ALA B O 1
ATOM 6082 N N . SER B 1 138 ? 16.652 -1.772 54.346 1.00 25.12 136 SER B N 1
ATOM 6083 C CA . SER B 1 138 ? 16.317 -2.690 53.260 1.00 27.05 136 SER B CA 1
ATOM 6084 C C . SER B 1 138 ? 16.652 -4.130 53.631 1.00 25.79 136 SER B C 1
ATOM 6085 O O . SER B 1 138 ? 15.963 -5.058 53.195 1.00 25.87 136 SER B O 1
ATOM 6093 N N . GLU B 1 139 ? 17.701 -4.337 54.433 1.00 23.95 137 GLU B N 1
ATOM 6094 C CA . GLU B 1 139 ? 18.042 -5.686 54.873 1.00 26.20 137 GLU B CA 1
ATOM 6095 C C . GLU B 1 139 ? 16.904 -6.320 55.669 1.00 29.21 137 GLU B C 1
ATOM 6096 O O . GLU B 1 139 ? 16.687 -7.535 55.583 1.00 32.32 137 GLU B O 1
ATOM 6108 N N . PHE B 1 140 ? 16.170 -5.523 56.451 1.00 28.78 138 PHE B N 1
ATOM 6109 C CA . PHE B 1 140 ? 15.017 -6.058 57.170 1.00 28.28 138 PHE B CA 1
ATOM 6110 C C . PHE B 1 140 ? 13.924 -6.509 56.208 1.00 30.59 138 PHE B C 1
ATOM 6111 O O . PHE B 1 140 ? 13.237 -7.507 56.459 1.00 31.51 138 PHE B O 1
ATOM 6128 N N . GLU B 1 141 ? 13.739 -5.770 55.114 1.00 36.06 139 GLU B N 1
ATOM 6129 C CA . GLU B 1 141 ? 12.649 -6.003 54.181 1.00 40.82 139 GLU B CA 1
ATOM 6130 C C . GLU B 1 141 ? 12.959 -7.034 53.106 1.00 39.76 139 GLU B C 1
ATOM 6131 O O . GLU B 1 141 ? 12.039 -7.694 52.612 1.00 38.81 139 GLU B O 1
ATOM 6143 N N . GLY B 1 142 ? 14.220 -7.166 52.707 1.00 36.88 140 GLY B N 1
ATOM 6144 C CA . GLY B 1 142 ? 14.550 -7.959 51.545 1.00 37.78 140 GLY B CA 1
ATOM 6145 C C . GLY B 1 142 ? 14.436 -7.222 50.229 1.00 39.40 140 GLY B C 1
ATOM 6146 O O . GLY B 1 142 ? 14.658 -7.830 49.174 1.00 40.83 140 GLY B O 1
ATOM 6150 N N . HIS B 1 143 ? 14.088 -5.938 50.254 1.00 38.52 141 HIS B N 1
ATOM 6151 C CA . HIS B 1 143 ? 13.984 -5.126 49.048 1.00 42.30 141 HIS B CA 1
ATOM 6152 C C . HIS B 1 143 ? 14.009 -3.669 49.476 1.00 34.79 141 HIS B C 1
ATOM 6153 O O . HIS B 1 143 ? 13.534 -3.346 50.572 1.00 31.30 141 HIS B O 1
ATOM 6167 N N . PRO B 1 144 ? 14.562 -2.771 48.662 1.00 30.86 142 PRO B N 1
ATOM 6168 C CA . PRO B 1 144 ? 14.830 -1.408 49.139 1.00 28.83 142 PRO B CA 1
ATOM 6169 C C . PRO B 1 144 ? 13.766 -0.360 48.845 1.00 26.60 142 PRO B C 1
ATOM 6170 O O . PRO B 1 144 ? 13.980 0.800 49.218 1.00 25.20 142 PRO B O 1
ATOM 6181 N N . ASP B 1 145 ? 12.647 -0.686 48.191 1.00 25.59 143 ASP B N 1
ATOM 6182 C CA . ASP B 1 145 ? 11.794 0.378 47.664 1.00 25.84 143 ASP B CA 1
ATOM 6183 C C . ASP B 1 145 ? 11.007 1.070 48.779 1.00 23.19 143 ASP B C 1
ATOM 6184 O O . ASP B 1 145 ? 11.035 2.302 48.891 1.00 22.29 143 ASP B O 1
ATOM 6193 N N . ASN B 1 146 ? 10.301 0.305 49.625 1.00 22.69 144 ASN B N 1
ATOM 6194 C CA . ASN B 1 146 ? 9.615 0.926 50.760 1.00 23.77 144 ASN B CA 1
ATOM 6195 C C . ASN B 1 146 ? 10.607 1.579 51.720 1.00 23.57 144 ASN B C 1
ATOM 6196 O O . ASN B 1 146 ? 10.385 2.699 52.194 1.00 23.91 144 ASN B O 1
ATOM 6207 N N . ALA B 1 147 ? 11.707 0.890 52.031 1.00 21.28 145 ALA B N 1
ATOM 6208 C CA . ALA B 1 147 ? 12.644 1.417 53.014 1.00 22.96 145 ALA B CA 1
ATOM 6209 C C . ALA B 1 147 ? 13.245 2.738 52.547 1.00 21.73 145 ALA B C 1
ATOM 6210 O O . ALA B 1 147 ? 13.262 3.724 53.291 1.00 23.08 145 ALA B O 1
ATOM 6217 N N . ALA B 1 148 ? 13.728 2.781 51.303 1.00 20.80 146 ALA B N 1
ATOM 6218 C CA . ALA B 1 148 ? 14.328 4.006 50.782 1.00 20.59 146 ALA B CA 1
ATOM 6219 C C . ALA B 1 148 ? 13.342 5.166 50.799 1.00 22.37 146 ALA B C 1
ATOM 6220 O O . ALA B 1 148 ? 13.714 6.298 51.134 1.00 20.75 146 ALA B O 1
ATOM 6227 N N . ALA B 1 149 ? 12.080 4.910 50.448 1.00 23.78 147 ALA B N 1
ATOM 6228 C CA . ALA B 1 149 ? 11.087 5.977 50.456 1.00 23.15 147 ALA B CA 1
ATOM 6229 C C . ALA B 1 149 ? 10.908 6.542 51.860 1.00 22.92 147 ALA B C 1
ATOM 6230 O O . ALA B 1 149 ? 10.855 7.764 52.045 1.00 23.46 147 ALA B O 1
ATOM 6237 N N . SER B 1 150 ? 10.824 5.666 52.866 1.00 21.70 148 SER B N 1
ATOM 6238 C CA . SER B 1 150 ? 10.629 6.129 54.232 1.00 22.15 148 SER B CA 1
ATOM 6239 C C . SER B 1 150 ? 11.851 6.875 54.753 1.00 25.13 148 SER B C 1
ATOM 6240 O O . SER B 1 150 ? 11.707 7.822 55.535 1.00 26.10 148 SER B O 1
ATOM 6248 N N . VAL B 1 151 ? 13.051 6.484 54.319 1.00 24.44 149 VAL B N 1
ATOM 6249 C CA . VAL B 1 151 ? 14.256 7.187 54.741 1.00 22.52 149 VAL B CA 1
ATOM 6250 C C . VAL B 1 151 ? 14.370 8.529 54.027 1.00 24.16 149 VAL B C 1
ATOM 6251 O O . VAL B 1 151 ? 14.564 9.576 54.658 1.00 23.37 149 VAL B O 1
ATOM 6264 N N . LEU B 1 152 ? 14.267 8.513 52.698 1.00 25.89 150 LEU B N 1
ATOM 6265 C CA . LEU B 1 152 ? 14.637 9.658 51.880 1.00 25.01 150 LEU B CA 1
ATOM 6266 C C . LEU B 1 152 ? 13.489 10.618 51.612 1.00 23.82 150 LEU B C 1
ATOM 6267 O O . LEU B 1 152 ? 13.739 11.787 51.305 1.00 23.73 150 LEU B O 1
ATOM 6283 N N . GLY B 1 153 ? 12.248 10.157 51.692 1.00 20.80 151 GLY B N 1
ATOM 6284 C CA . GLY B 1 153 ? 11.123 10.988 51.326 1.00 22.16 151 GLY B CA 1
ATOM 6285 C C . GLY B 1 153 ? 10.977 11.096 49.821 1.00 25.83 151 GLY B C 1
ATOM 6286 O O . GLY B 1 153 ? 11.741 10.526 49.039 1.00 22.82 151 GLY B O 1
ATOM 6290 N N . GLY B 1 154 ? 9.970 11.861 49.413 1.00 28.70 152 GLY B N 1
ATOM 6291 C CA . GLY B 1 154 ? 9.683 12.046 48.005 1.00 28.11 152 GLY B CA 1
ATOM 6292 C C . GLY B 1 154 ? 9.379 10.724 47.330 1.00 26.39 152 GLY B C 1
ATOM 6293 O O . GLY B 1 154 ? 8.899 9.769 47.951 1.00 23.90 152 GLY B O 1
ATOM 6297 N N . ALA B 1 155 ? 9.647 10.671 46.031 1.00 26.68 153 ALA B N 1
ATOM 6298 C CA . ALA B 1 155 ? 9.662 9.420 45.290 1.00 25.41 153 ALA B CA 1
ATOM 6299 C C . ALA B 1 155 ? 11.104 8.963 45.111 1.00 23.07 153 ALA B C 1
ATOM 6300 O O . ALA B 1 155 ? 12.022 9.780 44.996 1.00 23.54 153 ALA B O 1
ATOM 6307 N N . VAL B 1 156 ? 11.296 7.649 45.073 1.00 21.01 154 VAL B N 1
ATOM 6308 C CA . VAL B 1 156 ? 12.633 7.084 44.994 1.00 19.83 154 VAL B CA 1
ATOM 6309 C C . VAL B 1 156 ? 12.714 6.083 43.856 1.00 20.81 154 VAL B C 1
ATOM 6310 O O . VAL B 1 156 ? 11.733 5.425 43.495 1.00 22.11 154 VAL B O 1
ATOM 6323 N N . VAL B 1 157 ? 13.901 5.999 43.272 1.00 20.86 155 VAL B N 1
ATOM 6324 C CA . VAL B 1 157 ? 14.318 4.861 42.466 1.00 22.05 155 VAL B CA 1
ATOM 6325 C C . VAL B 1 157 ? 15.361 4.131 43.297 1.00 22.92 155 VAL B C 1
ATOM 6326 O O . VAL B 1 157 ? 16.385 4.717 43.669 1.00 25.46 155 VAL B O 1
ATOM 6339 N N . SER B 1 158 ? 15.079 2.877 43.633 1.00 20.10 156 SER B N 1
ATOM 6340 C CA . SER B 1 158 ? 15.966 2.060 44.451 1.00 20.05 156 SER B CA 1
ATOM 6341 C C . SER B 1 158 ? 16.457 0.870 43.636 1.00 22.05 156 SER B C 1
ATOM 6342 O O . SER B 1 158 ? 15.885 0.518 42.600 1.00 23.43 156 SER B O 1
ATOM 6350 N N . TRP B 1 159 ? 17.540 0.259 44.111 1.00 21.65 157 TRP B N 1
ATOM 6351 C CA . TRP B 1 159 ? 18.150 -0.854 43.397 1.00 22.17 157 TRP B CA 1
ATOM 6352 C C . TRP B 1 159 ? 19.038 -1.640 44.348 1.00 24.53 157 TRP B C 1
ATOM 6353 O O . TRP B 1 159 ? 19.350 -1.194 45.454 1.00 23.75 157 TRP B O 1
ATOM 6374 N N . SER B 1 160 ? 19.453 -2.820 43.891 1.00 28.06 158 SER B N 1
ATOM 6375 C CA . SER B 1 160 ? 20.360 -3.675 44.643 1.00 31.53 158 SER B CA 1
ATOM 6376 C C . SER B 1 160 ? 21.495 -4.140 43.738 1.00 32.13 158 SER B C 1
ATOM 6377 O O . SER B 1 160 ? 21.347 -4.227 42.515 1.00 31.65 158 SER B O 1
ATOM 6385 N N . GLU B 1 161 ? 22.644 -4.404 44.366 1.00 36.10 159 GLU B N 1
ATOM 6386 C CA . GLU B 1 161 ? 23.844 -4.939 43.732 1.00 40.46 159 GLU B CA 1
ATOM 6387 C C . GLU B 1 161 ? 24.286 -6.174 44.509 1.00 44.34 159 GLU B C 1
ATOM 6388 O O . GLU B 1 161 ? 24.212 -6.189 45.742 1.00 39.94 159 GLU B O 1
ATOM 6400 N N . THR B 1 162 ? 24.759 -7.203 43.803 1.00 59.55 160 THR B N 1
ATOM 6401 C CA . THR B 1 162 ? 25.142 -8.445 44.475 1.00 65.64 160 THR B CA 1
ATOM 6402 C C . THR B 1 162 ? 26.600 -8.829 44.246 1.00 65.24 160 THR B C 1
ATOM 6403 O O . THR B 1 162 ? 27.267 -8.294 43.362 1.00 63.15 160 THR B O 1
ATOM 6414 N N . THR B 1 166 ? 26.442 -10.465 50.853 1.00 59.58 164 THR B N 1
ATOM 6415 C CA . THR B 1 166 ? 25.906 -9.231 51.415 1.00 59.96 164 THR B CA 1
ATOM 6416 C C . THR B 1 166 ? 25.405 -8.268 50.342 1.00 50.62 164 THR B C 1
ATOM 6417 O O . THR B 1 166 ? 26.192 -7.548 49.735 1.00 50.91 164 THR B O 1
ATOM 6427 N N . PRO B 1 167 ? 24.092 -8.232 50.117 1.00 38.76 165 PRO B N 1
ATOM 6428 C CA . PRO B 1 167 ? 23.561 -7.334 49.086 1.00 37.25 165 PRO B CA 1
ATOM 6429 C C . PRO B 1 167 ? 23.724 -5.873 49.471 1.00 37.08 165 PRO B C 1
ATOM 6430 O O . PRO B 1 167 ? 23.587 -5.500 50.639 1.00 38.43 165 PRO B O 1
ATOM 6441 N N . ILE B 1 168 ? 23.997 -5.042 48.469 1.00 33.00 166 ILE B N 1
ATOM 6442 C CA . ILE B 1 168 ? 24.009 -3.596 48.636 1.00 29.27 166 ILE B CA 1
ATOM 6443 C C . ILE B 1 168 ? 22.658 -3.061 48.190 1.00 27.80 166 ILE B C 1
ATOM 6444 O O . ILE B 1 168 ? 22.172 -3.411 47.109 1.00 28.42 166 ILE B O 1
ATOM 6460 N N . TYR B 1 169 ? 22.055 -2.215 49.021 1.00 26.00 167 TYR B N 1
ATOM 6461 C CA . TYR B 1 169 ? 20.789 -1.564 48.713 1.00 26.33 167 TYR B CA 1
ATOM 6462 C C . TYR B 1 169 ? 21.015 -0.060 48.705 1.00 25.40 167 TYR B C 1
ATOM 6463 O O . TYR B 1 169 ? 21.638 0.481 49.624 1.00 24.43 167 TYR B O 1
ATOM 6481 N N . ALA B 1 170 ? 20.486 0.612 47.686 1.00 23.90 168 ALA B N 1
ATOM 6482 C CA . ALA B 1 170 ? 20.708 2.038 47.510 1.00 25.41 168 ALA B CA 1
ATOM 6483 C C . ALA B 1 170 ? 19.520 2.645 46.783 1.00 26.00 168 ALA B C 1
ATOM 6484 O O . ALA B 1 170 ? 18.681 1.939 46.219 1.00 26.35 168 ALA B O 1
ATOM 6491 N N . ALA B 1 171 ? 19.463 3.974 46.792 1.00 23.59 169 ALA B N 1
ATOM 6492 C CA . ALA B 1 171 ? 18.340 4.674 46.190 1.00 25.00 169 ALA B CA 1
ATOM 6493 C C . ALA B 1 171 ? 18.716 6.124 45.948 1.00 23.64 169 ALA B C 1
ATOM 6494 O O . ALA B 1 171 ? 19.691 6.639 46.499 1.00 25.45 169 ALA B O 1
ATOM 6501 N N . THR B 1 172 ? 17.915 6.772 45.107 1.00 20.56 170 THR B N 1
ATOM 6502 C CA . THR B 1 172 ? 18.057 8.186 44.801 1.00 23.68 170 THR B CA 1
ATOM 6503 C C . THR B 1 172 ? 16.665 8.798 44.779 1.00 23.63 170 THR B C 1
ATOM 6504 O O . THR B 1 172 ? 15.693 8.155 44.374 1.00 21.38 170 THR B O 1
ATOM 6515 N N . ARG B 1 173 ? 16.577 10.045 45.224 1.00 27.32 171 ARG B N 1
ATOM 6516 C CA . ARG B 1 173 ? 15.291 10.685 45.465 1.00 27.70 171 ARG B CA 1
ATOM 6517 C C . ARG B 1 173 ? 14.908 11.529 44.259 1.00 27.53 171 ARG B C 1
ATOM 6518 O O . ARG B 1 173 ? 15.734 12.277 43.725 1.00 26.51 171 ARG B O 1
ATOM 6539 N N . LEU B 1 174 ? 13.658 11.408 43.837 1.00 31.40 172 LEU B N 1
ATOM 6540 C CA . LEU B 1 174 ? 13.131 12.225 42.759 1.00 36.59 172 LEU B CA 1
ATOM 6541 C C . LEU B 1 174 ? 12.311 13.366 43.345 1.00 38.72 172 LEU B C 1
ATOM 6542 O O . LEU B 1 174 ? 11.694 13.232 44.405 1.00 39.09 172 LEU B O 1
ATOM 6558 N N . ASP B 1 175 ? 12.307 14.493 42.639 1.00 44.35 173 ASP B N 1
ATOM 6559 C CA . ASP B 1 175 ? 11.483 15.643 43.008 1.00 44.31 173 ASP B CA 1
ATOM 6560 C C . ASP B 1 175 ? 10.141 15.481 42.306 1.00 39.48 173 ASP B C 1
ATOM 6561 O O . ASP B 1 175 ? 10.013 15.756 41.111 1.00 36.43 173 ASP B O 1
ATOM 6570 N N . VAL B 1 176 ? 9.130 15.041 43.058 1.00 36.92 174 VAL B N 1
ATOM 6571 C CA . VAL B 1 176 ? 7.813 14.827 42.478 1.00 36.37 174 VAL B CA 1
ATOM 6572 C C . VAL B 1 176 ? 7.248 16.155 41.994 1.00 36.02 174 VAL B C 1
ATOM 6573 O O . VAL B 1 176 ? 7.372 17.191 42.662 1.00 35.93 174 VAL B O 1
ATOM 6586 N N . HIS B 1 177 ? 6.628 16.134 40.824 1.00 34.24 175 HIS B N 1
ATOM 6587 C CA . HIS B 1 177 ? 6.013 17.340 40.285 1.00 33.03 175 HIS B CA 1
ATOM 6588 C C . HIS B 1 177 ? 5.006 17.906 41.282 1.00 32.38 175 HIS B C 1
ATOM 6589 O O . HIS B 1 177 ? 4.188 17.149 41.826 1.00 31.04 175 HIS B O 1
ATOM 6603 N N . PRO B 1 178 ? 5.020 19.218 41.543 1.00 35.67 176 PRO B N 1
ATOM 6604 C CA . PRO B 1 178 ? 4.134 19.763 42.586 1.00 37.27 176 PRO B CA 1
ATOM 6605 C C . PRO B 1 178 ? 2.650 19.621 42.294 1.00 39.30 176 PRO B C 1
ATOM 6606 O O . PRO B 1 178 ? 1.846 19.711 43.232 1.00 40.51 176 PRO B O 1
ATOM 6617 N N . ASP B 1 179 ? 2.253 19.422 41.041 1.00 47.25 177 ASP B N 1
ATOM 6618 C CA . ASP B 1 179 ? 0.838 19.259 40.735 1.00 51.17 177 ASP B CA 1
ATOM 6619 C C . ASP B 1 179 ? 0.340 17.841 40.985 1.00 49.49 177 ASP B C 1
ATOM 6620 O O . ASP B 1 179 ? -0.843 17.571 40.759 1.00 51.82 177 ASP B O 1
ATOM 6629 N N . ILE B 1 180 ? 1.201 16.941 41.451 1.00 41.42 178 ILE B N 1
ATOM 6630 C CA . ILE B 1 180 ? 0.818 15.555 41.689 1.00 40.45 178 ILE B CA 1
ATOM 6631 C C . ILE B 1 180 ? 0.404 15.389 43.144 1.00 42.24 178 ILE B C 1
ATOM 6632 O O . ILE B 1 180 ? 1.200 15.617 44.060 1.00 37.85 178 ILE B O 1
ATOM 6648 N N . LYS B 1 181 ? -0.830 14.950 43.349 1.00 57.59 179 LYS B N 1
ATOM 6649 C CA . LYS B 1 181 ? -1.370 14.688 44.672 1.00 66.27 179 LYS B CA 1
ATOM 6650 C C . LYS B 1 181 ? -1.868 13.255 44.729 1.00 58.00 179 LYS B C 1
ATOM 6651 O O . LYS B 1 181 ? -2.411 12.729 43.752 1.00 59.55 179 LYS B O 1
ATOM 6670 N N . ILE B 1 182 ? -1.634 12.624 45.863 1.00 42.01 180 ILE B N 1
ATOM 6671 C CA . ILE B 1 182 ? -1.878 11.202 46.046 1.00 37.19 180 ILE B CA 1
ATOM 6672 C C . ILE B 1 182 ? -3.167 11.004 46.825 1.00 36.57 180 ILE B C 1
ATOM 6673 O O . ILE B 1 182 ? -3.433 11.708 47.806 1.00 37.60 180 ILE B O 1
ATOM 6689 N N . VAL B 1 183 ? -3.981 10.062 46.366 1.00 32.27 181 VAL B N 1
ATOM 6690 C CA . VAL B 1 183 ? -5.126 9.565 47.115 1.00 33.03 181 VAL B CA 1
ATOM 6691 C C . VAL B 1 183 ? -4.954 8.064 47.274 1.00 33.79 181 VAL B C 1
ATOM 6692 O O . VAL B 1 183 ? -4.713 7.357 46.288 1.00 34.42 181 VAL B O 1
ATOM 6705 N N . ALA B 1 184 ? -5.053 7.583 48.506 1.00 33.10 182 ALA B N 1
ATOM 6706 C CA . ALA B 1 184 ? -4.976 6.158 48.790 1.00 32.77 182 ALA B CA 1
ATOM 6707 C C . ALA B 1 184 ? -6.371 5.607 49.037 1.00 33.69 182 ALA B C 1
ATOM 6708 O O . ALA B 1 184 ? -7.132 6.161 49.837 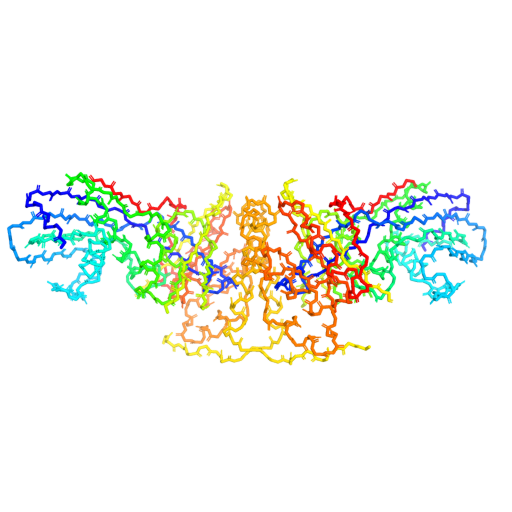1.00 34.56 182 ALA B O 1
ATOM 6715 N N . ALA B 1 185 ? -6.703 4.519 48.349 1.00 30.85 183 ALA B N 1
ATOM 6716 C CA . ALA B 1 185 ? -7.912 3.753 48.624 1.00 30.60 183 ALA B CA 1
ATOM 6717 C C . ALA B 1 185 ? -7.494 2.613 49.545 1.00 30.70 183 ALA B C 1
ATOM 6718 O O . ALA B 1 185 ? -6.791 1.689 49.118 1.00 29.06 183 ALA B O 1
ATOM 6725 N N . ILE B 1 186 ? -7.917 2.680 50.800 1.00 35.18 184 ILE B N 1
ATOM 6726 C CA . ILE B 1 186 ? -7.436 1.788 51.851 1.00 36.32 184 ILE B CA 1
ATOM 6727 C C . ILE B 1 186 ? -8.596 0.909 52.302 1.00 39.45 184 ILE B C 1
ATOM 6728 O O . ILE B 1 186 ? -9.584 1.428 52.841 1.00 40.54 184 ILE B O 1
ATOM 6744 N N . PRO B 1 187 ? -8.518 -0.415 52.124 1.00 41.36 185 PRO B N 1
ATOM 6745 C CA . PRO B 1 187 ? -9.575 -1.295 52.632 1.00 42.75 185 PRO B CA 1
ATOM 6746 C C . PRO B 1 187 ? -9.304 -1.726 54.062 1.00 50.14 185 PRO B C 1
ATOM 6747 O O . PRO B 1 187 ? -8.309 -1.313 54.667 1.00 47.18 185 PRO B O 1
ATOM 6758 N N . GLU B 1 188 ? -10.177 -2.569 54.597 1.00 64.63 186 GLU B N 1
ATOM 6759 C CA . GLU B 1 188 ? -9.971 -3.171 55.907 1.00 68.52 186 GLU B CA 1
ATOM 6760 C C . GLU B 1 188 ? -9.349 -4.559 55.751 1.00 63.16 186 GLU B C 1
ATOM 6761 O O . GLU B 1 188 ? -8.541 -4.990 56.575 1.00 59.76 186 GLU B O 1
ATOM 6773 N N . THR B 1 196 ? -5.234 -14.344 49.269 1.00 74.13 194 THR B N 1
ATOM 6774 C CA . THR B 1 196 ? -4.698 -13.003 49.055 1.00 73.06 194 THR B CA 1
ATOM 6775 C C . THR B 1 196 ? -3.245 -13.028 48.571 1.00 71.10 194 THR B C 1
ATOM 6776 O O . THR B 1 196 ? -2.799 -12.118 47.872 1.00 71.68 194 THR B O 1
ATOM 6786 N N . ARG B 1 197 ? -2.516 -14.072 48.942 1.00 54.68 195 ARG B N 1
ATOM 6787 C CA . ARG B 1 197 ? -1.129 -14.249 48.526 1.00 47.30 195 ARG B CA 1
ATOM 6788 C C . ARG B 1 197 ? -1.062 -14.989 47.203 1.00 40.74 195 ARG B C 1
ATOM 6789 O O . ARG B 1 197 ? -1.816 -15.938 46.972 1.00 40.21 195 ARG B O 1
ATOM 6810 N N . VAL B 1 198 ? -0.190 -14.523 46.313 1.00 36.37 196 VAL B N 1
ATOM 6811 C CA . VAL B 1 198 ? 0.099 -15.254 45.087 1.00 36.75 196 VAL B CA 1
ATOM 6812 C C . VAL B 1 198 ? 1.601 -15.245 44.852 1.00 32.67 196 VAL B C 1
ATOM 6813 O O . VAL B 1 198 ? 2.283 -14.250 45.124 1.00 29.79 196 VAL B O 1
ATOM 6826 N N . LEU B 1 199 ? 2.114 -16.368 44.376 1.00 34.68 197 LEU B N 1
ATOM 6827 C CA . LEU B 1 199 ? 3.496 -16.458 43.928 1.00 35.70 197 LEU B CA 1
ATOM 6828 C C . LEU B 1 199 ? 3.563 -15.939 42.497 1.00 34.34 197 LEU B C 1
ATOM 6829 O O . LEU B 1 199 ? 2.885 -16.469 41.609 1.00 31.28 197 LEU B O 1
ATOM 6845 N N . LEU B 1 200 ? 4.381 -14.922 42.265 1.00 33.72 198 LEU B N 1
ATOM 6846 C CA . LEU B 1 200 ? 4.467 -14.349 40.932 1.00 33.33 198 LEU B CA 1
ATOM 6847 C C . LEU B 1 200 ? 5.157 -15.328 39.982 1.00 34.39 198 LEU B C 1
ATOM 6848 O O . LEU B 1 200 ? 5.901 -16.214 40.420 1.00 35.03 198 LEU B O 1
ATOM 6864 N N . PRO B 1 201 ? 4.881 -15.228 38.684 1.00 37.98 199 PRO B N 1
ATOM 6865 C CA . PRO B 1 201 ? 5.510 -16.147 37.731 1.00 38.57 199 PRO B CA 1
ATOM 6866 C C . PRO B 1 201 ? 7.026 -16.057 37.783 1.00 39.00 199 PRO B C 1
ATOM 6867 O O . PRO B 1 201 ? 7.607 -14.983 37.952 1.00 40.79 199 PRO B O 1
ATOM 6878 N N . GLN B 1 202 ? 7.663 -17.214 37.618 1.00 37.51 200 GLN B N 1
ATOM 6879 C CA . GLN B 1 202 ? 9.115 -17.278 37.626 1.00 40.22 200 GLN B CA 1
ATOM 6880 C C . GLN B 1 202 ? 9.724 -16.656 36.378 1.00 36.09 200 GLN B C 1
ATOM 6881 O O . GLN B 1 202 ? 10.785 -16.024 36.450 1.00 32.91 200 GLN B O 1
ATOM 6895 N N . ALA B 1 203 ? 9.070 -16.820 35.232 1.00 33.77 201 ALA B N 1
ATOM 6896 C CA . ALA B 1 203 ? 9.539 -16.281 33.967 1.00 31.26 201 ALA B CA 1
ATOM 6897 C C . ALA B 1 203 ? 8.459 -15.418 33.333 1.00 30.21 201 ALA B C 1
ATOM 6898 O O . ALA B 1 203 ? 7.261 -15.641 33.534 1.00 27.43 201 ALA B O 1
ATOM 6905 N N . VAL B 1 204 ? 8.901 -14.422 32.566 1.00 30.56 202 VAL B N 1
ATOM 6906 C CA . VAL B 1 204 ? 8.025 -13.541 31.806 1.00 29.42 202 VAL B CA 1
ATOM 6907 C C . VAL B 1 204 ? 8.580 -13.477 30.391 1.00 30.17 202 VAL B C 1
ATOM 6908 O O . VAL B 1 204 ? 9.777 -13.681 30.168 1.00 31.34 202 VAL B O 1
ATOM 6921 N N . THR B 1 205 ? 7.711 -13.190 29.431 1.00 26.81 203 THR B N 1
ATOM 6922 C CA . THR B 1 205 ? 8.186 -13.056 28.062 1.00 27.44 203 THR B CA 1
ATOM 6923 C C . THR B 1 205 ? 9.116 -11.854 27.959 1.00 25.38 203 THR B C 1
ATOM 6924 O O . THR B 1 205 ? 9.006 -10.884 28.717 1.00 24.65 203 THR B O 1
ATOM 6935 N N . HIS B 1 206 ? 10.066 -11.942 27.031 1.00 26.55 204 HIS B N 1
ATOM 6936 C CA . HIS B 1 206 ? 10.884 -10.783 26.711 1.00 26.90 204 HIS B CA 1
ATOM 6937 C C . HIS B 1 206 ? 9.995 -9.601 26.348 1.00 27.21 204 HIS B C 1
ATOM 6938 O O . HIS B 1 206 ? 10.285 -8.457 26.713 1.00 26.03 204 HIS B O 1
ATOM 6952 N N . VAL B 1 207 ? 8.889 -9.866 25.647 1.00 26.46 205 VAL B N 1
ATOM 6953 C CA . VAL B 1 207 ? 7.981 -8.798 25.235 1.00 27.99 205 VAL B CA 1
ATOM 6954 C C . VAL B 1 207 ? 7.436 -8.056 26.448 1.00 26.90 205 VAL B C 1
ATOM 6955 O O . VAL B 1 207 ? 7.380 -6.820 26.466 1.00 24.91 205 VAL B O 1
ATOM 6968 N N . ASP B 1 208 ? 7.005 -8.794 27.473 1.00 28.17 206 ASP B N 1
ATOM 6969 C CA . ASP B 1 208 ? 6.454 -8.142 28.656 1.00 27.18 206 ASP B CA 1
ATOM 6970 C C . ASP B 1 208 ? 7.533 -7.401 29.434 1.00 27.49 206 ASP B C 1
ATOM 6971 O O . ASP B 1 208 ? 7.250 -6.363 30.045 1.00 27.97 206 ASP B O 1
ATOM 6980 N N . ALA B 1 209 ? 8.769 -7.909 29.427 1.00 26.03 207 ALA B N 1
ATOM 6981 C CA . ALA B 1 209 ? 9.863 -7.192 30.074 1.00 23.42 207 ALA B CA 1
ATOM 6982 C C . ALA B 1 209 ? 10.158 -5.875 29.365 1.00 23.89 207 ALA B C 1
ATOM 6983 O O . ALA B 1 209 ? 10.366 -4.847 30.022 1.00 23.11 207 ALA B O 1
ATOM 6990 N N . ARG B 1 210 ? 10.188 -5.882 28.031 1.00 27.68 208 ARG B N 1
ATOM 6991 C CA . ARG B 1 210 ? 10.408 -4.641 27.298 1.00 28.64 208 ARG B CA 1
ATOM 6992 C C . ARG B 1 210 ? 9.290 -3.643 27.560 1.00 26.11 208 ARG B C 1
ATOM 6993 O O . ARG B 1 210 ? 9.527 -2.430 27.618 1.00 22.87 208 ARG B O 1
ATOM 7014 N N . PHE B 1 211 ? 8.059 -4.135 27.699 1.00 26.34 209 PHE B N 1
ATOM 7015 C CA . PHE B 1 211 ? 6.938 -3.259 28.014 1.00 27.15 209 PHE B CA 1
ATOM 7016 C C . PHE B 1 211 ? 7.156 -2.543 29.339 1.00 25.47 209 PHE B C 1
ATOM 7017 O O . PHE B 1 211 ? 7.077 -1.312 29.413 1.00 26.45 209 PHE B O 1
ATOM 7034 N N . ASN B 1 212 ? 7.417 -3.299 30.406 1.00 25.69 210 ASN B N 1
ATOM 7035 C CA . ASN B 1 212 ? 7.631 -2.668 31.702 1.00 27.55 210 ASN B CA 1
ATOM 7036 C C . ASN B 1 212 ? 8.860 -1.774 31.693 1.00 27.22 210 ASN B C 1
ATOM 7037 O O . ASN B 1 212 ? 8.890 -0.753 32.389 1.00 26.83 210 ASN B O 1
ATOM 7048 N N . ILE B 1 213 ? 9.881 -2.140 30.918 1.00 26.60 211 ILE B N 1
ATOM 7049 C CA . ILE B 1 213 ? 11.054 -1.284 30.778 1.00 26.04 211 ILE B CA 1
ATOM 7050 C C . ILE B 1 213 ? 10.659 0.084 30.234 1.00 24.63 211 ILE B C 1
ATOM 7051 O O . ILE B 1 213 ? 11.052 1.122 30.779 1.00 23.38 211 ILE B O 1
ATOM 7067 N N . SER B 1 214 ? 9.892 0.116 29.143 1.00 22.27 212 SER B N 1
ATOM 7068 C CA . SER B 1 214 ? 9.527 1.410 28.576 1.00 22.22 212 SER B CA 1
ATOM 7069 C C . SER B 1 214 ? 8.655 2.203 29.543 1.00 22.40 212 SER B C 1
ATOM 7070 O O . SER B 1 214 ? 8.789 3.427 29.650 1.00 23.86 212 SER B O 1
ATOM 7078 N N . ARG B 1 215 ? 7.778 1.522 30.288 1.00 21.18 213 ARG B N 1
ATOM 7079 C CA . ARG B 1 215 ? 6.836 2.236 31.143 1.00 21.70 213 ARG B CA 1
ATOM 7080 C C . ARG B 1 215 ? 7.488 2.760 32.422 1.00 20.77 213 ARG B C 1
ATOM 7081 O O . ARG B 1 215 ? 7.127 3.845 32.893 1.00 20.52 213 ARG B O 1
ATOM 7102 N N . VAL B 1 216 ? 8.427 2.021 33.021 1.00 20.92 214 VAL B N 1
ATOM 7103 C CA . VAL B 1 216 ? 9.055 2.537 34.234 1.00 21.72 214 VAL B CA 1
ATOM 7104 C C . VAL B 1 216 ? 10.001 3.686 33.892 1.00 21.33 214 VAL B C 1
ATOM 7105 O O . VAL B 1 216 ? 10.100 4.669 34.638 1.00 20.93 214 VAL B O 1
ATOM 7118 N N . ALA B 1 217 ? 10.708 3.590 32.762 1.00 22.70 215 ALA B N 1
ATOM 7119 C CA . ALA B 1 217 ? 11.461 4.739 32.271 1.00 24.36 215 ALA B CA 1
ATOM 7120 C C . ALA B 1 217 ? 10.546 5.943 32.079 1.00 26.11 215 ALA B C 1
ATOM 7121 O O . ALA B 1 217 ? 10.909 7.073 32.425 1.00 26.47 215 ALA B O 1
ATOM 7128 N N . LEU B 1 218 ? 9.351 5.723 31.525 1.00 22.78 216 LEU B N 1
ATOM 7129 C CA . LEU B 1 218 ? 8.408 6.824 31.358 1.00 22.28 216 LEU B CA 1
ATOM 7130 C C . LEU B 1 218 ? 7.908 7.340 32.700 1.00 21.35 216 LEU B C 1
ATOM 7131 O O . LEU B 1 218 ? 7.687 8.547 32.856 1.00 21.67 216 LEU B O 1
ATOM 7147 N N . LEU B 1 219 ? 7.773 6.454 33.688 1.00 23.10 217 LEU B N 1
ATOM 7148 C CA . LEU B 1 219 ? 7.197 6.854 34.965 1.00 23.19 217 LEU B CA 1
ATOM 7149 C C . LEU B 1 219 ? 8.070 7.878 35.681 1.00 22.54 217 LEU B C 1
ATOM 7150 O O . LEU B 1 219 ? 7.550 8.804 36.313 1.00 24.88 217 LEU B O 1
ATOM 7166 N N . THR B 1 220 ? 9.398 7.730 35.608 1.00 22.36 218 THR B N 1
ATOM 7167 C CA . THR B 1 220 ? 10.260 8.714 36.256 1.00 26.57 218 THR B CA 1
ATOM 7168 C C . THR B 1 220 ? 10.068 10.098 35.648 1.00 28.42 218 THR B C 1
ATOM 7169 O O . THR B 1 220 ? 10.189 11.108 36.346 1.00 28.88 218 THR B O 1
ATOM 7180 N N . VAL B 1 221 ? 9.775 10.161 34.346 1.00 25.75 219 VAL B N 1
ATOM 7181 C CA . VAL B 1 221 ? 9.488 11.439 33.709 1.00 24.70 219 VAL B CA 1
ATOM 7182 C C . VAL B 1 221 ? 8.116 11.938 34.132 1.00 24.12 219 VAL B C 1
ATOM 7183 O O . VAL B 1 221 ? 7.915 13.139 34.352 1.00 24.22 219 VAL B O 1
ATOM 7196 N N . ALA B 1 222 ? 7.147 11.029 34.246 1.00 24.62 220 ALA B N 1
ATOM 7197 C CA . ALA B 1 222 ? 5.792 11.445 34.578 1.00 26.87 220 ALA B CA 1
ATOM 7198 C C . ALA B 1 222 ? 5.698 11.918 36.021 1.00 27.24 220 ALA B C 1
ATOM 7199 O O . ALA B 1 222 ? 4.954 12.860 36.315 1.00 28.84 220 ALA B O 1
ATOM 7206 N N . LEU B 1 223 ? 6.466 11.301 36.924 1.00 26.93 221 LEU B N 1
ATOM 7207 C CA . LEU B 1 223 ? 6.457 11.713 38.321 1.00 27.83 221 LEU B CA 1
ATOM 7208 C C . LEU B 1 223 ? 7.118 13.071 38.521 1.00 27.83 221 LEU B C 1
ATOM 7209 O O . LEU B 1 223 ? 6.754 13.800 39.451 1.00 28.46 221 LEU B O 1
ATOM 7225 N N . THR B 1 224 ? 8.049 13.446 37.645 1.00 28.99 222 THR B N 1
ATOM 7226 C CA . THR B 1 224 ? 8.883 14.627 37.841 1.00 29.61 222 THR B CA 1
ATOM 7227 C C . THR B 1 224 ? 8.548 15.783 36.911 1.00 31.46 222 THR B C 1
ATOM 7228 O O . THR B 1 224 ? 8.494 16.928 37.364 1.00 34.07 222 THR B O 1
ATOM 7239 N N . ALA B 1 225 ? 8.322 15.531 35.624 1.00 27.48 223 ALA B N 1
ATOM 7240 C CA . ALA B 1 225 ? 8.140 16.620 34.676 1.00 30.53 223 ALA B CA 1
ATOM 7241 C C . ALA B 1 225 ? 6.818 16.599 33.927 1.00 29.64 223 ALA B C 1
ATOM 7242 O O . ALA B 1 225 ? 6.286 17.672 33.631 1.00 28.92 223 ALA B O 1
ATOM 7249 N N . ARG B 1 226 ? 6.271 15.425 33.615 1.00 32.68 224 ARG B N 1
ATOM 7250 C CA . ARG B 1 226 ? 5.122 15.306 32.718 1.00 35.82 224 ARG B CA 1
ATOM 7251 C C . ARG B 1 226 ? 4.008 14.489 33.359 1.00 35.16 224 ARG B C 1
ATOM 7252 O O . ARG B 1 226 ? 3.746 13.350 32.952 1.00 35.06 224 ARG B O 1
ATOM 7273 N N . PRO B 1 227 ? 3.308 15.049 34.349 1.00 32.48 225 PRO B N 1
ATOM 7274 C CA . PRO B 1 227 ? 2.207 14.293 34.976 1.00 31.59 225 PRO B CA 1
ATOM 7275 C C . PRO B 1 227 ? 1.091 13.934 34.016 1.00 31.08 225 PRO B C 1
ATOM 7276 O O . PRO B 1 227 ? 0.289 13.045 34.330 1.00 30.01 225 PRO B O 1
ATOM 7287 N N . ASP B 1 228 ? 1.009 14.585 32.855 1.00 32.82 226 ASP B N 1
ATOM 7288 C CA . ASP B 1 228 ? 0.019 14.214 31.853 1.00 34.89 226 ASP B CA 1
ATOM 7289 C C . ASP B 1 228 ? 0.250 12.817 31.292 1.00 32.98 226 ASP B C 1
ATOM 7290 O O . ASP B 1 228 ? -0.647 12.276 30.638 1.00 31.80 226 ASP B O 1
ATOM 7299 N N . LEU B 1 229 ? 1.415 12.222 31.540 1.00 30.66 227 LEU B N 1
ATOM 7300 C CA . LEU B 1 229 ? 1.729 10.884 31.061 1.00 32.85 227 LEU B CA 1
ATOM 7301 C C . LEU B 1 229 ? 1.518 9.798 32.115 1.00 30.06 227 LEU B C 1
ATOM 7302 O O . LEU B 1 229 ? 1.902 8.648 31.882 1.00 28.85 227 LEU B O 1
ATOM 7318 N N . LEU B 1 230 ? 0.895 10.117 33.254 1.00 30.48 228 LEU B N 1
ATOM 7319 C CA . LEU B 1 230 ? 0.825 9.144 34.343 1.00 29.86 228 LEU B CA 1
ATOM 7320 C C . LEU B 1 230 ? 0.020 7.906 33.952 1.00 29.14 228 LEU B C 1
ATOM 7321 O O . LEU B 1 230 ? 0.353 6.791 34.371 1.00 28.48 228 LEU B O 1
ATOM 7337 N N . MET B 1 231 ? -1.034 8.068 33.142 1.00 31.99 229 MET B N 1
ATOM 7338 C CA . MET B 1 231 ? -1.832 6.908 32.752 1.00 34.27 229 MET B CA 1
ATOM 7339 C C . MET B 1 231 ? -0.978 5.884 32.015 1.00 32.33 229 MET B C 1
ATOM 7340 O O . MET B 1 231 ? -0.923 4.709 32.396 1.00 30.32 229 MET B O 1
ATOM 7354 N N . THR B 1 232 ? -0.307 6.315 30.943 1.00 30.0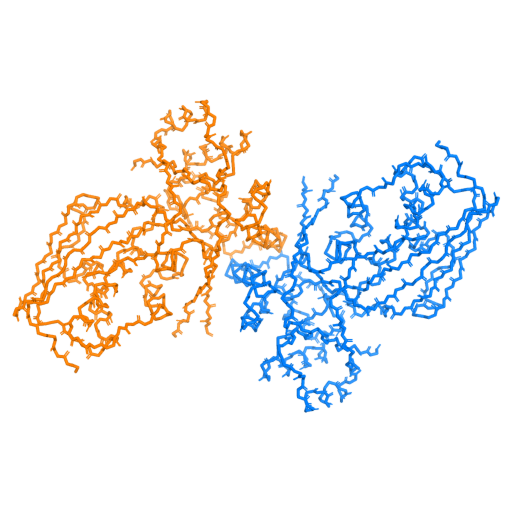4 230 THR B N 1
ATOM 7355 C CA . THR B 1 232 ? 0.525 5.403 30.167 1.00 29.85 230 THR B CA 1
ATOM 7356 C C . THR B 1 232 ? 1.658 4.843 31.014 1.00 27.16 230 THR B C 1
ATOM 7357 O O . THR B 1 232 ? 1.984 3.653 30.927 1.00 26.08 230 THR B O 1
ATOM 7368 N N . ALA B 1 233 ? 2.271 5.687 31.839 1.00 25.06 231 ALA B N 1
ATOM 7369 C CA . ALA B 1 233 ? 3.454 5.275 32.576 1.00 24.69 231 ALA B CA 1
ATOM 7370 C C . ALA B 1 233 ? 3.154 4.359 33.756 1.00 24.78 231 ALA B C 1
ATOM 7371 O O . ALA B 1 233 ? 4.097 3.773 34.299 1.00 25.27 231 ALA B O 1
ATOM 7378 N N . THR B 1 234 ? 1.897 4.216 34.182 1.00 25.29 232 THR B N 1
ATOM 7379 C CA . THR B 1 234 ? 1.584 3.339 35.306 1.00 25.31 232 THR B CA 1
ATOM 7380 C C . THR B 1 234 ? 0.999 2.002 34.863 1.00 25.82 232 THR B C 1
ATOM 7381 O O . THR B 1 234 ? 0.507 1.238 35.701 1.00 27.67 232 THR B O 1
ATOM 7392 N N . GLU B 1 235 ? 1.053 1.703 33.568 1.00 25.31 233 GLU B N 1
ATOM 7393 C CA . GLU B 1 235 ? 0.679 0.390 33.066 1.00 26.80 233 GLU B CA 1
ATOM 7394 C C . GLU B 1 235 ? 1.746 -0.633 33.431 1.00 25.84 233 GLU B C 1
ATOM 7395 O O . GLU B 1 235 ? 2.937 -0.324 33.513 1.00 24.90 233 GLU B O 1
ATOM 7407 N N . ASP B 1 236 ? 1.300 -1.866 33.657 1.00 24.83 234 ASP B N 1
ATOM 7408 C CA . ASP B 1 236 ? 2.173 -2.917 34.154 1.00 26.61 234 ASP B CA 1
ATOM 7409 C C . ASP B 1 236 ? 1.704 -4.263 33.632 1.00 26.42 234 ASP B C 1
ATOM 7410 O O . ASP B 1 236 ? 0.507 -4.490 33.438 1.00 25.50 234 ASP B O 1
ATOM 7419 N N . ARG B 1 237 ? 2.666 -5.152 33.396 1.00 27.80 235 ARG B N 1
ATOM 7420 C CA . ARG B 1 237 ? 2.371 -6.528 33.044 1.00 31.43 235 ARG B CA 1
ATOM 7421 C C . AR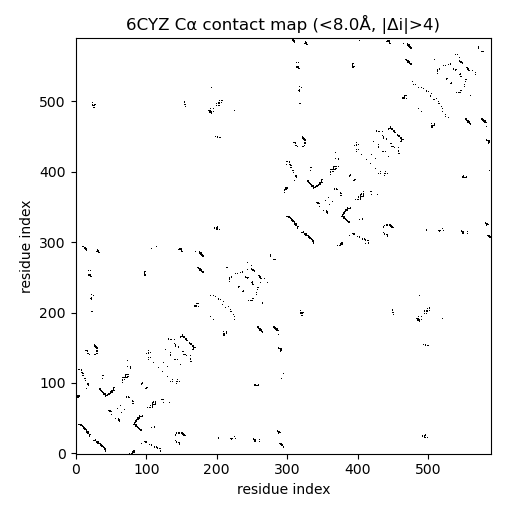G B 1 237 ? 3.025 -7.557 33.951 1.00 28.18 235 ARG B C 1
ATOM 7422 O O . ARG B 1 237 ? 2.703 -8.744 33.834 1.00 27.44 235 ARG B O 1
ATOM 7443 N N . LEU B 1 238 ? 3.877 -7.147 34.892 1.00 27.04 236 LEU B N 1
ATOM 7444 C CA . LEU B 1 238 ? 4.701 -8.109 35.608 1.00 28.98 236 LEU B CA 1
ATOM 7445 C C . LEU B 1 238 ? 4.234 -8.440 37.023 1.00 26.93 236 LEU B C 1
ATOM 7446 O O . LEU B 1 238 ? 4.761 -9.394 37.606 1.00 27.04 236 LEU B O 1
ATOM 7462 N N . HIS B 1 239 ? 3.262 -7.720 37.595 1.00 25.97 237 HIS B N 1
ATOM 7463 C CA . HIS B 1 239 ? 2.755 -8.161 38.893 1.00 27.65 237 HIS B CA 1
ATOM 7464 C C . HIS B 1 239 ? 1.293 -7.827 39.167 1.00 26.84 237 HIS B C 1
ATOM 7465 O O . HIS B 1 239 ? 0.601 -8.604 39.833 1.00 27.74 237 HIS B O 1
ATOM 7479 N N . GLN B 1 240 ? 0.792 -6.697 38.668 1.00 23.93 238 GLN B N 1
ATOM 7480 C CA . GLN B 1 240 ? -0.579 -6.327 39.014 1.00 27.33 238 GLN B CA 1
ATOM 7481 C C . GLN B 1 240 ? -1.608 -7.275 38.412 1.00 31.73 238 GLN B C 1
ATOM 7482 O O . GLN B 1 240 ? -2.533 -7.686 39.138 1.00 32.47 238 GLN B O 1
ATOM 7496 N N . PRO B 1 241 ? -1.535 -7.661 37.134 1.00 33.42 239 PRO B N 1
ATOM 7497 C CA . PRO B 1 241 ? -2.553 -8.597 36.627 1.00 34.23 239 PRO B CA 1
ATOM 7498 C C . PRO B 1 241 ? -2.519 -9.933 37.340 1.00 36.15 239 PRO B C 1
ATOM 7499 O O . PRO B 1 241 ? -3.574 -10.542 37.559 1.00 37.26 239 PRO B O 1
ATOM 7510 N N . GLN B 1 242 ? -1.330 -10.401 37.729 1.00 38.11 240 GLN B N 1
ATOM 7511 C CA . GLN B 1 242 ? -1.219 -11.698 38.386 1.00 38.40 240 GLN B CA 1
ATOM 7512 C C . GLN B 1 242 ? -1.783 -11.672 39.799 1.00 36.78 240 GLN B C 1
ATOM 7513 O O . GLN B 1 242 ? -2.225 -12.708 40.308 1.00 38.99 240 GLN B O 1
ATOM 7527 N N . ARG B 1 243 ? -1.790 -10.506 40.437 1.00 33.52 241 ARG B N 1
ATOM 7528 C CA . ARG B 1 243 ? -2.312 -10.347 41.787 1.00 33.58 241 ARG B CA 1
ATOM 7529 C C . ARG B 1 243 ? -3.798 -10.020 41.802 1.00 37.72 241 ARG B C 1
ATOM 7530 O O . ARG B 1 243 ? -4.383 -9.916 42.884 1.00 39.16 241 ARG B O 1
ATOM 7551 N N . ALA B 1 244 ? -4.415 -9.854 40.628 1.00 42.67 242 ALA B N 1
ATOM 7552 C CA . ALA B 1 244 ? -5.815 -9.454 40.563 1.00 47.05 242 ALA B CA 1
ATOM 7553 C C . ALA B 1 244 ? -6.716 -10.535 41.147 1.00 51.04 242 ALA B C 1
ATOM 7554 O O . ALA B 1 244 ? -7.628 -10.244 41.931 1.00 52.76 242 ALA B O 1
ATOM 7561 N N . SER B 1 245 ? -6.475 -11.795 40.776 1.00 55.32 243 SER B N 1
ATOM 7562 C CA . SER B 1 245 ? -7.398 -12.861 41.143 1.00 60.58 243 SER B CA 1
ATOM 7563 C C . SER B 1 245 ? -7.462 -13.053 42.652 1.00 57.91 243 SER B C 1
ATOM 7564 O O . SER B 1 245 ? -8.538 -13.306 43.207 1.00 59.14 243 SER B O 1
ATOM 7572 N N . ALA B 1 246 ? -6.331 -12.911 43.337 1.00 48.70 244 ALA B N 1
ATOM 7573 C CA . ALA B 1 246 ? -6.302 -13.105 44.779 1.00 44.28 244 ALA B CA 1
ATOM 7574 C C . ALA B 1 246 ? -6.819 -11.903 45.558 1.00 44.48 244 ALA B C 1
ATOM 7575 O O . ALA B 1 246 ? -7.047 -12.026 46.765 1.00 44.54 244 ALA B O 1
ATOM 7582 N N . MET B 1 247 ? -7.001 -10.755 44.910 1.00 46.39 245 MET B N 1
ATOM 7583 C CA . MET B 1 247 ? -7.506 -9.546 45.564 1.00 46.89 245 MET B CA 1
ATOM 7584 C C . MET B 1 247 ? -8.557 -8.906 44.671 1.00 47.89 245 MET B C 1
ATOM 7585 O O . MET B 1 247 ? -8.354 -7.819 44.119 1.00 50.85 245 MET B O 1
ATOM 7599 N N . PRO B 1 248 ? -9.719 -9.548 44.531 1.00 46.31 246 PRO B N 1
ATOM 7600 C CA . PRO B 1 248 ? -10.677 -9.087 43.511 1.00 46.54 246 PRO B CA 1
ATOM 7601 C C . PRO B 1 248 ? -11.160 -7.663 43.724 1.00 45.89 246 PRO B C 1
ATOM 7602 O O . PRO B 1 248 ? -11.336 -6.923 42.750 1.00 48.77 246 PRO B O 1
ATOM 7613 N N . ALA B 1 249 ? -11.384 -7.254 44.977 1.00 37.84 247 ALA B N 1
ATOM 7614 C CA . ALA B 1 249 ? -11.926 -5.922 45.226 1.00 34.16 247 ALA B CA 1
ATOM 7615 C C . ALA B 1 249 ? -10.897 -4.843 44.910 1.00 35.45 247 ALA B C 1
ATOM 7616 O O . ALA B 1 249 ? -11.249 -3.779 44.386 1.00 36.17 247 ALA B O 1
ATOM 7623 N N . SER B 1 250 ? -9.623 -5.092 45.226 1.00 35.58 248 SER B N 1
ATOM 7624 C CA . SER B 1 250 ? -8.573 -4.160 44.836 1.00 33.68 248 SER B CA 1
ATOM 7625 C C . SER B 1 250 ? -8.477 -4.064 43.320 1.00 31.67 248 SER B C 1
ATOM 7626 O O . SER B 1 250 ? -8.397 -2.966 42.755 1.00 29.55 248 SER B O 1
ATOM 7634 N N . ALA B 1 251 ? -8.493 -5.213 42.640 1.00 34.82 249 ALA B N 1
ATOM 7635 C CA . ALA B 1 251 ? -8.417 -5.210 41.185 1.00 38.62 249 ALA B CA 1
ATOM 7636 C C . ALA B 1 251 ? -9.601 -4.468 40.577 1.00 39.31 249 ALA B C 1
ATOM 7637 O O . ALA B 1 251 ? -9.453 -3.777 39.562 1.00 36.75 249 ALA B O 1
ATOM 7644 N N . ASP B 1 252 ? -10.786 -4.597 41.186 1.00 42.88 250 ASP B N 1
ATOM 7645 C CA . ASP B 1 252 ? -11.966 -3.902 40.681 1.00 46.25 250 ASP B CA 1
ATOM 7646 C C . ASP B 1 252 ? -11.827 -2.395 40.852 1.00 42.73 250 ASP B C 1
ATOM 7647 O O . ASP B 1 252 ? -12.124 -1.623 39.932 1.00 41.34 250 ASP B O 1
ATOM 7656 N N . VAL B 1 253 ? -11.397 -1.955 42.037 1.00 38.43 251 VAL B N 1
ATOM 7657 C CA . VAL B 1 253 ? -11.189 -0.529 42.265 1.00 36.37 251 VAL B CA 1
ATOM 7658 C C . VAL B 1 253 ? -10.089 -0.012 41.352 1.00 35.03 251 VAL B C 1
ATOM 7659 O O . VAL B 1 253 ? -10.208 1.068 40.757 1.00 36.14 251 VAL B O 1
ATOM 7672 N N . LEU B 1 254 ? -9.009 -0.783 41.207 1.00 33.65 252 LEU B N 1
ATOM 7673 C CA . LEU B 1 254 ? -7.944 -0.389 40.295 1.00 33.84 252 LEU B CA 1
ATOM 7674 C C . LEU B 1 254 ? -8.462 -0.269 38.868 1.00 35.88 252 LEU B C 1
ATOM 7675 O O . LEU B 1 254 ? -8.258 0.754 38.204 1.00 34.63 252 LEU B O 1
ATOM 7691 N N . ALA B 1 255 ? -9.148 -1.306 38.381 1.00 40.86 253 ALA B N 1
ATOM 7692 C CA . ALA B 1 255 ? -9.640 -1.282 37.010 1.00 44.28 253 ALA B CA 1
ATOM 7693 C C . ALA B 1 255 ? -10.630 -0.145 36.800 1.00 43.29 253 ALA B C 1
ATOM 7694 O O . ALA B 1 255 ? -10.594 0.535 35.767 1.00 41.66 253 ALA B O 1
ATOM 7701 N N . TYR B 1 256 ? -11.520 0.083 37.770 1.00 43.88 254 TYR B N 1
ATOM 7702 C CA . TYR B 1 256 ? -12.519 1.128 37.599 1.00 43.83 254 TYR B CA 1
ATOM 7703 C C . TYR B 1 256 ? -11.871 2.510 37.565 1.00 41.65 254 TYR B C 1
ATOM 7704 O O . TYR B 1 256 ? -12.225 3.344 36.725 1.00 42.23 254 TYR B O 1
ATOM 7722 N N . LEU B 1 257 ? -10.928 2.779 38.476 1.00 36.73 255 LEU B N 1
ATOM 7723 C CA . LEU B 1 257 ? -10.284 4.089 38.482 1.00 35.74 255 LEU B CA 1
ATOM 7724 C C . LEU B 1 257 ? -9.575 4.345 37.156 1.00 34.43 255 LEU B C 1
ATOM 7725 O O . LEU B 1 257 ? -9.680 5.437 36.587 1.00 34.73 255 LEU B O 1
ATOM 7741 N N . ARG B 1 258 ? -8.861 3.345 36.637 1.00 32.40 256 ARG B N 1
ATOM 7742 C CA . ARG B 1 258 ? -8.164 3.543 35.372 1.00 33.64 256 ARG B CA 1
ATOM 7743 C C . ARG B 1 258 ? -9.148 3.737 34.225 1.00 36.08 256 ARG B C 1
ATOM 7744 O O . ARG B 1 258 ? -8.878 4.523 33.309 1.00 34.10 256 ARG B O 1
ATOM 7765 N N . SER B 1 259 ? -10.300 3.060 34.261 1.00 40.73 257 SER B N 1
ATOM 7766 C CA . SER B 1 259 ? -11.305 3.259 33.225 1.00 44.10 257 SER B CA 1
ATOM 7767 C C . SER B 1 259 ? -11.853 4.680 33.224 1.00 41.68 257 SER B C 1
ATOM 7768 O O . SER B 1 259 ? -12.316 5.152 32.179 1.00 44.78 257 SER B O 1
ATOM 7776 N N . GLN B 1 260 ? -11.774 5.379 34.353 1.00 41.16 258 GLN B N 1
ATOM 7777 C CA . GLN B 1 260 ? -12.245 6.750 34.453 1.00 41.91 258 GLN B CA 1
ATOM 7778 C C . GLN B 1 260 ? -11.125 7.764 34.250 1.00 41.75 258 GLN B C 1
ATOM 7779 O O . GLN B 1 260 ? -11.311 8.946 34.557 1.00 42.15 258 GLN B O 1
ATOM 7793 N N . GLY B 1 261 ? -9.963 7.331 33.761 1.00 43.93 259 GLY B N 1
ATOM 7794 C CA . GLY B 1 261 ? -8.859 8.238 33.529 1.00 44.66 259 GLY B CA 1
ATOM 7795 C C . GLY B 1 261 ? -8.009 8.558 34.736 1.00 42.16 259 GLY B C 1
ATOM 7796 O O . GLY B 1 261 ? -7.295 9.565 34.724 1.00 41.20 259 GLY B O 1
ATOM 7800 N N . VAL B 1 262 ? -8.053 7.734 35.778 1.00 37.98 260 VAL B N 1
ATOM 7801 C CA . VAL B 1 262 ? -7.275 7.959 36.991 1.00 35.18 260 VAL B CA 1
ATOM 7802 C C . VAL B 1 262 ? -6.075 7.021 36.972 1.00 33.45 260 VAL B C 1
ATOM 7803 O O . VAL B 1 262 ? -6.233 5.798 36.863 1.00 32.92 260 VAL B O 1
ATOM 7816 N N . ALA B 1 263 ? -4.874 7.591 37.076 1.00 36.17 261 ALA B N 1
ATOM 7817 C CA . ALA B 1 263 ? -3.655 6.793 37.081 1.00 34.90 261 ALA B CA 1
ATOM 7818 C C . ALA B 1 263 ? -3.549 6.043 38.402 1.00 36.68 261 ALA B C 1
ATOM 7819 O O . ALA B 1 263 ? -2.900 6.511 39.345 1.00 36.24 261 ALA B O 1
ATOM 7826 N N . ALA B 1 264 ? -4.172 4.874 38.465 1.00 33.69 262 ALA B N 1
ATOM 7827 C CA . ALA B 1 264 ? -4.236 4.073 39.678 1.00 30.35 262 ALA B CA 1
ATOM 7828 C C . ALA B 1 264 ? -3.296 2.884 39.570 1.00 28.80 262 ALA B C 1
ATOM 7829 O O . ALA B 1 264 ? -3.117 2.312 38.490 1.00 28.13 262 ALA B O 1
ATOM 7836 N N . VAL B 1 265 ? -2.682 2.533 40.702 1.00 30.71 263 VAL B N 1
ATOM 7837 C CA . VAL B 1 265 ? -1.772 1.401 40.794 1.00 29.54 263 VAL B CA 1
ATOM 7838 C C . VAL B 1 265 ? -2.016 0.675 42.109 1.00 29.31 263 VAL B C 1
ATOM 7839 O O . VAL B 1 265 ? -2.588 1.222 43.055 1.00 29.29 263 VAL B O 1
ATOM 7852 N N . LEU B 1 266 ? -1.578 -0.580 42.155 1.00 28.97 264 LEU B N 1
ATOM 7853 C CA . LEU B 1 266 ? -1.503 -1.285 43.425 1.00 30.88 264 LEU B CA 1
ATOM 7854 C C . LEU B 1 266 ? -0.456 -0.625 44.314 1.00 29.10 264 LEU B C 1
ATOM 7855 O O . LEU B 1 266 ? 0.648 -0.302 43.865 1.00 25.33 264 LEU B O 1
ATOM 7871 N N . SER B 1 267 ? -0.808 -0.426 45.580 1.00 31.19 265 SER B N 1
ATOM 7872 C CA . SER B 1 267 ? 0.128 0.059 46.590 1.00 29.28 265 SER B CA 1
ATOM 7873 C C . SER B 1 267 ? 0.949 -1.132 47.067 1.00 27.30 265 SER B C 1
ATOM 7874 O O . SER B 1 267 ? 0.463 -1.969 47.831 1.00 28.32 265 SER B O 1
ATOM 7882 N N . GLY B 1 268 ? 2.184 -1.235 46.594 1.00 25.64 266 GLY B N 1
ATOM 7883 C CA . GLY B 1 268 ? 2.969 -2.422 46.875 1.00 26.15 266 GLY B CA 1
ATOM 7884 C C . GLY B 1 268 ? 2.331 -3.623 46.204 1.00 25.36 266 GLY B C 1
ATOM 7885 O O . GLY B 1 268 ? 2.079 -3.623 44.993 1.00 25.75 266 GLY B O 1
ATOM 7889 N N . ALA B 1 269 ? 2.048 -4.655 46.995 1.00 27.76 267 ALA B N 1
ATOM 7890 C CA . ALA B 1 269 ? 1.300 -5.812 46.527 1.00 29.89 267 ALA B CA 1
ATOM 7891 C C . ALA B 1 269 ? -0.192 -5.694 46.813 1.00 32.54 267 ALA B C 1
ATOM 7892 O O . ALA B 1 269 ? -0.920 -6.678 46.658 1.00 32.40 267 ALA B O 1
ATOM 7899 N N . GLY B 1 270 ? -0.659 -4.519 47.224 1.00 36.04 268 GLY B N 1
ATOM 7900 C CA . GLY B 1 270 ? -2.030 -4.343 47.634 1.00 36.07 268 GLY B CA 1
ATOM 7901 C C . GLY B 1 270 ? -2.221 -4.805 49.065 1.00 33.00 268 GLY B C 1
ATOM 7902 O O . GLY B 1 270 ? -1.257 -5.160 49.749 1.00 32.85 268 GLY B O 1
ATOM 7906 N N . PRO B 1 271 ? -3.473 -4.834 49.549 1.00 28.66 269 PRO B N 1
ATOM 7907 C CA . PRO B 1 271 ? -4.717 -4.549 48.826 1.00 29.48 269 PRO B CA 1
ATOM 7908 C C . PRO B 1 271 ? -5.044 -3.071 48.633 1.00 29.83 269 PRO B C 1
ATOM 7909 O O . PRO B 1 271 ? -5.971 -2.771 47.884 1.00 30.76 269 PRO B O 1
ATOM 7920 N N . ALA B 1 272 ? -4.320 -2.160 49.277 1.00 29.26 270 ALA B N 1
ATOM 7921 C CA . ALA B 1 272 ? -4.589 -0.748 49.053 1.00 31.14 270 ALA B CA 1
ATOM 7922 C C . ALA B 1 272 ? -4.260 -0.382 47.613 1.00 32.16 270 ALA B C 1
ATOM 7923 O O . ALA B 1 272 ? -3.425 -1.012 46.959 1.00 33.71 270 ALA B O 1
ATOM 7930 N N . VAL B 1 273 ? -4.930 0.651 47.119 1.00 28.96 271 VAL B N 1
ATOM 7931 C CA . VAL B 1 273 ? -4.741 1.126 45.756 1.00 28.65 271 VAL B CA 1
ATOM 7932 C C . VAL B 1 273 ? -4.399 2.605 45.817 1.00 28.80 271 VAL B C 1
ATOM 7933 O O . VAL B 1 273 ? -5.035 3.370 46.552 1.00 29.66 271 VAL B O 1
ATOM 7946 N N . LEU B 1 274 ? -3.396 3.003 45.044 1.00 29.47 272 LEU B N 1
ATOM 7947 C CA . LEU B 1 274 ? -2.905 4.371 45.031 1.00 31.01 272 LEU B CA 1
ATOM 7948 C C . LEU B 1 274 ? -3.341 5.062 43.751 1.00 31.75 272 LEU B C 1
ATOM 7949 O O . LEU B 1 274 ? -3.210 4.495 42.663 1.00 33.49 272 LEU B O 1
ATOM 7965 N N . ALA B 1 275 ? -3.839 6.285 43.878 1.00 29.52 273 ALA B N 1
ATOM 7966 C CA . ALA B 1 275 ? -4.173 7.112 42.725 1.00 30.12 273 ALA B CA 1
ATOM 7967 C C . ALA B 1 275 ? -3.174 8.257 42.641 1.00 29.72 273 ALA B C 1
ATOM 7968 O O . ALA B 1 275 ? -3.027 9.030 43.594 1.00 29.73 273 ALA B O 1
ATOM 7975 N N . LEU B 1 276 ? -2.480 8.345 41.511 1.00 30.93 274 LEU B N 1
ATOM 7976 C CA . LEU B 1 276 ? -1.544 9.429 41.228 1.00 31.62 274 LEU B CA 1
ATOM 7977 C C . LEU B 1 276 ? -2.291 10.464 40.393 1.00 34.26 274 LEU B C 1
ATOM 7978 O O . LEU B 1 276 ? -2.481 10.286 39.187 1.00 34.81 274 LEU B O 1
ATOM 7994 N N . THR B 1 277 ? -2.757 11.516 41.059 1.00 43.89 275 THR B N 1
ATOM 7995 C CA . THR B 1 277 ? -3.679 12.483 40.491 1.00 53.01 275 THR B CA 1
ATOM 7996 C C . THR B 1 277 ? -3.040 13.855 40.320 1.00 54.97 275 THR B C 1
ATOM 7997 O O . THR B 1 277 ? -2.107 14.220 41.040 1.00 56.52 275 THR B O 1
ATOM 8008 N N . THR B 1 278 ? -3.560 14.609 39.351 1.00 58.43 276 THR B N 1
ATOM 8009 C CA . THR B 1 278 ? -3.334 16.046 39.261 1.00 60.40 276 THR B CA 1
ATOM 8010 C C . THR B 1 278 ? -4.597 16.841 39.565 1.00 63.97 276 THR B C 1
ATOM 8011 O O . THR B 1 278 ? -4.518 18.064 39.719 1.00 64.34 276 THR B O 1
ATOM 8022 N N . VAL B 1 279 ? -5.753 16.178 39.643 1.00 66.19 277 VAL B N 1
ATOM 8023 C CA . VAL B 1 279 ? -6.991 16.794 40.101 1.00 66.84 277 VAL B CA 1
ATOM 8024 C C . VAL B 1 279 ? -7.710 15.823 41.026 1.00 64.98 277 VAL B C 1
ATOM 8025 O O . VAL B 1 279 ? -7.490 14.610 40.991 1.00 64.63 277 VAL B O 1
ATOM 8038 N N . ASP B 1 280 ? -8.577 16.379 41.867 1.00 62.47 278 ASP B N 1
ATOM 8039 C CA . ASP B 1 280 ? -9.357 15.571 42.796 1.00 62.16 278 ASP B CA 1
ATOM 8040 C C . ASP B 1 280 ? -10.151 14.510 42.041 1.00 61.60 278 ASP B C 1
ATOM 8041 O O . ASP B 1 280 ? -10.490 14.671 40.866 1.00 65.05 278 ASP B O 1
ATOM 8050 N N . LEU B 1 281 ? -10.447 13.416 42.738 1.00 57.72 279 LEU B N 1
ATOM 8051 C CA . LEU B 1 281 ? -11.109 12.273 42.128 1.00 59.29 279 LEU B CA 1
ATOM 8052 C C . LEU B 1 281 ? -12.536 12.612 41.705 1.00 65.63 279 LEU B C 1
ATOM 8053 O O . LEU B 1 281 ? -13.208 13.423 42.348 1.00 66.12 279 LEU B O 1
ATOM 8069 N N . PRO B 1 282 ? -13.022 11.998 40.622 1.00 72.64 280 PRO B N 1
ATOM 8070 C CA . PRO B 1 282 ? -14.425 12.187 40.237 1.00 78.70 280 PRO B CA 1
ATOM 8071 C C . PRO B 1 282 ? -15.365 11.932 41.406 1.00 85.33 280 PRO B C 1
ATOM 8072 O O . PRO B 1 282 ? -15.077 11.137 42.303 1.00 84.35 280 PRO B O 1
ATOM 8083 N N . ASP B 1 283 ? -16.503 12.630 41.391 1.00 95.34 281 ASP B N 1
ATOM 8084 C CA . ASP B 1 283 ? -17.521 12.398 42.408 1.00 98.58 281 ASP B CA 1
ATOM 8085 C C . ASP B 1 283 ? -17.978 10.944 42.400 1.00 94.74 281 ASP B C 1
ATOM 8086 O O . ASP B 1 283 ? -18.245 10.361 43.458 1.00 95.11 281 ASP B O 1
ATOM 8095 N N . SER B 1 284 ? -18.068 10.344 41.210 1.00 85.90 282 SER B N 1
ATOM 8096 C CA . SER B 1 284 ? -18.523 8.964 41.086 1.00 83.86 282 SER B CA 1
ATOM 8097 C C . SER B 1 284 ? -17.486 7.972 41.599 1.00 85.60 282 SER B C 1
ATOM 8098 O O . SER B 1 284 ? -17.818 7.049 42.353 1.00 88.47 282 SER B O 1
ATOM 8106 N N . ALA B 1 285 ? -16.222 8.139 41.199 1.00 81.47 283 ALA B N 1
ATOM 8107 C CA . ALA B 1 285 ? -15.193 7.181 41.592 1.00 73.82 283 ALA B CA 1
ATOM 8108 C C . ALA B 1 285 ? -15.041 7.118 43.105 1.00 70.38 283 ALA B C 1
ATOM 8109 O O . ALA B 1 285 ? -14.872 6.032 43.673 1.00 65.38 283 ALA B O 1
ATOM 8116 N N . VAL B 1 286 ? -15.102 8.268 43.780 1.00 75.62 284 VAL B N 1
ATOM 8117 C CA . VAL B 1 286 ? -15.035 8.266 45.241 1.00 76.75 284 VAL B CA 1
ATOM 8118 C C . VAL B 1 286 ? -16.121 7.360 45.805 1.00 76.60 284 VAL B C 1
ATOM 8119 O O . VAL B 1 286 ? -15.898 6.628 46.776 1.00 76.06 284 VAL B O 1
ATOM 8132 N N . LYS B 1 287 ? -17.316 7.395 45.207 1.00 73.76 285 LYS B N 1
ATOM 8133 C CA . LYS B 1 287 ? -18.401 6.546 45.683 1.00 75.37 285 LYS B CA 1
ATOM 8134 C C . LYS B 1 287 ? -18.173 5.081 45.318 1.00 68.51 285 LYS B C 1
ATOM 8135 O O . LYS B 1 287 ? -18.529 4.185 46.093 1.00 66.72 285 LYS B O 1
ATOM 8154 N N . TYR B 1 288 ? -17.591 4.810 44.144 1.00 60.60 286 TYR B N 1
ATOM 8155 C CA . TYR B 1 288 ? -17.366 3.423 43.747 1.00 55.68 286 TYR B CA 1
ATOM 8156 C C . TYR B 1 288 ? -16.365 2.744 44.671 1.00 52.80 286 TYR B C 1
ATOM 8157 O O . TYR B 1 288 ? -16.549 1.583 45.055 1.00 49.95 286 TYR B O 1
ATOM 8175 N N . ALA B 1 289 ? -15.283 3.444 45.014 1.00 53.06 287 ALA B N 1
ATOM 8176 C CA . ALA B 1 289 ? -14.302 2.890 45.938 1.00 51.90 287 ALA B CA 1
ATOM 8177 C C . ALA B 1 289 ? -14.946 2.567 47.280 1.00 51.66 287 ALA B C 1
ATOM 8178 O O . ALA B 1 289 ? -14.782 1.463 47.814 1.00 49.20 287 ALA B O 1
ATOM 8185 N N . GLU B 1 290 ? -15.689 3.523 47.840 1.00 57.86 288 GLU B N 1
ATOM 8186 C CA . GLU B 1 290 ? -16.331 3.303 49.131 1.00 62.01 288 GLU B CA 1
ATOM 8187 C C . GLU B 1 290 ? -17.313 2.138 49.070 1.00 61.50 288 GLU B C 1
ATOM 8188 O O . GLU B 1 290 ? -17.358 1.309 49.986 1.00 61.45 288 GLU B O 1
ATOM 8200 N N . ASP B 1 291 ? -18.095 2.044 47.989 1.00 59.76 289 ASP B N 1
ATOM 8201 C CA . ASP B 1 291 ? -19.007 0.915 47.834 1.00 61.68 289 ASP B CA 1
ATOM 8202 C C . ASP B 1 291 ? -18.266 -0.417 47.839 1.00 59.28 289 ASP B C 1
ATOM 8203 O O . ASP B 1 291 ? -18.836 -1.440 48.238 1.00 56.70 289 ASP B O 1
ATOM 8212 N N . GLN B 1 292 ? -17.010 -0.434 47.390 1.00 60.78 290 GLN B N 1
ATOM 8213 C CA . GLN B 1 292 ? -16.223 -1.661 47.392 1.00 61.69 290 GLN B CA 1
ATOM 8214 C C . GLN B 1 292 ? -15.548 -1.932 48.734 1.00 56.57 290 GLN B C 1
ATOM 8215 O O . GLN B 1 292 ? -14.864 -2.953 48.865 1.00 52.69 290 GLN B O 1
ATOM 8229 N N . GLY B 1 293 ? -15.705 -1.048 49.714 1.00 52.91 291 GLY B N 1
ATOM 8230 C CA . GLY B 1 293 ? -15.120 -1.231 51.025 1.00 49.79 291 GLY B CA 1
ATOM 8231 C C . GLY B 1 293 ? -13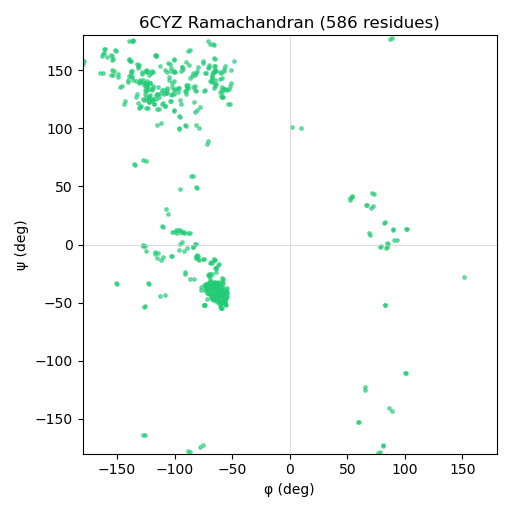.867 -0.434 51.302 1.00 46.58 291 GLY B C 1
ATOM 8232 O O . GLY B 1 293 ? -13.176 -0.724 52.287 1.00 46.69 291 GLY B O 1
ATOM 8236 N N . PHE B 1 294 ? -13.553 0.557 50.475 1.00 44.67 292 PHE B N 1
ATOM 8237 C CA . PHE B 1 294 ? -12.301 1.295 50.561 1.00 45.49 292 PHE B CA 1
ATOM 8238 C C . PHE B 1 294 ? -12.552 2.710 51.056 1.00 48.31 292 PHE B C 1
ATOM 8239 O O . PHE B 1 294 ? -13.441 3.402 50.548 1.00 50.66 292 PHE B O 1
ATOM 8256 N N . SER B 1 295 ? -11.757 3.142 52.026 1.00 47.89 293 SER B N 1
ATOM 8257 C CA . SER B 1 295 ? -11.744 4.535 52.440 1.00 48.87 293 SER B CA 1
ATOM 8258 C C . SER B 1 295 ? -10.742 5.291 51.579 1.00 49.05 293 SER B C 1
ATOM 8259 O O . SER B 1 295 ? -9.628 4.816 51.342 1.00 47.81 293 SER B O 1
ATOM 8267 N N . LEU B 1 296 ? -11.144 6.464 51.104 1.00 51.55 294 LEU B N 1
ATOM 8268 C CA . LEU B 1 296 ? -10.295 7.279 50.244 1.00 51.42 294 LEU B CA 1
ATOM 8269 C C . LEU B 1 296 ? -9.665 8.375 51.093 1.00 51.98 294 LEU B C 1
ATOM 8270 O O . LEU B 1 296 ? -10.369 9.235 51.635 1.00 55.95 294 LEU B O 1
ATOM 8286 N N . VAL B 1 297 ? -8.343 8.332 51.207 1.00 47.26 295 VAL B N 1
ATOM 8287 C CA . VAL B 1 297 ? -7.584 9.233 52.062 1.00 44.75 295 VAL B CA 1
ATOM 8288 C C . VAL B 1 297 ? -6.646 10.041 51.182 1.00 43.92 295 VAL B C 1
ATOM 8289 O O . VAL B 1 297 ? -5.802 9.473 50.480 1.00 44.45 295 VAL B O 1
ATOM 8302 N N . ALA B 1 298 ? -6.792 11.365 51.223 1.00 42.22 296 ALA B N 1
ATOM 8303 C CA . ALA B 1 298 ? -5.923 12.255 50.465 1.00 40.11 296 ALA B CA 1
ATOM 8304 C C . ALA B 1 298 ? -4.616 12.453 51.219 1.00 40.92 296 ALA B C 1
ATOM 8305 O O . ALA B 1 298 ? -4.622 12.723 52.425 1.00 43.40 296 ALA B O 1
ATOM 8312 N N . MET B 1 299 ? -3.497 12.314 50.511 1.00 44.64 297 MET B N 1
ATOM 8313 C CA . MET B 1 299 ? -2.192 12.385 51.149 1.00 45.24 297 MET B CA 1
ATOM 8314 C C . MET B 1 299 ? -1.211 13.163 50.292 1.00 42.60 297 MET B C 1
ATOM 8315 O O . MET B 1 299 ? -1.243 13.099 49.061 1.00 45.19 297 MET B O 1
ATOM 8329 N N . ALA B 1 300 ? -0.334 13.897 50.968 1.00 32.46 298 ALA B N 1
ATOM 8330 C CA . ALA B 1 300 ? 0.743 14.618 50.318 1.00 31.75 298 ALA B CA 1
ATOM 8331 C C . ALA B 1 300 ? 2.006 13.769 50.305 1.00 32.62 298 ALA B C 1
ATOM 8332 O O . ALA B 1 300 ? 2.198 12.891 51.152 1.00 31.97 298 ALA B O 1
ATOM 8339 N N . VAL B 1 301 ? 2.860 14.022 49.311 1.00 34.01 299 VAL B N 1
ATOM 8340 C CA . VAL B 1 301 ? 4.198 13.450 49.324 1.00 31.11 299 VAL B CA 1
ATOM 8341 C C . VAL B 1 301 ? 4.930 13.950 50.559 1.00 31.08 299 VAL B C 1
ATOM 8342 O O . VAL B 1 301 ? 4.948 15.153 50.849 1.00 31.99 299 VAL B O 1
ATOM 8355 N N . SER B 1 302 ? 5.542 13.032 51.287 1.00 29.82 300 SER B N 1
ATOM 8356 C CA . SER B 1 302 ? 6.152 13.360 52.564 1.00 30.18 300 SER B CA 1
ATOM 8357 C C . SER B 1 302 ? 7.664 13.437 52.425 1.00 26.81 300 SER B C 1
ATOM 8358 O O . SER B 1 302 ? 8.263 12.849 51.525 1.00 28.20 300 SER B O 1
ATOM 8366 N N . ALA B 1 303 ? 8.280 14.200 53.325 1.00 24.23 301 ALA B N 1
ATOM 8367 C CA . ALA B 1 303 ? 9.713 14.082 53.532 1.00 23.92 301 ALA B CA 1
ATOM 8368 C C . ALA B 1 303 ? 9.996 12.754 54.233 1.00 25.88 301 ALA B C 1
ATOM 8369 O O . ALA B 1 303 ? 9.084 12.017 54.620 1.00 28.13 301 ALA B O 1
ATOM 8376 N N . GLY B 1 304 ? 11.272 12.441 54.409 1.00 21.73 302 GLY B N 1
ATOM 8377 C CA . GLY B 1 304 ? 11.661 11.203 55.038 1.00 20.64 302 GLY B CA 1
ATOM 8378 C C . GLY B 1 304 ? 11.467 11.217 56.543 1.00 21.42 302 GLY B C 1
ATOM 8379 O O . GLY B 1 304 ? 10.885 12.131 57.131 1.00 22.30 302 GLY B O 1
ATOM 8383 N N . VAL B 1 305 ? 11.966 10.150 57.170 1.00 22.25 303 VAL B N 1
ATOM 8384 C CA . VAL B 1 305 ? 11.889 9.996 58.617 1.00 25.00 303 VAL B CA 1
ATOM 8385 C C . VAL B 1 305 ? 12.421 11.246 59.308 1.00 26.82 303 VAL B C 1
ATOM 8386 O O . VAL B 1 305 ? 13.428 11.829 58.890 1.00 26.68 303 VAL B O 1
ATOM 8399 N N . SER B 1 306 ? 11.737 11.658 60.374 1.00 27.60 304 SER B N 1
ATOM 8400 C CA . SER B 1 306 ? 12.139 12.803 61.182 1.00 26.81 304 SER B CA 1
ATOM 8401 C C . SER B 1 306 ? 12.608 12.327 62.549 1.00 27.56 304 SER B C 1
ATOM 8402 O O . SER B 1 306 ? 11.932 11.520 63.196 1.00 27.74 304 SER B O 1
ATOM 8410 N N . VAL B 1 307 ? 13.753 12.846 62.989 1.00 28.42 305 VAL B N 1
ATOM 8411 C CA . VAL B 1 307 ? 14.366 12.473 64.257 1.00 29.84 305 VAL B CA 1
ATOM 8412 C C . VAL B 1 307 ? 14.603 13.740 65.066 1.00 31.43 305 VAL B C 1
ATOM 8413 O O . VAL B 1 307 ? 15.177 14.707 64.556 1.00 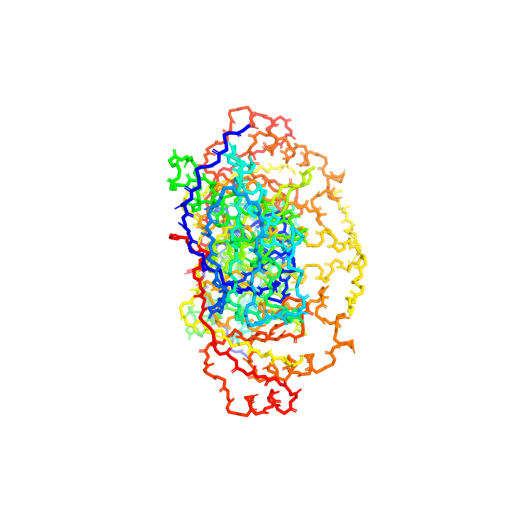29.40 305 VAL B O 1
ATOM 8426 N N . ARG B 1 308 ? 14.165 13.738 66.322 1.00 29.32 306 ARG B N 1
ATOM 8427 C CA . ARG B 1 308 ? 14.466 14.851 67.217 1.00 30.87 306 ARG B CA 1
ATOM 8428 C C . ARG B 1 308 ? 14.669 14.377 68.656 1.00 31.05 306 ARG B C 1
ATOM 8429 O O . ARG B 1 308 ? 15.041 15.161 69.530 1.00 32.08 306 ARG B O 1
#

Secondary structure (DSSP, 8-state):
-EEPPTT-EEEEEEEEEEE-TTT-TTTEEEEEEEEEEEEEEE-SS-EEEEEEETTTTTS-SSTTSHHHHHHHHHHHHTTEE-S-EEEEEEE-S-SSSSS-HHHHHHHHHHHHHHHHHHHTT-PPPPHHHHHHHHHHHHTSSHHHHHHHHBSEEEEEEE---EEEEEEE---TT-EEEEEE---PPPPPSEEEHHHHHHHHHHHHHHHHHHHT-GGGHHHHT--SSSHHHHTTTSHHHHHHHHHHHHTT-EEEESTTSSSEEEEESSPPPHHHHHHHHHTT-EEEEE-B-B--EE-/-EEPPTT-EEEEEEEEEEE-TTT-TTTEEEEEEEEEEEEEEE-SS-EEEEEEETTTTTS-SSTTSHHHHHHHHHHHHTTEE-S-EEEEEEE-S-SSSSS-HHHHHHHHHHHHHHHHHHHTT-PPPPHHHHHHHHHHHHTSSHHHHHHHHBSEEEEEEE---EEEEEEE---TT-EEEEEE-----PPPSEEEHHHHHHHHHHHHHHHHHHHT-GGGHHHHT--SSSHHHHHTT-HHHHHHHHHHHHTT-EEEESTTSSSEEEEESSPPPHHHHHHHHHTT-EEEEEPBPB--EE-

Radius of gyration: 27.52 Å; Cα contacts (8 Å, |Δi|>4): 1567; chains: 2; bounding box: 64×44×97 Å

B-factor: mean 38.83, std 15.68, range [15.51, 176.4]

Nearest PDB structures (foldseek):
  6cyz-assembly1_B  TM=1.001E+00  e=4.171E-65  Mycobacteroides abscessus ATCC 19977
  5wat-assembly1_A-4  TM=9.339E-01  e=1.166E-42  Corynebacterium glutamicum
  5wat-assembly1_B  TM=9.313E-01  e=1.267E-41  Corynebacterium glutamicum
  5was-assembly1_A-2  TM=9.262E-01  e=1.732E-21  Corynebacterium glutamicum
  1fwk-assembly1_A  TM=8.510E-01  e=4.167E-20  Methanocaldococcus jannaschii

InterPro domains:
  IPR000870 Homoserine kinase [MF_00384] (11-306)
  IPR000870 Homoserine kinase [PIRSF000676] (10-277)
  IPR000870 Homoserine kinase [TIGR00191] (12-277)
  IPR006203 GHMP kinase, ATP-binding, conserved site [PS00627] (94-105)
  IPR006204 GHMP kinase N-terminal domain [PF00288] (67-152)
  IPR013750 GHMP kinase, C-terminal domain [PF08544] (229-276)
  IPR014721 Small ribosomal subunit protein uS5 domain 2-type fold, subgroup [G3DSA:3.30.230.10] (9-177)
  IPR020568 Ribosomal protein uS5 domain 2-type superfamily [SSF54211] (12-157)
  IPR036554 GHMP kinase, C-terminal domain superfamily [G3DSA:3.30.70.890] (178-305)
  IPR036554 GHMP kinase, C-terminal domain superfamily [SSF55060] (177-302)

Solvent-accessible surface area: 22950 Å² total; per-residue (Å²): 111,78,93,4,65,42,67,26,42,4,15,0,62,0,0,0,0,0,4,6,0,0,0,0,12,43,0,1,0,0,0,0,39,35,69,7,71,2,71,0,40,3,33,144,90,51,71,134,11,39,28,99,33,70,9,52,83,136,33,61,111,81,32,62,9,41,4,2,110,0,0,99,101,0,2,61,46,14,28,4,36,34,34,5,8,58,0,64,2,87,16,139,0,13,40,108,39,19,1,15,17,56,0,0,18,0,0,0,0,0,0,0,0,15,4,0,0,53,102,25,73,76,85,81,18,66,80,109,57,9,3,35,8,0,0,77,53,44,48,60,5,2,16,0,0,0,0,9,38,0,0,0,0,0,0,15,43,68,158,153,54,90,24,28,17,10,118,15,105,24,39,113,89,8,142,1,20,0,2,15,18,188,194,196,52,170,40,51,136,47,12,52,6,79,37,0,62,29,0,0,9,3,0,0,0,0,4,6,0,0,44,67,81,21,101,24,5,60,22,0,1,61,14,91,0,0,20,78,57,15,34,101,65,47,91,39,3,25,50,0,16,62,47,3,50,83,93,54,15,4,0,0,5,0,8,38,11,37,0,0,0,2,2,10,74,116,131,25,55,129,63,0,46,138,65,0,94,108,71,42,5,60,41,56,84,11,63,47,6,76,15,25,63,56,178,111,74,94,3,68,41,68,27,46,5,25,0,53,0,0,0,0,0,4,7,0,0,0,0,14,46,0,0,0,0,0,0,42,33,64,8,52,2,64,0,51,3,32,146,88,50,58,149,16,53,27,95,33,66,12,54,82,152,34,62,101,79,29,52,11,54,5,1,129,0,0,91,103,0,2,61,46,14,30,3,38,23,41,5,6,62,0,70,3,75,19,132,0,12,47,108,37,20,1,15,16,55,0,0,19,0,1,0,0,0,1,0,0,16,3,0,0,53,103,26,72,75,87,77,17,62,80,112,57,8,4,34,10,0,0,78,72,44,53,54,6,2,14,0,0,0,0,9,37,0,11,0,1,0,0,12,45,58,176,158,56,88,25,27,16,7,133,14,108,26,41,114,82,8,139,1,19,0,1,18,16,179,127,229,53,176,28,50,132,44,11,47,5,81,37,0,63,31,0,0,7,4,0,0,0,0,6,10,0,0,44,63,95,21,101,26,7,60,26,0,1,61,16,89,1,0,16,78,59,35,34,95,24,28,87,40,3,21,66,0,17,62,48,2,50,81,84,54,12,4,0,0,7,0,9,43,8,30,0,1,0,2,3,12,69,117,133,21,47,139,63,0,48,134,69,1,98,105,65,46,6,60,39,56,85,11,60,47,7,79,16,26,53,56,147

Foldseek 3Di:
DAEFDFFAKKKKKWFWKFPCLALLALFKMFTWPFIKMKMKGFHQAEEFEEEDDACHVNADGHCVGLLNVLLQVLQVVQVYGGNYMYMYMYHRQHPPFLRHPSLRSNLRSNLRNQRRQVVRVGHHDDLQVSQFRSCVSVVTRHRNNCQSFFGMWGWDWDDVIRIGIDHAHFDPLWWKKKWTFPPAQDFDPDDDPVQVVQSVVLCVVCSCCRHPNVVCLLSSNHHDRAPVSLCVVQVLQNVLQVVCSVVVWNKDARNSRPMIMTTDNDDDDPVSCVSSVVSRIHIGIIDGDGHMDMD/DAEFDFFAKKKKKWFWKFPCLALLALFKMFTWPFIKMKIKTFHQAEEAEEEADACHPPADGHCVGLLNVLLQVLQVVQVYGGNYMYMYMYHRQHPPFLRQPSLRSNLRSNLRNQQRCVVSVGHHDDLQVQQLRSCVSVVTRHRNNCQSFFGMWGWDWDDVIRIGIDHADFDPLKWKKKWTFPADDDFDPDDDPVQVVQSVVLCVVCSCCRHPNVVCLLSSNHHDGQDVRRCVRQVLQVVLQVVCSVVVWNKDARNSRPMIMTTDSDDGDPVSCVSSVVSRTHIGIIGGDGHMDMD